Protein 4V24 (pdb70)

Secondary structure (DSSP, 8-state):
--EE--SSEEEEEEE-SS-TTTTHHHHIIIIIHHHHHHTTEEEEEEE--STTHHHHHHHH---TT-SEEEEEESHHHHHHHHHHHHTSTTHHHHTTS-EEEEE-SS--HHHHHHHHHTT-----HHHHHHHHHHHHHH-EEEEEEEEEEEETT--EEEESSEEEEEHHHHHHHHHGGGGGGGGGHHHHHHHHHHHT---EEEEEEEEEHHHH-SSPPP-----TT---TTSPPPTTSEEP--SEEEEEEEESSS-SBTTB---TT-SPPTT-EEEEEEETT--HHHHHHHHHHGGGT-GGGG--TTEEEEEEEEEEEEE-SSS-EEEETTEEEE---EEEEEEEEEEEEE-/--EE--SSEEEEEEE-SS-TTTTHHHHIIIIIHHHHHHTTEEEEEEE--STTHHHHHHHT---TT-SEEEEEESHHHHHHHHHHHHTSTTHHHHTTS-EEEEE---HHHHHHHHHTT-----HHHHHHHHHHHHHH-EEEEEEEEEEEETT--EEEESSEEEEEHHHHHHHHHGGGGGGGGGHHHHHHHHHHHT---EEEEEEEEEHHHH-SSPPP-----TT---TTSPPPTTSEEP--SEEEEEEEESSS-SBTTB---TT-SPPTT-EEEEEEETT--HHHHHHHHHHHTTT-GGGG--TTEEEEEEEEEEEEE-SSS-EEEETTEEEE---EEEEEEEEEEEEE-

Radius of gyration: 29.1 Å; Cα contacts (8 Å, |Δi|>4): 1602; chains: 2; bounding box: 84×39×80 Å

CATH classification: 3.40.50.10330 (+1 more: 2.60.200.40)

InterPro domains:
  IPR001206 Diacylglycerol kinase, catalytic domain [PF00781] (16-123)
  IPR001206 Diacylglycerol kinase, catalytic domain [PS50146] (12-159)
  IPR001206 Diacylglycerol kinase, catalytic domain [SM00046] (16-153)
  IPR016064 NAD kinase/diacylglycerol kinase-like domain superfamily [SSF111331] (13-362)
  IPR017438 Inorganic polyphosphate/ATP-NAD kinase, N-terminal [G3DSA:3.40.50.10330] (1-150)
  IPR050187 Lipid Phosphate Formation and Regulation [PTHR12358] (12-355)

Nearest PDB structures (foldseek):
  4v24-assembly2_B  TM=1.003E+00  e=7.565E-87  Homo sapiens
  4v24-assembly1_A  TM=1.002E+00  e=4.493E-85  Homo sapiens
  3vzb-assembly1_A  TM=9.789E-01  e=3.355E-78  Homo sapiens
  3vzc-assembly4_D  TM=9.723E-01  e=7.570E-75  Homo sapiens
  3vzc-assembly1_A  TM=9.732E-01  e=1.840E-73  Homo sapiens

Sequence (700 aa):
PRGVVLPRPCRVLVLLNPRGGKGKALQLFRSHVQPLLAEAEISSFTLMLTERRNHARELVRSEELGRWDALVVMSSGDGLMHEVVNGLMERPDWETAIQKPLCSLPAGSGNALAASLNHYAGYEQVTNEDLLTNCTLLLCRRLLSPMNLLSLHTASGLRLFSVLSLAWGFIADVDLESEKYRRLGEMRFTLGTFLRLAALRTYRGRLAYLPVGRVGSKTPASGPVDAHLVPLEEPVPSHWTVVPDEDDFVLVLALLHSHLGSEMFAAPMGRCAAGVMHLFYVRAGVSRAMLLRLFLAMEKGRHMEYECPYLVYVVPVVAFRLEPKDGKGVFAVDGELMVSEAVQGQVHPNYFWMVSPRGVLPRPCRVLVLLNPRGGKGKALQLFRSHVQPLLAEAEISSFTLMLTERRNNHARELVRSEELGRWDALVVMSSGDGLMHEVVNGLMERPDWETAIQKPLCSLPAGNALAASLNHYAGYEQVTTNEDLLTNCTLLLCRRLLSPMNLLSLHTASGLRLFSVLSLAWGFIADVDLESEKYRRLGEMRFTLGTFLRLAALRTYRGRLAYLPVGRVGSKTPASGPVDAHLVPLEEPVPSHWTVVPDEDDFVLVLALLHSHLGSEMFAAPMGRCAAGVMHLFYVRAGVSRAMLLRLFLAMEKGRHMEYECPYLVYVVPVVAFRLEPKDGKGVFAVDGELMVSEAVQGQVHPNYFWMVS

Solvent-accessible surface area: 28093 Å² total; per-residue (Å²): 128,89,22,100,8,70,139,90,2,159,0,2,0,0,0,47,36,92,19,6,113,42,54,0,44,102,28,0,123,68,60,0,57,72,48,0,72,141,9,81,5,65,55,66,41,51,69,5,126,164,97,60,33,0,49,85,42,1,120,93,18,109,14,64,134,25,42,0,0,1,1,0,6,31,26,14,16,2,16,10,0,0,3,0,0,11,61,27,136,64,43,116,93,4,5,101,36,18,0,2,4,0,5,4,20,21,13,3,2,1,0,4,0,5,3,70,48,36,66,80,145,70,38,40,89,70,90,3,2,44,19,4,0,70,6,0,21,120,10,78,10,25,20,4,12,1,0,0,3,52,8,67,90,63,80,75,15,12,0,2,7,8,1,3,2,1,16,41,0,21,9,22,84,46,1,87,126,30,132,121,34,1,39,59,21,46,8,11,0,10,6,25,63,14,51,59,39,96,57,5,34,1,73,1,7,22,0,30,41,75,138,60,27,40,184,75,42,104,111,76,15,79,18,40,24,25,42,64,29,152,77,119,28,29,123,66,16,52,81,3,112,24,72,52,0,2,18,2,5,1,0,3,8,3,1,44,3,3,71,28,33,5,1,42,78,41,109,19,65,42,1,12,0,6,0,11,16,4,95,38,60,11,58,116,57,43,18,21,97,13,38,25,20,22,34,141,10,138,12,60,114,99,151,10,102,79,29,41,59,21,48,0,3,0,1,7,0,55,24,129,26,59,115,21,27,0,1,1,1,36,59,53,38,114,16,44,23,2,8,0,2,6,5,36,63,48,5,64,0,4,12,121,109,22,98,8,72,139,90,2,160,0,2,0,0,0,40,33,118,20,20,136,41,54,0,44,104,38,0,123,68,60,0,58,72,53,1,73,100,8,82,4,65,56,66,41,51,69,5,125,163,95,60,33,0,50,86,43,1,120,94,17,109,13,63,134,24,42,0,0,1,2,0,12,19,26,13,14,2,15,9,0,0,2,0,0,11,61,26,136,64,46,118,92,4,5,101,37,18,0,2,5,0,12,8,61,17,2,1,0,4,0,5,3,70,48,36,67,82,145,70,37,38,108,65,90,4,2,45,20,4,0,69,6,0,22,118,10,77,10,23,20,3,12,0,0,0,2,52,8,67,89,62,80,74,16,12,0,1,6,8,1,2,1,1,18,38,0,20,9,22,84,40,1,87,135,30,143,82,26,14,55,25,32,49,15,2,0,10,21,50,46,11,75,60,38,99,56,6,69,0,75,1,7,21,0,31,41,76,141,59,28,39,183,73,41,104,110,74,16,79,18,40,24,25,41,66,28,154,79,118,28,28,121,67,17,50,81,4,112,23,63,49,0,2,17,1,5,1,0,3,6,5,1,43,2,6,52,27,33,5,1,44,79,41,112,18,65,42,1,11,0,6,0,11,16,4,96,41,61,11,57,119,58,44,19,39,100,14,36,62,19,22,36,112,10,139,12,59,115,96,149,11,105,80,28,42,59,22,47,0,3,0,1,7,0,54,24,116,27,58,117,20,24,0,1,2,0,37,59,53,38,115,16,45,23,2,8,0,3,7,6,34,64,48,5,63,0,4,11

B-factor: mean 23.44, std 9.83, range [10.12, 71.23]

Organism: Homo sapiens (NCBI:txid9606)

Foldseek 3Di:
DKDFFDPLFEEEEEEECVALVNCQVVLCVVQQVVLCVVLNHHYDYDYDDDQLSLLCCLLPDPLVRGQAYEYEHALRSVQSNLNSLCVHPVSQVSQARAYAYAYRNLWYFVLLQVCVVVPHDLDDGSVSNNSSSVLVSRGMKDFFKKKWKAFPVGDTGIFRWKKKDALQLQLLVQLVVPSVVRNCSSVVSNVVCLVVQDKFFWWKKFAFCVQPHQDQDDCVVDPRCDDDPVDDRDPRIGIDPAGIFNMKMKGQGQGPTSQFRPHPPDHDDFQKIKIKTFGPDDHSVLVVVLRVCRRVDCSVVVVDVRIDMGIGFKMKMATPGPWDWMQGSSRIDTDGIMMIGMHGRRYMYSD/DKDFFDPLFEEEEEEECVALVNCQVVLCVPQQVVLCVVLNHHYDYDYDDDQLSLLCCLLPDPLVRGQAYEYEHELRNVQSNLQSLCPHPVSQVSQARAYAYAYSHYFVLLQVCVVVPHDLDDDSVSNNSSSVLVSRGMKDFFKKKWKAFPVGDTGIFRWKKKDALQQQLLVQLVVPSVVRPCSSVVSNVVCLVVQDKFFWWKKFAFCVQPHQDQDDCVVDPRCDDDPVDDHDPNIGIDPAGIFNMKMKGQGQGPDSQFRPHPPDHDDFQKIKIKTFGPDDHSVLVVVLRVCRRVDCSVVVVDVRIDIGIGFKMKMATPGPWDWMQGSSRIDTDGIMMIGMHGRRYMYSD

Structure (mmCIF, N/CA/C/O backbone):
data_4V24
#
_entry.id   4V24
#
_cell.length_a   86.570
_cell.length_b   60.549
_cell.length_c   89.592
_cell.angle_alpha   90.00
_cell.angle_beta   107.17
_cell.angle_gamma   90.00
#
_symmetry.space_group_name_H-M   'P 1 21 1'
#
loop_
_entity.id
_entity.type
_entity.pdbx_description
1 polymer 'SPHINGOSINE KINASE 1'
2 non-polymer {(2R)-1-[4-({3-METHYL-5-[(PHENYLSULFONYL)METHYL]PHENOXY}METHYL)BENZYL]PYRROLIDIN-2-YL}METHANOL
3 non-polymer 'ACETATE ION'
4 water water
#
loop_
_atom_site.group_PDB
_atom_site.id
_atom_site.type_symbol
_atom_site.label_atom_id
_atom_site.label_alt_id
_atom_site.label_comp_id
_atom_site.label_asym_id
_atom_site.label_entity_id
_atom_site.label_seq_id
_atom_site.pdbx_PDB_ins_code
_atom_site.Cartn_x
_atom_site.Cartn_y
_atom_site.Cartn_z
_atom_site.occupancy
_atom_site.B_iso_or_equiv
_atom_site.auth_seq_id
_atom_site.auth_comp_id
_atom_site.auth_asym_id
_atom_site.auth_atom_id
_atom_site.pdbx_PDB_model_num
ATOM 1 N N . PRO A 1 15 ? -30.903 20.341 13.850 1.00 47.18 93 PRO A N 1
ATOM 2 C CA . PRO A 1 15 ? -30.430 19.467 14.917 1.00 45.31 93 PRO A CA 1
ATOM 3 C C . PRO A 1 15 ? -29.030 18.931 14.631 1.00 41.94 93 PRO A C 1
ATOM 4 O O . PRO A 1 15 ? -28.730 18.567 13.502 1.00 38.74 93 PRO A O 1
ATOM 8 N N . ARG A 1 16 ? -28.175 18.936 15.648 1.00 38.57 94 ARG A N 1
ATOM 9 C CA . ARG A 1 16 ? -26.830 18.396 15.535 1.00 35.82 94 ARG A CA 1
ATOM 10 C C . ARG A 1 16 ? -26.569 17.539 16.779 1.00 33.36 94 ARG A C 1
ATOM 11 O O . ARG A 1 16 ? -27.273 17.640 17.787 1.00 37.19 94 ARG A O 1
ATOM 13 N N . GLY A 1 17 ? -25.605 16.638 16.674 1.00 28.13 95 GLY A N 1
ATOM 14 C CA . GLY A 1 17 ? -25.271 15.745 17.789 1.00 25.56 95 GLY A CA 1
ATOM 15 C C . GLY A 1 17 ? -23.793 15.510 17.743 1.00 22.20 95 GLY A C 1
ATOM 16 O O . GLY A 1 17 ? -23.140 15.936 16.799 1.00 21.73 95 GLY A O 1
ATOM 17 N N . VAL A 1 18 ? -23.251 14.849 18.765 1.00 21.76 96 VAL A N 1
ATOM 18 C CA A VAL A 1 18 ? -21.823 14.579 18.807 0.50 21.79 96 VAL A CA 1
ATOM 19 C CA B VAL A 1 18 ? -21.815 14.573 18.807 0.50 21.56 96 VAL A CA 1
ATOM 20 C C . VAL A 1 18 ? -21.561 13.207 19.429 1.00 20.89 96 VAL A C 1
ATOM 21 O O . VAL A 1 18 ? -22.226 12.822 20.387 1.00 24.88 96 VAL A O 1
ATOM 28 N N . LEU A 1 19 ? -20.613 12.473 18.879 1.00 17.82 97 LEU A N 1
ATOM 29 C CA . LEU A 1 19 ? -20.189 11.200 19.462 1.00 16.57 97 LEU A CA 1
ATOM 30 C C . LEU A 1 19 ? -19.385 11.462 20.739 1.00 16.90 97 LEU A C 1
ATOM 31 O O . LEU A 1 19 ? -18.728 12.503 20.853 1.00 15.13 97 LEU A O 1
ATOM 36 N N . PRO A 1 20 ? -19.477 10.555 21.734 1.00 17.94 98 PRO A N 1
ATOM 37 C CA . PRO A 1 20 ? -18.579 10.735 22.886 1.00 17.73 98 PRO A CA 1
ATOM 38 C C . PRO A 1 20 ? -17.123 10.526 22.540 1.00 16.54 98 PRO A C 1
ATOM 39 O O . PRO A 1 20 ? -16.780 10.049 21.438 1.00 14.77 98 PRO A O 1
ATOM 43 N N . ARG A 1 21 ? -16.273 10.901 23.489 1.00 17.77 99 ARG A N 1
ATOM 44 C CA . ARG A 1 21 ? -14.790 10.711 23.391 1.00 18.51 99 ARG A CA 1
ATOM 45 C C . ARG A 1 21 ? -14.191 10.120 24.716 1.00 16.96 99 ARG A C 1
ATOM 46 O O . ARG A 1 21 ? -14.444 10.657 25.786 1.00 17.70 99 ARG A O 1
ATOM 54 N N . PRO A 1 22 ? -13.449 9.030 24.670 1.00 18.31 100 PRO A N 1
ATOM 55 C CA . PRO A 1 22 ? -13.315 8.113 23.504 1.00 18.40 100 PRO A CA 1
ATOM 56 C C . PRO A 1 22 ? -14.640 7.552 23.065 1.00 18.82 100 PRO A C 1
ATOM 57 O O . PRO A 1 22 ? -15.671 7.679 23.776 1.00 16.13 100 PRO A O 1
ATOM 61 N N . CYS A 1 23 ? -14.637 6.931 21.898 1.00 18.60 101 CYS A N 1
ATOM 62 C CA . CYS A 1 23 ? -15.793 6.141 21.518 1.00 18.94 101 CYS A CA 1
ATOM 63 C C . CYS A 1 23 ? -15.394 4.831 20.890 1.00 18.10 101 CYS A C 1
ATOM 64 O O . CYS A 1 23 ? -14.191 4.590 20.653 1.00 17.49 101 CYS A O 1
ATOM 67 N N . ARG A 1 24 ? -16.404 3.974 20.689 1.00 16.83 102 ARG A N 1
ATOM 68 C CA . ARG A 1 24 ? -16.254 2.617 20.199 1.00 16.86 102 ARG A CA 1
ATOM 69 C C . ARG A 1 24 ? -17.139 2.423 18.979 1.00 15.21 102 ARG A C 1
ATOM 70 O O . ARG A 1 24 ? -18.342 2.718 19.015 1.00 14.08 102 ARG A O 1
ATOM 78 N N . VAL A 1 25 ? -16.521 2.029 17.865 1.00 14.42 103 VAL A N 1
ATOM 79 C CA . VAL A 1 25 ? -17.283 1.861 16.640 1.00 14.05 103 VAL A CA 1
ATOM 80 C C . VAL A 1 25 ? -17.051 0.478 16.036 1.00 13.53 103 VAL A C 1
ATOM 81 O O . VAL A 1 25 ? -15.971 -0.147 16.200 1.00 13.10 103 VAL A O 1
ATOM 85 N N . LEU A 1 26 ? -18.083 0.008 15.345 1.00 13.18 104 LEU A N 1
ATOM 86 C CA . LEU A 1 26 ? -18.000 -1.178 14.500 1.00 13.73 104 LEU A CA 1
ATOM 87 C C . LEU A 1 26 ? -17.685 -0.759 13.063 1.00 14.24 104 LEU A C 1
ATOM 88 O O . LEU A 1 26 ? -18.427 0.069 12.482 1.00 15.09 104 LEU A O 1
ATOM 93 N N . VAL A 1 27 ? -16.637 -1.361 12.483 1.00 12.58 105 VAL A N 1
ATOM 94 C CA . VAL A 1 27 ? -16.254 -1.081 11.093 1.00 14.02 105 VAL A CA 1
ATOM 95 C C . VAL A 1 27 ? -16.608 -2.294 10.265 1.00 14.65 105 VAL A C 1
ATOM 96 O O . VAL A 1 27 ? -16.055 -3.402 10.459 1.00 14.88 105 VAL A O 1
ATOM 100 N N . LEU A 1 28 ? -17.567 -2.091 9.375 1.00 14.63 106 LEU A N 1
ATOM 101 C CA . LEU A 1 28 ? -17.974 -3.125 8.453 1.00 16.83 106 LEU A CA 1
ATOM 102 C C . LEU A 1 28 ? -17.237 -2.827 7.170 1.00 17.09 106 LEU A C 1
ATOM 103 O O . LEU A 1 28 ? -17.398 -1.747 6.567 1.00 16.32 106 LEU A O 1
ATOM 108 N N . LEU A 1 29 ? -16.453 -3.789 6.739 1.00 19.85 107 LEU A N 1
ATOM 109 C CA . LEU A 1 29 ? -15.561 -3.571 5.622 1.00 22.85 107 LEU A CA 1
ATOM 110 C C . LEU A 1 29 ? -15.650 -4.756 4.684 1.00 24.42 107 LEU A C 1
ATOM 111 O O . LEU A 1 29 ? -15.629 -5.896 5.100 1.00 22.73 107 LEU A O 1
ATOM 116 N N . ASN A 1 30 ? -15.732 -4.448 3.401 1.00 28.36 108 ASN A N 1
ATOM 117 C CA . ASN A 1 30 ? -15.701 -5.413 2.347 1.00 33.49 108 ASN A CA 1
ATOM 118 C C . ASN A 1 30 ? -14.297 -5.452 1.761 1.00 35.25 108 ASN A C 1
ATOM 119 O O . ASN A 1 30 ? -13.886 -4.496 1.098 1.00 31.29 108 ASN A O 1
ATOM 124 N N . PRO A 1 31 ? -13.552 -6.540 2.016 1.00 34.12 109 PRO A N 1
ATOM 125 C CA . PRO A 1 31 ? -12.152 -6.598 1.594 1.00 36.09 109 PRO A CA 1
ATOM 126 C C . PRO A 1 31 ? -11.953 -6.875 0.100 1.00 39.66 109 PRO A C 1
ATOM 127 O O . PRO A 1 31 ? -10.937 -6.440 -0.463 1.00 38.89 109 PRO A O 1
ATOM 131 N N . ARG A 1 32 ? -12.886 -7.619 -0.501 1.00 42.92 110 ARG A N 1
ATOM 132 C CA . ARG A 1 32 ? -12.928 -7.863 -1.944 1.00 50.09 110 ARG A CA 1
ATOM 133 C C . ARG A 1 32 ? -13.694 -6.706 -2.541 1.00 52.59 110 ARG A C 1
ATOM 134 O O . ARG A 1 32 ? -14.791 -6.866 -3.045 1.00 57.73 110 ARG A O 1
ATOM 136 N N . GLY A 1 33 ? -13.089 -5.528 -2.465 1.00 58.51 111 GLY A N 1
ATOM 137 C CA . GLY A 1 33 ? -13.765 -4.267 -2.738 1.00 58.87 111 GLY A CA 1
ATOM 138 C C . GLY A 1 33 ? -12.806 -3.121 -2.444 1.00 58.96 111 GLY A C 1
ATOM 139 O O . GLY A 1 33 ? -12.031 -3.173 -1.475 1.00 54.40 111 GLY A O 1
ATOM 140 N N . GLY A 1 34 ? -12.865 -2.093 -3.287 1.00 55.46 112 GLY A N 1
ATOM 141 C CA . GLY A 1 34 ? -11.801 -1.103 -3.399 1.00 57.45 112 GLY A CA 1
ATOM 142 C C . GLY A 1 34 ? -10.723 -1.665 -4.302 1.00 60.15 112 GLY A C 1
ATOM 143 O O . GLY A 1 34 ? -9.524 -1.531 -4.010 1.00 64.65 112 GLY A O 1
ATOM 144 N N . LYS A 1 35 ? -11.162 -2.294 -5.402 1.00 58.89 113 LYS A N 1
ATOM 145 C CA . LYS A 1 35 ? -10.316 -3.173 -6.211 1.00 54.63 113 LYS A CA 1
ATOM 146 C C . LYS A 1 35 ? -9.492 -4.101 -5.315 1.00 48.41 113 LYS A C 1
ATOM 147 O O . LYS A 1 35 ? -8.307 -4.324 -5.550 1.00 47.10 113 LYS A O 1
ATOM 153 N N . GLY A 1 36 ? -10.129 -4.627 -4.268 1.00 42.49 114 GLY A N 1
ATOM 154 C CA . GLY A 1 36 ? -9.454 -5.511 -3.304 1.00 37.68 114 GLY A CA 1
ATOM 155 C C . GLY A 1 36 ? -8.506 -4.857 -2.322 1.00 34.47 114 GLY A C 1
ATOM 156 O O . GLY A 1 36 ? -7.708 -5.544 -1.695 1.00 35.09 114 GLY A O 1
ATOM 157 N N . LYS A 1 37 ? -8.602 -3.543 -2.136 1.00 34.77 115 LYS A N 1
ATOM 158 C CA . LYS A 1 37 ? -7.616 -2.841 -1.314 1.00 34.10 115 LYS A CA 1
ATOM 159 C C . LYS A 1 37 ? -8.201 -2.209 -0.053 1.00 30.19 115 LYS A C 1
ATOM 160 O O . LYS A 1 37 ? -7.499 -1.492 0.674 1.00 29.44 115 LYS A O 1
ATOM 163 N N . ALA A 1 38 ? -9.458 -2.504 0.249 1.00 27.10 116 ALA A N 1
ATOM 164 C CA . ALA A 1 38 ? -10.114 -1.793 1.337 1.00 27.50 116 ALA A CA 1
ATOM 165 C C . ALA A 1 38 ? -9.435 -1.995 2.682 1.00 25.90 116 ALA A C 1
ATOM 166 O O . ALA A 1 38 ? -9.238 -1.029 3.441 1.00 24.46 116 ALA A O 1
ATOM 168 N N . LEU A 1 39 ? -9.069 -3.238 2.993 1.00 26.03 117 LEU A N 1
ATOM 169 C CA . LEU A 1 39 ? -8.412 -3.508 4.281 1.00 25.58 117 LEU A CA 1
ATOM 170 C C . LEU A 1 39 ? -7.056 -2.820 4.420 1.00 25.66 117 LEU A C 1
ATOM 171 O O . LEU A 1 39 ? -6.711 -2.283 5.463 1.00 23.58 117 LEU A O 1
ATOM 176 N N . GLN A 1 40 ? -6.308 -2.807 3.332 1.00 29.03 118 GLN A N 1
ATOM 177 C CA . GLN A 1 40 ? -5.010 -2.166 3.295 1.00 28.53 118 GLN A CA 1
ATOM 178 C C . GLN A 1 40 ? -5.169 -0.666 3.520 1.00 24.72 118 GLN A C 1
ATOM 179 O O . GLN A 1 40 ? -4.431 -0.073 4.291 1.00 24.20 118 GLN A O 1
ATOM 185 N N . LEU A 1 41 ? -6.162 -0.073 2.863 1.00 23.59 119 LEU A N 1
ATOM 186 C CA . LEU A 1 41 ? -6.422 1.354 2.962 1.00 23.30 119 LEU A CA 1
ATOM 187 C C . LEU A 1 41 ? -6.869 1.676 4.367 1.00 21.19 119 LEU A C 1
ATOM 188 O O . LEU A 1 41 ? -6.546 2.721 4.912 1.00 20.17 119 LEU A O 1
ATOM 193 N N . PHE A 1 42 ? -7.659 0.784 4.969 1.00 20.68 120 PHE A N 1
ATOM 194 C CA . PHE A 1 42 ? -8.084 1.036 6.365 1.00 18.17 120 PHE A CA 1
ATOM 195 C C . PHE A 1 42 ? -6.855 1.158 7.267 1.00 20.22 120 PHE A C 1
ATOM 196 O O . PHE A 1 42 ? -6.760 2.083 8.100 1.00 19.40 120 PHE A O 1
ATOM 204 N N . ARG A 1 43 ? -5.942 0.188 7.147 1.00 20.60 121 ARG A N 1
ATOM 205 C CA . ARG A 1 43 ? -4.748 0.130 8.013 1.00 23.04 121 ARG A CA 1
ATOM 206 C C . ARG A 1 43 ? -3.865 1.343 7.777 1.00 20.79 121 ARG A C 1
ATOM 207 O O . ARG A 1 43 ? -3.376 1.949 8.711 1.00 19.88 121 ARG A O 1
ATOM 215 N N . SER A 1 44 ? -3.734 1.768 6.529 1.00 22.06 122 SER A N 1
ATOM 216 C CA . SER A 1 44 ? -2.761 2.855 6.205 1.00 23.69 122 SER A CA 1
ATOM 217 C C . SER A 1 44 ? -3.296 4.268 6.377 1.00 23.15 122 SER A C 1
ATOM 218 O O . SER A 1 44 ? -2.576 5.183 6.802 1.00 23.04 122 SER A O 1
ATOM 221 N N . HIS A 1 45 ? -4.574 4.453 6.079 1.00 21.22 123 HIS A N 1
ATOM 222 C CA . HIS A 1 45 ? -5.157 5.771 6.048 1.00 21.37 123 HIS A CA 1
ATOM 223 C C . HIS A 1 45 ? -6.177 6.057 7.123 1.00 19.53 123 HIS A C 1
ATOM 224 O O . HIS A 1 45 ? -6.432 7.206 7.391 1.00 19.56 123 HIS A O 1
ATOM 231 N N . VAL A 1 46 ? -6.853 5.043 7.628 1.00 16.98 124 VAL A N 1
ATOM 232 C CA . VAL A 1 46 ? -7.949 5.264 8.596 1.00 16.60 124 VAL A CA 1
ATOM 233 C C . VAL A 1 46 ? -7.469 5.048 10.030 1.00 17.21 124 VAL A C 1
ATOM 234 O O . VAL A 1 46 ? -7.549 5.935 10.881 1.00 17.73 124 VAL A O 1
ATOM 238 N N . GLN A 1 47 ? -6.911 3.890 10.281 1.00 17.83 125 GLN A N 1
ATOM 239 C CA . GLN A 1 47 ? -6.467 3.497 11.616 1.00 19.80 125 GLN A CA 1
ATOM 240 C C . GLN A 1 47 ? -5.596 4.483 12.376 1.00 19.70 125 GLN A C 1
ATOM 241 O O . GLN A 1 47 ? -5.868 4.737 13.539 1.00 20.83 125 GLN A O 1
ATOM 247 N N . PRO A 1 48 ? -4.537 5.037 11.747 1.00 19.66 126 PRO A N 1
ATOM 248 C CA . PRO A 1 48 ? -3.730 6.007 12.485 1.00 21.38 126 PRO A CA 1
ATOM 249 C C . PRO A 1 48 ? -4.523 7.225 12.953 1.00 22.04 126 PRO A C 1
ATOM 250 O O . PRO A 1 48 ? -4.280 7.744 14.034 1.00 21.33 126 PRO A O 1
ATOM 254 N N . LEU A 1 49 ? -5.488 7.678 12.152 1.00 21.16 127 LEU A N 1
ATOM 255 C CA . LEU A 1 49 ? -6.308 8.829 12.538 1.00 21.45 127 LEU A CA 1
ATOM 256 C C . LEU A 1 49 ? -7.298 8.476 13.654 1.00 19.34 127 LEU A C 1
ATOM 257 O O . LEU A 1 49 ? -7.447 9.246 14.587 1.00 18.87 127 LEU A O 1
ATOM 262 N N . LEU A 1 50 ? -7.885 7.281 13.597 1.00 18.83 128 LEU A N 1
ATOM 263 C CA . LEU A 1 50 ? -8.746 6.820 14.675 1.00 19.09 128 LEU A CA 1
ATOM 264 C C . LEU A 1 50 ? -7.998 6.692 16.024 1.00 19.91 128 LEU A C 1
ATOM 265 O O . LEU A 1 50 ? -8.522 7.073 17.063 1.00 18.17 128 LEU A O 1
ATOM 270 N N . ALA A 1 51 ? -6.768 6.200 15.982 1.00 21.51 129 ALA A N 1
ATOM 271 C CA . ALA A 1 51 ? -5.953 6.043 17.209 1.00 23.45 129 ALA A CA 1
ATOM 272 C C . ALA A 1 51 ? -5.695 7.386 17.845 1.00 22.30 129 ALA A C 1
ATOM 273 O O . ALA A 1 51 ? -5.913 7.579 19.040 1.00 21.28 129 ALA A O 1
ATOM 275 N N . GLU A 1 52 ? -5.316 8.350 17.030 1.00 23.63 130 GLU A N 1
ATOM 276 C CA . GLU A 1 52 ? -5.098 9.698 17.501 1.00 25.21 130 GLU A CA 1
ATOM 277 C C . GLU A 1 52 ? -6.370 10.391 18.053 1.00 22.84 130 GLU A C 1
ATOM 278 O O . GLU A 1 52 ? -6.285 11.183 19.006 1.00 22.16 130 GLU A O 1
ATOM 284 N N . ALA A 1 53 ? -7.527 10.136 17.441 1.00 18.38 131 ALA A N 1
ATOM 285 C CA . ALA A 1 53 ? -8.802 10.688 17.894 1.00 18.91 131 ALA A CA 1
ATOM 286 C C . ALA A 1 53 ? -9.486 9.899 19.033 1.00 18.02 131 ALA A C 1
ATOM 287 O O . ALA A 1 53 ? -10.613 10.219 19.434 1.00 16.87 131 ALA A O 1
ATOM 289 N N . GLU A 1 54 ? -8.817 8.882 19.541 1.00 19.14 132 GLU A N 1
ATOM 290 C CA . GLU A 1 54 ? -9.367 8.013 20.586 1.00 20.70 132 GLU A CA 1
ATOM 291 C C . GLU A 1 54 ? -10.666 7.336 20.156 1.00 19.31 132 GLU A C 1
ATOM 292 O O . GLU A 1 54 ? -11.645 7.275 20.907 1.00 18.04 132 GLU A O 1
ATOM 298 N N . ILE A 1 55 ? -10.635 6.804 18.947 1.00 16.57 133 ILE A N 1
ATOM 299 C CA . ILE A 1 55 ? -11.751 6.006 18.423 1.00 17.64 133 ILE A CA 1
ATOM 300 C C . ILE A 1 55 ? -11.293 4.563 18.380 1.00 16.93 133 ILE A C 1
ATOM 301 O O . ILE A 1 55 ? -10.449 4.211 17.549 1.00 18.88 133 ILE A O 1
ATOM 306 N N A SER A 1 56 ? -11.792 3.727 19.294 0.70 16.55 134 SER A N 1
ATOM 307 N N B SER A 1 56 ? -11.807 3.736 19.290 0.30 16.06 134 SER A N 1
ATOM 308 C CA A SER A 1 56 ? -11.480 2.316 19.237 0.70 17.48 134 SER A CA 1
ATOM 309 C CA B SER A 1 56 ? -11.531 2.319 19.272 0.30 15.75 134 SER A CA 1
ATOM 310 C C A SER A 1 56 ? -12.480 1.654 18.300 0.70 17.21 134 SER A C 1
ATOM 311 C C B SER A 1 56 ? -12.489 1.660 18.304 0.30 16.15 134 SER A C 1
ATOM 312 O O A SER A 1 56 ? -13.596 2.154 18.096 0.70 17.92 134 SER A O 1
ATOM 313 O O B SER A 1 56 ? -13.598 2.155 18.098 0.30 16.48 134 SER A O 1
ATOM 318 N N . PHE A 1 57 ? -12.075 0.546 17.714 1.00 16.16 135 PHE A N 1
ATOM 319 C CA . PHE A 1 57 ? -12.908 -0.076 16.703 1.00 16.86 135 PHE A CA 1
ATOM 320 C C . PHE A 1 57 ? -12.802 -1.564 16.749 1.00 15.71 135 PHE A C 1
ATOM 321 O O . PHE A 1 57 ? -11.836 -2.134 17.279 1.00 16.97 135 PHE A O 1
ATOM 329 N N . THR A 1 58 ? -13.788 -2.198 16.158 1.00 14.79 136 THR A N 1
ATOM 330 C CA . THR A 1 58 ? -13.693 -3.608 15.815 1.00 15.79 136 THR A CA 1
ATOM 331 C C . THR A 1 58 ? -13.997 -3.744 14.346 1.00 15.22 136 THR A C 1
ATOM 332 O O . THR A 1 58 ? -14.986 -3.171 13.870 1.00 15.76 136 THR A O 1
ATOM 336 N N . LEU A 1 59 ? -13.131 -4.441 13.612 1.00 15.96 137 LEU A N 1
ATOM 337 C CA . LEU A 1 59 ? -13.375 -4.768 12.186 1.00 18.10 137 LEU A CA 1
ATOM 338 C C . LEU A 1 59 ? -14.161 -6.062 12.015 1.00 17.51 137 LEU A C 1
ATOM 339 O O . LEU A 1 59 ? -13.790 -7.121 12.563 1.00 15.01 137 LEU A O 1
ATOM 344 N N . MET A 1 60 ? -15.261 -5.959 11.283 1.00 16.20 138 MET A N 1
ATOM 345 C CA . MET A 1 60 ? -16.026 -7.094 10.846 1.00 18.42 138 MET A CA 1
ATOM 346 C C . MET A 1 60 ? -16.038 -7.154 9.311 1.00 18.28 138 MET A C 1
ATOM 347 O O . MET A 1 60 ? -16.441 -6.208 8.645 1.00 16.83 138 MET A O 1
ATOM 352 N N . LEU A 1 61 ? -15.591 -8.272 8.769 1.00 18.35 139 LEU A N 1
ATOM 353 C CA . LEU A 1 61 ? -15.444 -8.376 7.334 1.00 19.73 139 LEU A CA 1
ATOM 354 C C . LEU A 1 61 ? -16.681 -8.977 6.626 1.00 21.39 139 LEU A C 1
ATOM 355 O O . LEU A 1 61 ? -17.155 -10.029 6.997 1.00 21.11 139 LEU A O 1
ATOM 360 N N . THR A 1 62 ? -17.169 -8.302 5.584 1.00 25.28 140 THR A N 1
ATOM 361 C CA . THR A 1 62 ? -18.304 -8.798 4.769 1.00 30.17 140 THR A CA 1
ATOM 362 C C . THR A 1 62 ? -17.811 -9.634 3.579 1.00 37.08 140 THR A C 1
ATOM 363 O O . THR A 1 62 ? -16.814 -9.301 2.946 1.00 38.59 140 THR A O 1
ATOM 367 N N . GLU A 1 63 ? -18.551 -10.688 3.258 1.00 41.22 141 GLU A N 1
ATOM 368 C CA . GLU A 1 63 ? -18.090 -11.764 2.371 1.00 41.71 141 GLU A CA 1
ATOM 369 C C . GLU A 1 63 ? -18.900 -11.837 1.067 1.00 40.16 141 GLU A C 1
ATOM 370 O O . GLU A 1 63 ? -18.441 -12.431 0.084 1.00 37.56 141 GLU A O 1
ATOM 376 N N . ARG A 1 64 ? -20.088 -11.220 1.056 1.00 33.05 142 ARG A N 1
ATOM 377 C CA . ARG A 1 64 ? -21.032 -11.359 -0.027 1.00 34.95 142 ARG A CA 1
ATOM 378 C C . ARG A 1 64 ? -22.201 -10.390 0.128 1.00 33.86 142 ARG A C 1
ATOM 379 O O . ARG A 1 64 ? -22.345 -9.736 1.182 1.00 32.14 142 ARG A O 1
ATOM 387 N N . ARG A 1 65 ? -23.056 -10.363 -0.902 1.00 30.53 143 ARG A N 1
ATOM 388 C CA . ARG A 1 65 ? -24.236 -9.526 -0.923 1.00 31.00 143 ARG A CA 1
ATOM 389 C C . ARG A 1 65 ? -25.190 -9.866 0.251 1.00 28.39 143 ARG A C 1
ATOM 390 O O . ARG A 1 65 ? -25.421 -11.036 0.555 1.00 26.83 143 ARG A O 1
ATOM 393 N N . ASN A 1 66 ? -25.695 -8.820 0.911 1.00 26.10 144 ASN A N 1
ATOM 394 C CA . ASN A 1 66 ? -26.624 -8.881 2.063 1.00 26.19 144 ASN A CA 1
ATOM 395 C C . ASN A 1 66 ? -26.005 -9.383 3.351 1.00 25.13 144 ASN A C 1
ATOM 396 O O . ASN A 1 66 ? -26.668 -9.430 4.382 1.00 25.72 144 ASN A O 1
ATOM 401 N N . HIS A 1 67 ? -24.726 -9.755 3.328 1.00 23.24 145 HIS A N 1
ATOM 402 C CA . HIS A 1 67 ? -24.088 -10.194 4.544 1.00 23.98 145 HIS A CA 1
ATOM 403 C C . HIS A 1 67 ? -24.209 -9.091 5.584 1.00 21.27 145 HIS A C 1
ATOM 404 O O . HIS A 1 67 ? -24.670 -9.337 6.696 1.00 22.22 145 HIS A O 1
ATOM 411 N N . ALA A 1 68 ? -23.827 -7.870 5.225 1.00 19.46 146 ALA A N 1
ATOM 412 C CA . ALA A 1 68 ? -23.965 -6.745 6.139 1.00 18.40 146 ALA A CA 1
ATOM 413 C C . ALA A 1 68 ? -25.407 -6.534 6.607 1.00 16.42 146 ALA A C 1
ATOM 414 O O . ALA A 1 68 ? -25.636 -6.180 7.766 1.00 16.55 146 ALA A O 1
ATOM 416 N N . ARG A 1 69 ? -26.363 -6.715 5.698 1.00 15.49 147 ARG A N 1
ATOM 417 C CA . ARG A 1 69 ? -27.780 -6.478 6.033 1.00 14.83 147 ARG A CA 1
ATOM 418 C C . ARG A 1 69 ? -28.193 -7.415 7.172 1.00 13.84 147 ARG A C 1
ATOM 419 O O . ARG A 1 69 ? -28.749 -7.006 8.169 1.00 12.87 147 ARG A O 1
ATOM 427 N N . GLU A 1 70 ? -27.849 -8.691 7.017 1.00 14.98 148 GLU A N 1
ATOM 428 C CA . GLU A 1 70 ? -28.218 -9.687 8.026 1.00 17.03 148 GLU A CA 1
ATOM 429 C C . GLU A 1 70 ? -27.407 -9.530 9.340 1.00 14.77 148 GLU A C 1
ATOM 430 O O . GLU A 1 70 ? -27.948 -9.721 10.414 1.00 13.90 148 GLU A O 1
ATOM 436 N N . LEU A 1 71 ? -26.136 -9.156 9.245 1.00 14.48 149 LEU A N 1
ATOM 437 C CA . LEU A 1 71 ? -25.324 -8.825 10.448 1.00 15.21 149 LEU A CA 1
ATOM 438 C C . LEU A 1 71 ? -25.898 -7.670 11.257 1.00 14.32 149 LEU A C 1
ATOM 439 O O . LEU A 1 71 ? -26.069 -7.753 12.478 1.00 14.35 149 LEU A O 1
ATOM 444 N N . VAL A 1 72 ? -26.255 -6.595 10.583 1.00 14.71 150 VAL A N 1
ATOM 445 C CA . VAL A 1 72 ? -26.796 -5.421 11.294 1.00 13.93 150 VAL A CA 1
ATOM 446 C C . VAL A 1 72 ? -28.188 -5.687 11.841 1.00 13.56 150 VAL A C 1
ATOM 447 O O . VAL A 1 72 ? -28.503 -5.286 12.943 1.00 15.54 150 VAL A O 1
ATOM 451 N N . ARG A 1 73 ? -28.991 -6.439 11.121 1.00 12.80 151 ARG A N 1
ATOM 452 C CA . ARG A 1 73 ? -30.305 -6.835 11.601 1.00 13.79 151 ARG A CA 1
ATOM 453 C C . ARG A 1 73 ? -30.266 -7.559 12.954 1.00 15.30 151 ARG A C 1
ATOM 454 O O . ARG A 1 73 ? -31.144 -7.357 13.791 1.00 14.85 151 ARG A O 1
ATOM 462 N N . SER A 1 74 ? -29.241 -8.378 13.157 1.00 15.65 152 SER A N 1
ATOM 463 C CA . SER A 1 74 ? -29.134 -9.214 14.341 1.00 17.44 152 SER A CA 1
ATOM 464 C C . SER A 1 74 ? -28.079 -8.711 15.354 1.00 18.24 152 SER A C 1
ATOM 465 O O . SER A 1 74 ? -27.817 -9.368 16.366 1.00 19.33 152 SER A O 1
ATOM 468 N N . GLU A 1 75 ? -27.539 -7.523 15.121 1.00 17.14 153 GLU A N 1
ATOM 469 C CA . GLU A 1 75 ? -26.433 -7.003 15.921 1.00 18.51 153 GLU A CA 1
ATOM 470 C C . GLU A 1 75 ? -26.901 -6.467 17.276 1.00 20.31 153 GLU A C 1
ATOM 471 O O . GLU A 1 75 ? -27.985 -5.885 17.371 1.00 17.61 153 GLU A O 1
ATOM 477 N N . GLU A 1 76 ? -26.071 -6.642 18.321 1.00 19.25 154 GLU A N 1
ATOM 478 C CA . GLU A 1 76 ? -26.269 -5.900 19.577 1.00 20.88 154 GLU A CA 1
ATOM 479 C C . GLU A 1 76 ? -25.757 -4.502 19.377 1.00 18.21 154 GLU A C 1
ATOM 480 O O . GLU A 1 76 ? -24.562 -4.302 19.306 1.00 20.06 154 GLU A O 1
ATOM 486 N N . LEU A 1 77 ? -26.647 -3.539 19.235 1.00 17.09 155 LEU A N 1
ATOM 487 C CA . LEU A 1 77 ? -26.266 -2.174 18.833 1.00 17.45 155 LEU A CA 1
ATOM 488 C C . LEU A 1 77 ? -25.820 -1.366 20.030 1.00 17.91 155 LEU A C 1
ATOM 489 O O . LEU A 1 77 ? -25.166 -0.341 19.882 1.00 18.33 155 LEU A O 1
ATOM 494 N N . GLY A 1 78 ? -26.247 -1.798 21.209 1.00 19.43 156 GLY A N 1
ATOM 495 C CA . GLY A 1 78 ? -26.055 -1.050 22.460 1.00 20.80 156 GLY A CA 1
ATOM 496 C C . GLY A 1 78 ? -24.590 -0.805 22.798 1.00 20.75 156 GLY A C 1
ATOM 497 O O . GLY A 1 78 ? -24.252 0.210 23.410 1.00 24.99 156 GLY A O 1
ATOM 498 N N . ARG A 1 79 ? -23.729 -1.715 22.376 1.00 18.54 157 ARG A N 1
ATOM 499 C CA . ARG A 1 79 ? -22.299 -1.629 22.623 1.00 19.56 157 ARG A CA 1
ATOM 500 C C . ARG A 1 79 ? -21.508 -0.659 21.711 1.00 19.26 157 ARG A C 1
ATOM 501 O O . ARG A 1 79 ? -20.339 -0.375 21.998 1.00 19.12 157 ARG A O 1
ATOM 509 N N . TRP A 1 80 ? -22.119 -0.172 20.628 1.00 16.31 158 TRP A N 1
ATOM 510 C CA . TRP A 1 80 ? -21.417 0.741 19.700 1.00 15.83 158 TRP A CA 1
ATOM 511 C C . TRP A 1 80 ? -21.928 2.162 19.765 1.00 16.81 158 TRP A C 1
ATOM 512 O O . TRP A 1 80 ? -23.136 2.390 19.916 1.00 16.68 158 TRP A O 1
ATOM 523 N N . ASP A 1 81 ? -21.008 3.120 19.657 1.00 15.61 159 ASP A N 1
ATOM 524 C CA . ASP A 1 81 ? -21.383 4.512 19.543 1.00 15.58 159 ASP A CA 1
ATOM 525 C C . ASP A 1 81 ? -21.736 4.889 18.101 1.00 13.93 159 ASP A C 1
ATOM 526 O O . ASP A 1 81 ? -22.514 5.826 17.877 1.00 17.22 159 ASP A O 1
ATOM 531 N N . ALA A 1 82 ? -21.207 4.154 17.158 1.00 13.18 160 ALA A N 1
ATOM 532 C CA . ALA A 1 82 ? -21.534 4.330 15.737 1.00 13.16 160 ALA A CA 1
ATOM 533 C C . ALA A 1 82 ? -21.198 3.085 14.941 1.00 12.18 160 ALA A C 1
ATOM 534 O O . ALA A 1 82 ? -20.404 2.245 15.358 1.00 11.57 160 ALA A O 1
ATOM 536 N N . LEU A 1 83 ? -21.808 2.993 13.767 1.00 12.58 161 LEU A N 1
ATOM 537 C CA . LEU A 1 83 ? -21.455 2.009 12.773 1.00 13.17 161 LEU A CA 1
ATOM 538 C C . LEU A 1 83 ? -20.775 2.711 11.601 1.00 13.66 161 LEU A C 1
ATOM 539 O O . LEU A 1 83 ? -21.374 3.619 10.939 1.00 14.03 161 LEU A O 1
ATOM 544 N N . VAL A 1 84 ? -19.559 2.259 11.308 1.00 13.41 162 VAL A N 1
ATOM 545 C CA . VAL A 1 84 ? -18.736 2.786 10.229 1.00 14.54 162 VAL A CA 1
ATOM 546 C C . VAL A 1 84 ? -18.718 1.775 9.074 1.00 15.60 162 VAL A C 1
ATOM 547 O O . VAL A 1 84 ? -18.396 0.600 9.257 1.00 15.77 162 VAL A O 1
ATOM 551 N N . VAL A 1 85 ? -19.104 2.220 7.883 1.00 15.20 163 VAL A N 1
ATOM 552 C CA . VAL A 1 85 ? -19.186 1.359 6.756 1.00 17.09 163 VAL A CA 1
ATOM 553 C C . VAL A 1 85 ? -18.085 1.790 5.762 1.00 18.13 163 VAL A C 1
ATOM 554 O O . VAL A 1 85 ? -18.104 2.923 5.272 1.00 18.99 163 VAL A O 1
ATOM 558 N N . MET A 1 86 ? -17.138 0.903 5.474 1.00 17.22 164 MET A N 1
ATOM 559 C CA . MET A 1 86 ? -16.045 1.239 4.540 1.00 18.92 164 MET A CA 1
ATOM 560 C C . MET A 1 86 ? -16.173 0.414 3.279 1.00 18.93 164 MET A C 1
ATOM 561 O O . MET A 1 86 ? -15.833 -0.760 3.262 1.00 19.85 164 MET A O 1
ATOM 566 N N A SER A 1 87 ? -16.683 1.065 2.242 0.70 20.94 165 SER A N 1
ATOM 567 N N B SER A 1 87 ? -16.682 1.031 2.224 0.30 19.80 165 SER A N 1
ATOM 568 C CA A SER A 1 87 ? -17.185 0.414 1.085 0.70 22.28 165 SER A CA 1
ATOM 569 C CA B SER A 1 87 ? -17.028 0.323 0.995 0.30 20.38 165 SER A CA 1
ATOM 570 C C A SER A 1 87 ? -17.601 1.386 0.020 0.70 23.55 165 SER A C 1
ATOM 571 C C B SER A 1 87 ? -17.574 1.352 0.006 0.30 21.84 165 SER A C 1
ATOM 572 O O A SER A 1 87 ? -17.225 2.569 0.058 0.70 23.98 165 SER A O 1
ATOM 573 O O B SER A 1 87 ? -17.238 2.547 0.084 0.30 22.28 165 SER A O 1
ATOM 578 N N . GLY A 1 88 ? -18.385 0.884 -0.941 1.00 23.12 166 GLY A N 1
ATOM 579 C CA . GLY A 1 88 ? -19.126 1.735 -1.860 1.00 22.82 166 GLY A CA 1
ATOM 580 C C . GLY A 1 88 ? -20.479 2.063 -1.263 1.00 23.82 166 GLY A C 1
ATOM 581 O O . GLY A 1 88 ? -20.765 1.744 -0.102 1.00 24.86 166 GLY A O 1
ATOM 582 N N . ASP A 1 89 ? -21.349 2.672 -2.073 1.00 23.64 167 ASP A N 1
ATOM 583 C CA . ASP A 1 89 ? -22.707 3.023 -1.611 1.00 22.26 167 ASP A CA 1
ATOM 584 C C . ASP A 1 89 ? -23.577 1.817 -1.245 1.00 21.69 167 ASP A C 1
ATOM 585 O O . ASP A 1 89 ? -24.496 1.953 -0.430 1.00 17.85 167 ASP A O 1
ATOM 590 N N . GLY A 1 90 ? -23.280 0.657 -1.824 1.00 18.36 168 GLY A N 1
ATOM 591 C CA . GLY A 1 90 ? -24.115 -0.552 -1.624 1.00 18.39 168 GLY A CA 1
ATOM 592 C C . GLY A 1 90 ? -24.113 -1.061 -0.177 1.00 17.72 168 GLY A C 1
ATOM 593 O O . GLY A 1 90 ? -25.111 -1.541 0.344 1.00 16.67 168 GLY A O 1
ATOM 594 N N . LEU A 1 91 ? -22.982 -0.971 0.487 1.00 18.33 169 LEU A N 1
ATOM 595 C CA . LEU A 1 91 ? -22.898 -1.485 1.833 1.00 19.04 169 LEU A CA 1
ATOM 596 C C . LEU A 1 91 ? -23.728 -0.641 2.796 1.00 18.10 169 LEU A C 1
ATOM 597 O O . LEU A 1 91 ? -24.390 -1.189 3.667 1.00 17.06 169 LEU A O 1
ATOM 602 N N . MET A 1 92 ? -23.759 0.679 2.616 1.00 16.68 170 MET A N 1
ATOM 603 C CA . MET A 1 92 ? -24.561 1.516 3.435 1.00 16.39 170 MET A CA 1
ATOM 604 C C . MET A 1 92 ? -26.050 1.219 3.212 1.00 15.57 170 MET A C 1
ATOM 605 O O . MET A 1 92 ? -26.855 1.223 4.164 1.00 15.96 170 MET A O 1
ATOM 610 N N . HIS A 1 93 ? -26.419 0.995 1.958 1.00 13.30 171 HIS A N 1
ATOM 611 C CA . HIS A 1 93 ? -27.779 0.557 1.648 1.00 13.15 171 HIS A CA 1
ATOM 612 C C . HIS A 1 93 ? -28.161 -0.678 2.487 1.00 12.81 171 HIS A C 1
ATOM 613 O O . HIS A 1 93 ? -29.228 -0.743 3.049 1.00 11.31 171 HIS A O 1
ATOM 620 N N . GLU A 1 94 ? -27.284 -1.661 2.542 1.00 12.81 172 GLU A N 1
ATOM 621 C CA . GLU A 1 94 ? -27.561 -2.895 3.286 1.00 14.77 172 GLU A CA 1
ATOM 622 C C . GLU A 1 94 ? -27.710 -2.664 4.773 1.00 13.72 172 GLU A C 1
ATOM 623 O O . GLU A 1 94 ? -28.613 -3.207 5.388 1.00 13.15 172 GLU A O 1
ATOM 629 N N . VAL A 1 95 ? -26.845 -1.836 5.334 1.00 13.18 173 VAL A N 1
ATOM 630 C CA . VAL A 1 95 ? -26.879 -1.499 6.734 1.00 13.77 173 VAL A CA 1
ATOM 631 C C . VAL A 1 95 ? -28.222 -0.874 7.140 1.00 14.03 173 VAL A C 1
ATOM 632 O O . VAL A 1 95 ? -28.879 -1.333 8.084 1.00 13.96 173 VAL A O 1
ATOM 636 N N . VAL A 1 96 ? -28.649 0.122 6.376 1.00 14.04 174 VAL A N 1
ATOM 637 C CA . VAL A 1 96 ? -29.814 0.862 6.751 1.00 14.67 174 VAL A CA 1
ATOM 638 C C . VAL A 1 96 ? -31.036 -0.049 6.588 1.00 13.82 174 VAL A C 1
ATOM 639 O O . VAL A 1 96 ? -31.966 -0.029 7.404 1.00 12.93 174 VAL A O 1
ATOM 643 N N . ASN A 1 97 ? -31.037 -0.837 5.525 1.00 13.23 175 ASN A N 1
ATOM 644 C CA . ASN A 1 97 ? -32.113 -1.798 5.373 1.00 13.17 175 ASN A CA 1
ATOM 645 C C . ASN A 1 97 ? -32.136 -2.847 6.488 1.00 13.57 175 ASN A C 1
ATOM 646 O O . ASN A 1 97 ? -33.213 -3.263 6.897 1.00 14.00 175 ASN A O 1
ATOM 651 N N . GLY A 1 98 ? -30.972 -3.237 6.996 1.00 12.27 176 GLY A N 1
ATOM 652 C CA . GLY A 1 98 ? -30.929 -4.135 8.154 1.00 12.87 176 GLY A CA 1
ATOM 653 C C . GLY A 1 98 ? -31.495 -3.524 9.425 1.00 13.88 176 GLY A C 1
ATOM 654 O O . GLY A 1 98 ? -32.222 -4.191 10.181 1.00 14.70 176 GLY A O 1
ATOM 655 N N . LEU A 1 99 ? -31.168 -2.259 9.684 1.00 12.90 177 LEU A N 1
ATOM 656 C CA . LEU A 1 99 ? -31.718 -1.556 10.846 1.00 13.47 177 LEU A CA 1
ATOM 657 C C . LEU A 1 99 ? -33.227 -1.437 10.755 1.00 13.66 177 LEU A C 1
ATOM 658 O O . LEU A 1 99 ? -33.911 -1.618 11.739 1.00 14.40 177 LEU A O 1
ATOM 663 N N . MET A 1 100 ? -33.726 -1.094 9.565 1.00 14.35 178 MET A N 1
ATOM 664 C CA . MET A 1 100 ? -35.128 -0.780 9.382 1.00 14.53 178 MET A CA 1
ATOM 665 C C . MET A 1 100 ? -36.012 -2.031 9.464 1.00 16.39 178 MET A C 1
ATOM 666 O O . MET A 1 100 ? -37.209 -1.908 9.708 1.00 17.16 178 MET A O 1
ATOM 671 N N . GLU A 1 101 ? -35.449 -3.228 9.287 1.00 16.66 179 GLU A N 1
ATOM 672 C CA . GLU A 1 101 ? -36.295 -4.404 9.322 1.00 18.08 179 GLU A CA 1
ATOM 673 C C . GLU A 1 101 ? -36.336 -5.038 10.706 1.00 18.84 179 GLU A C 1
ATOM 674 O O . GLU A 1 101 ? -37.032 -6.038 10.895 1.00 19.10 179 GLU A O 1
ATOM 680 N N . ARG A 1 102 ? -35.652 -4.435 11.682 1.00 16.94 180 ARG A N 1
ATOM 681 C CA . ARG A 1 102 ? -35.692 -4.950 13.064 1.00 16.46 180 ARG A CA 1
ATOM 682 C C . ARG A 1 102 ? -36.995 -4.574 13.768 1.00 17.99 180 ARG A C 1
ATOM 683 O O . ARG A 1 102 ? -37.578 -3.552 13.458 1.00 16.87 180 ARG A O 1
ATOM 691 N N . PRO A 1 103 ? -37.401 -5.375 14.776 1.00 20.71 181 PRO A N 1
ATOM 692 C CA . PRO A 1 103 ? -38.535 -5.025 15.646 1.00 21.59 181 PRO A CA 1
ATOM 693 C C . PRO A 1 103 ? -38.324 -3.716 16.375 1.00 19.73 181 PRO A C 1
ATOM 694 O O . PRO A 1 103 ? -39.257 -2.949 16.520 1.00 20.27 181 PRO A O 1
ATOM 698 N N . ASP A 1 104 ? -37.086 -3.444 16.794 1.00 18.22 182 ASP A N 1
ATOM 699 C CA . ASP A 1 104 ? -36.741 -2.171 17.474 1.00 18.00 182 ASP A CA 1
ATOM 700 C C . ASP A 1 104 ? -36.223 -1.096 16.473 1.00 17.64 182 ASP A C 1
ATOM 701 O O . ASP A 1 104 ? -35.409 -0.234 16.833 1.00 16.80 182 ASP A O 1
ATOM 706 N N . TRP A 1 105 ? -36.691 -1.168 15.224 1.00 16.70 183 TRP A N 1
ATOM 707 C CA . TRP A 1 105 ? -36.273 -0.228 14.168 1.00 17.18 183 TRP A CA 1
ATOM 708 C C . TRP A 1 105 ? -36.332 1.255 14.579 1.00 18.82 183 TRP A C 1
ATOM 709 O O . TRP A 1 105 ? -35.473 2.039 14.172 1.00 17.80 183 TRP A O 1
ATOM 720 N N . GLU A 1 106 ? -37.340 1.630 15.369 1.00 17.95 184 GLU A N 1
ATOM 721 C CA . GLU A 1 106 ? -37.480 3.024 15.745 1.00 20.81 184 GLU A CA 1
ATOM 722 C C . GLU A 1 106 ? -36.288 3.537 16.519 1.00 19.69 184 GLU A C 1
ATOM 723 O O . GLU A 1 106 ? -35.947 4.709 16.402 1.00 21.86 184 GLU A O 1
ATOM 729 N N . THR A 1 107 ? -35.652 2.687 17.305 1.00 18.67 185 THR A N 1
ATOM 730 C CA . THR A 1 107 ? -34.475 3.112 18.056 1.00 19.93 185 THR A CA 1
ATOM 731 C C . THR A 1 107 ? -33.208 2.694 17.291 1.00 16.98 185 THR A C 1
ATOM 732 O O . THR A 1 107 ? -32.199 3.399 17.322 1.00 16.86 185 THR A O 1
ATOM 736 N N . ALA A 1 108 ? -33.272 1.599 16.539 1.00 16.56 186 ALA A N 1
ATOM 737 C CA . ALA A 1 108 ? -32.079 1.129 15.807 1.00 15.15 186 ALA A CA 1
ATOM 738 C C . ALA A 1 108 ? -31.640 2.113 14.724 1.00 15.36 186 ALA A C 1
ATOM 739 O O . ALA A 1 108 ? -30.429 2.305 14.515 1.00 14.81 186 ALA A O 1
ATOM 741 N N . ILE A 1 109 ? -32.603 2.741 14.049 1.00 13.18 187 ILE A N 1
ATOM 742 C CA . ILE A 1 109 ? -32.310 3.721 13.016 1.00 15.31 187 ILE A CA 1
ATOM 743 C C . ILE A 1 109 ? -31.650 5.007 13.548 1.00 15.64 187 ILE A C 1
ATOM 744 O O . ILE A 1 109 ? -31.137 5.783 12.759 1.00 16.65 187 ILE A O 1
ATOM 749 N N . GLN A 1 110 ? -31.653 5.212 14.865 1.00 16.11 188 GLN A N 1
ATOM 750 C CA . GLN A 1 110 ? -31.002 6.340 15.501 1.00 17.21 188 GLN A CA 1
ATOM 751 C C . GLN A 1 110 ? -29.511 6.062 15.872 1.00 17.26 188 GLN A C 1
ATOM 752 O O . GLN A 1 110 ? -28.860 6.903 16.475 1.00 16.52 188 GLN A O 1
ATOM 758 N N . LYS A 1 111 ? -28.998 4.888 15.555 1.00 15.68 189 LYS A N 1
ATOM 759 C CA . LYS A 1 111 ? -27.564 4.617 15.754 1.00 15.62 189 LYS A CA 1
ATOM 760 C C . LYS A 1 111 ? -26.738 5.393 14.722 1.00 14.87 189 LYS A C 1
ATOM 761 O O . LYS A 1 111 ? -26.948 5.228 13.535 1.00 14.70 189 LYS A O 1
ATOM 767 N N . PRO A 1 112 ? -25.821 6.270 15.175 1.00 13.76 190 PRO A N 1
ATOM 768 C CA . PRO A 1 112 ? -25.056 7.047 14.182 1.00 13.81 190 PRO A CA 1
ATOM 769 C C . PRO A 1 112 ? -24.266 6.160 13.198 1.00 13.18 190 PRO A C 1
ATOM 770 O O . PRO A 1 112 ? -23.768 5.096 13.564 1.00 11.84 190 PRO A O 1
ATOM 774 N N . LEU A 1 113 ? -24.265 6.598 11.934 1.00 12.85 191 LEU A N 1
ATOM 775 C CA . LEU A 1 113 ? -23.647 5.903 10.821 1.00 13.35 191 LEU A CA 1
ATOM 776 C C . LEU A 1 113 ? -22.572 6.813 10.213 1.00 13.92 191 LEU A C 1
ATOM 777 O O . LEU A 1 113 ? -22.678 8.042 10.232 1.00 14.65 191 LEU A O 1
ATOM 782 N N . CYS A 1 114 ? -21.592 6.196 9.601 1.00 14.77 192 CYS A N 1
ATOM 783 C CA . CYS A 1 114 ? -20.476 6.901 8.945 1.00 14.99 192 CYS A CA 1
ATOM 784 C C . CYS A 1 114 ? -20.088 6.111 7.723 1.00 14.83 192 CYS A C 1
ATOM 785 O O . CYS A 1 114 ? -20.025 4.862 7.751 1.00 14.07 192 CYS A O 1
ATOM 788 N N . SER A 1 115 ? -19.908 6.840 6.629 1.00 16.31 193 SER A N 1
ATOM 789 C CA . SER A 1 115 ? -19.537 6.283 5.338 1.00 18.65 193 SER A CA 1
ATOM 790 C C . SER A 1 115 ? -18.088 6.649 4.990 1.00 19.10 193 SER A C 1
ATOM 791 O O . SER A 1 115 ? -17.757 7.834 4.898 1.00 21.48 193 SER A O 1
ATOM 794 N N . LEU A 1 116 ? -17.241 5.636 4.843 1.00 18.62 194 LEU A N 1
ATOM 795 C CA . LEU A 1 116 ? -15.868 5.828 4.381 1.00 18.16 194 LEU A CA 1
ATOM 796 C C . LEU A 1 116 ? -15.733 5.199 3.026 1.00 19.03 194 LEU A C 1
ATOM 797 O O . LEU A 1 116 ? -16.121 4.044 2.829 1.00 21.21 194 LEU A O 1
ATOM 802 N N . PRO A 1 117 ? -15.163 5.939 2.068 1.00 17.75 195 PRO A N 1
ATOM 803 C CA . PRO A 1 117 ? -15.097 5.368 0.735 1.00 20.04 195 PRO A CA 1
ATOM 804 C C . PRO A 1 117 ? -13.954 4.369 0.639 1.00 23.18 195 PRO A C 1
ATOM 805 O O . PRO A 1 117 ? -12.896 4.612 1.217 1.00 28.21 195 PRO A O 1
ATOM 809 N N . ALA A 1 118 ? -14.145 3.265 -0.056 1.00 26.39 196 ALA A N 1
ATOM 810 C CA . ALA A 1 118 ? -13.045 2.304 -0.170 1.00 31.93 196 ALA A CA 1
ATOM 811 C C . ALA A 1 118 ? -12.172 2.226 -1.443 1.00 40.06 196 ALA A C 1
ATOM 812 O O . ALA A 1 118 ? -11.362 1.304 -1.561 1.00 45.57 196 ALA A O 1
ATOM 814 N N . GLY A 1 119 ? -12.289 3.174 -2.366 1.00 42.88 197 GLY A N 1
ATOM 815 C CA . GLY A 1 119 ? -11.413 3.190 -3.553 1.00 45.80 197 GLY A CA 1
ATOM 816 C C . GLY A 1 119 ? -12.104 2.964 -4.891 1.00 49.43 197 GLY A C 1
ATOM 817 O O . GLY A 1 119 ? -11.519 3.262 -5.953 1.00 47.43 197 GLY A O 1
ATOM 818 N N . SER A 1 120 ? -13.340 2.451 -4.856 1.00 44.64 198 SER A N 1
ATOM 819 C CA . SER A 1 120 ? -14.123 2.250 -6.080 1.00 46.79 198 SER A CA 1
ATOM 820 C C . SER A 1 120 ? -15.224 3.293 -6.173 1.00 44.05 198 SER A C 1
ATOM 821 O O . SER A 1 120 ? -16.174 3.146 -6.946 1.00 39.64 198 SER A O 1
ATOM 824 N N . GLY A 1 121 ? -15.083 4.346 -5.371 1.00 41.25 199 GLY A N 1
ATOM 825 C CA . GLY A 1 121 ? -16.065 5.416 -5.326 1.00 39.25 199 GLY A CA 1
ATOM 826 C C . GLY A 1 121 ? -17.041 5.235 -4.172 1.00 35.95 199 GLY A C 1
ATOM 827 O O . GLY A 1 121 ? -17.005 4.210 -3.462 1.00 34.87 199 GLY A O 1
ATOM 828 N N . ASN A 1 122 ? -17.901 6.247 -4.019 1.00 27.83 200 ASN A N 1
ATOM 829 C CA . ASN A 1 122 ? -18.878 6.379 -2.949 1.00 22.61 200 ASN A CA 1
ATOM 830 C C . ASN A 1 122 ? -19.541 7.784 -3.073 1.00 19.09 200 ASN A C 1
ATOM 831 O O . ASN A 1 122 ? -18.993 8.809 -2.665 1.00 16.95 200 ASN A O 1
ATOM 836 N N . ALA A 1 123 ? -20.721 7.805 -3.666 1.00 16.55 201 ALA A N 1
ATOM 837 C CA . ALA A 1 123 ? -21.483 9.025 -3.850 1.00 17.13 201 ALA A CA 1
ATOM 838 C C . ALA A 1 123 ? -21.907 9.665 -2.554 1.00 15.92 201 ALA A C 1
ATOM 839 O O . ALA A 1 123 ? -21.917 10.873 -2.429 1.00 15.27 201 ALA A O 1
ATOM 841 N N . LEU A 1 124 ? -22.261 8.861 -1.557 1.00 15.38 202 LEU A N 1
ATOM 842 C CA . LEU A 1 124 ? -22.691 9.438 -0.302 1.00 15.58 202 LEU A CA 1
ATOM 843 C C . LEU A 1 124 ? -21.506 10.117 0.405 1.00 14.63 202 LEU A C 1
ATOM 844 O O . LEU A 1 124 ? -21.634 11.230 0.893 1.00 14.81 202 LEU A O 1
ATOM 849 N N . ALA A 1 125 ? -20.356 9.446 0.446 1.00 14.58 203 ALA A N 1
ATOM 850 C CA . ALA A 1 125 ? -19.136 10.042 1.015 1.00 14.42 203 ALA A CA 1
ATOM 851 C C . ALA A 1 125 ? -18.726 11.338 0.274 1.00 14.38 203 ALA A C 1
ATOM 852 O O . ALA A 1 125 ? -18.361 12.341 0.922 1.00 13.50 203 ALA A O 1
ATOM 854 N N . ALA A 1 126 ? -18.752 11.302 -1.062 1.00 12.29 204 ALA A N 1
ATOM 855 C CA . ALA A 1 126 ? -18.514 12.555 -1.858 1.00 13.24 204 ALA A CA 1
ATOM 856 C C . ALA A 1 126 ? -19.432 13.705 -1.493 1.00 13.95 204 ALA A C 1
ATOM 857 O O . ALA A 1 126 ? -19.019 14.871 -1.353 1.00 13.28 204 ALA A O 1
ATOM 859 N N . SER A 1 127 ? -20.724 13.384 -1.310 1.00 13.13 205 SER A N 1
ATOM 860 C CA . SER A 1 127 ? -21.690 14.369 -0.898 1.00 13.21 205 SER A CA 1
ATOM 861 C C . SER A 1 127 ? -21.367 14.948 0.487 1.00 13.53 205 SER A C 1
ATOM 862 O O . SER A 1 127 ? -21.381 16.181 0.664 1.00 12.68 205 SER A O 1
ATOM 865 N N . LEU A 1 128 ? -21.140 14.070 1.474 1.00 14.17 206 LEU A N 1
ATOM 866 C CA . LEU A 1 128 ? -20.785 14.493 2.822 1.00 15.20 206 LEU A CA 1
ATOM 867 C C . LEU A 1 128 ? -19.486 15.384 2.865 1.00 14.88 206 LEU A C 1
ATOM 868 O O . LEU A 1 128 ? -19.451 16.417 3.533 1.00 16.06 206 LEU A O 1
ATOM 873 N N . ASN A 1 129 ? -18.496 15.003 2.086 1.00 15.17 207 ASN A N 1
ATOM 874 C CA . ASN A 1 129 ? -17.262 15.808 1.883 1.00 15.61 207 ASN A CA 1
ATOM 875 C C . ASN A 1 129 ? -17.583 17.209 1.353 1.00 15.86 207 ASN A C 1
ATOM 876 O O . ASN A 1 129 ? -17.078 18.237 1.865 1.00 17.02 207 ASN A O 1
ATOM 881 N N . HIS A 1 130 ? -18.459 17.243 0.350 1.00 16.70 208 HIS A N 1
ATOM 882 C CA . HIS A 1 130 ? -18.999 18.512 -0.201 1.00 17.81 208 HIS A CA 1
ATOM 883 C C . HIS A 1 130 ? -19.712 19.378 0.836 1.00 17.15 208 HIS A C 1
ATOM 884 O O . HIS A 1 130 ? -19.430 20.609 0.959 1.00 18.68 208 HIS A O 1
ATOM 891 N N . TYR A 1 131 ? -20.660 18.797 1.575 1.00 15.72 209 TYR A N 1
ATOM 892 C CA . TYR A 1 131 ? -21.396 19.573 2.576 1.00 17.90 209 TYR A CA 1
ATOM 893 C C . TYR A 1 131 ? -20.465 20.180 3.643 1.00 19.40 209 TYR A C 1
ATOM 894 O O . TYR A 1 131 ? -20.777 21.238 4.179 1.00 18.75 209 TYR A O 1
ATOM 903 N N . ALA A 1 132 ? -19.373 19.481 3.946 1.00 19.31 210 ALA A N 1
ATOM 904 C CA . ALA A 1 132 ? -18.442 19.892 5.005 1.00 21.07 210 ALA A CA 1
ATOM 905 C C . ALA A 1 132 ? -17.567 21.057 4.521 1.00 23.15 210 ALA A C 1
ATOM 906 O O . ALA A 1 132 ? -16.899 21.684 5.331 1.00 24.50 210 ALA A O 1
ATOM 908 N N . GLY A 1 133 ? -17.598 21.353 3.219 1.00 24.16 211 GLY A N 1
ATOM 909 C CA . GLY A 1 133 ? -16.898 22.499 2.643 1.00 24.92 211 GLY A CA 1
ATOM 910 C C . GLY A 1 133 ? -15.589 22.146 1.968 1.00 26.07 211 GLY A C 1
ATOM 911 O O . GLY A 1 133 ? -14.873 23.026 1.517 1.00 26.17 211 GLY A O 1
ATOM 912 N N . TYR A 1 134 ? -15.284 20.858 1.857 1.00 25.30 212 TYR A N 1
ATOM 913 C CA . TYR A 1 134 ? -14.067 20.426 1.181 1.00 24.93 212 TYR A CA 1
ATOM 914 C C . TYR A 1 134 ? -14.204 20.484 -0.323 1.00 26.09 212 TYR A C 1
ATOM 915 O O . TYR A 1 134 ? -15.296 20.359 -0.875 1.00 23.77 212 TYR A O 1
ATOM 924 N N . GLU A 1 135 ? -13.055 20.594 -0.974 1.00 26.11 213 GLU A N 1
ATOM 925 C CA . GLU A 1 135 ? -12.960 20.528 -2.408 1.00 29.06 213 GLU A CA 1
ATOM 926 C C . GLU A 1 135 ? -13.269 19.121 -2.906 1.00 26.67 213 GLU A C 1
ATOM 927 O O . GLU A 1 135 ? -13.175 18.124 -2.163 1.00 25.52 213 GLU A O 1
ATOM 933 N N . GLN A 1 136 ? -13.628 19.049 -4.175 1.00 24.04 214 GLN A N 1
ATOM 934 C CA . GLN A 1 136 ? -14.115 17.826 -4.786 1.00 24.10 214 GLN A CA 1
ATOM 935 C C . GLN A 1 136 ? -13.000 16.807 -5.124 1.00 25.56 214 GLN A C 1
ATOM 936 O O . GLN A 1 136 ? -12.645 16.620 -6.289 1.00 27.19 214 GLN A O 1
ATOM 942 N N . VAL A 1 137 ? -12.546 16.085 -4.096 1.00 23.60 215 VAL A N 1
ATOM 943 C CA . VAL A 1 137 ? -11.405 15.180 -4.162 1.00 22.78 215 VAL A CA 1
ATOM 944 C C . VAL A 1 137 ? -11.847 13.728 -4.345 1.00 24.39 215 VAL A C 1
ATOM 945 O O . VAL A 1 137 ? -13.041 13.398 -4.143 1.00 22.55 215 VAL A O 1
ATOM 949 N N . THR A 1 138 ? -10.892 12.878 -4.715 1.00 21.25 216 THR A N 1
ATOM 950 C CA . THR A 1 138 ? -11.145 11.493 -5.057 1.00 23.99 216 THR A CA 1
ATOM 951 C C . THR A 1 138 ? -10.193 10.574 -4.310 1.00 23.14 216 THR A C 1
ATOM 952 O O . THR A 1 138 ? -9.226 11.044 -3.701 1.00 26.44 216 THR A O 1
ATOM 956 N N . ASN A 1 139 ? -10.485 9.280 -4.355 1.00 22.40 217 ASN A N 1
ATOM 957 C CA . ASN A 1 139 ? -9.619 8.215 -3.878 1.00 25.08 217 ASN A CA 1
ATOM 958 C C . ASN A 1 139 ? -9.130 8.416 -2.432 1.00 24.99 217 ASN A C 1
ATOM 959 O O . ASN A 1 139 ? -9.948 8.646 -1.524 1.00 22.72 217 ASN A O 1
ATOM 964 N N . GLU A 1 140 ? -7.813 8.367 -2.201 1.00 24.38 218 GLU A N 1
ATOM 965 C CA . GLU A 1 140 ? -7.269 8.480 -0.844 1.00 24.95 218 GLU A CA 1
ATOM 966 C C . GLU A 1 140 ? -7.494 9.827 -0.204 1.00 22.99 218 GLU A C 1
ATOM 967 O O . GLU A 1 140 ? -7.656 9.886 1.003 1.00 24.71 218 GLU A O 1
ATOM 973 N N . ASP A 1 141 ? -7.504 10.916 -0.971 1.00 22.74 219 ASP A N 1
ATOM 974 C CA . ASP A 1 141 ? -7.792 12.234 -0.400 1.00 22.73 219 ASP A CA 1
ATOM 975 C C . ASP A 1 141 ? -9.240 12.271 0.148 1.00 20.18 219 ASP A C 1
ATOM 976 O O . ASP A 1 141 ? -9.515 12.888 1.174 1.00 16.56 219 ASP A O 1
ATOM 981 N N . LEU A 1 142 ? -10.145 11.624 -0.557 1.00 17.19 220 LEU A N 1
ATOM 982 C CA . LEU A 1 142 ? -11.554 11.609 -0.140 1.00 17.02 220 LEU A CA 1
ATOM 983 C C . LEU A 1 142 ? -11.645 10.773 1.126 1.00 15.45 220 LEU A C 1
ATOM 984 O O . LEU A 1 142 ? -12.334 11.153 2.059 1.00 15.10 220 LEU A O 1
ATOM 989 N N . LEU A 1 143 ? -10.940 9.649 1.138 1.00 15.44 221 LEU A N 1
ATOM 990 C CA . LEU A 1 143 ? -10.906 8.765 2.326 1.00 17.19 221 LEU A CA 1
ATOM 991 C C . LEU A 1 143 ? -10.393 9.500 3.558 1.00 16.42 221 LEU A C 1
ATOM 992 O O . LEU A 1 143 ? -11.012 9.441 4.645 1.00 14.36 221 LEU A O 1
ATOM 997 N N . THR A 1 144 ? -9.290 10.239 3.384 1.00 16.17 222 THR A N 1
ATOM 998 C CA . THR A 1 144 ? -8.756 11.065 4.448 1.00 16.47 222 THR A CA 1
ATOM 999 C C . THR A 1 144 ? -9.739 12.088 4.996 1.00 16.14 222 THR A C 1
ATOM 1000 O O . THR A 1 144 ? -9.950 12.152 6.190 1.00 16.67 222 THR A O 1
ATOM 1004 N N . ASN A 1 145 ? -10.366 12.878 4.126 1.00 16.59 223 ASN A N 1
ATOM 1005 C CA . ASN A 1 145 ? -11.355 13.882 4.553 1.00 16.20 223 ASN A CA 1
ATOM 1006 C C . ASN A 1 145 ? -12.567 13.276 5.293 1.00 16.15 223 ASN A C 1
ATOM 1007 O O . ASN A 1 145 ? -12.981 13.791 6.335 1.00 15.29 223 ASN A O 1
ATOM 1012 N N . CYS A 1 146 ? -13.107 12.182 4.766 1.00 15.99 224 CYS A N 1
ATOM 1013 C CA . CYS A 1 146 ? -14.243 11.506 5.399 1.00 16.30 224 CYS A CA 1
ATOM 1014 C C . CYS A 1 146 ? -13.814 10.921 6.753 1.00 16.22 224 CYS A C 1
ATOM 1015 O O . CYS A 1 146 ? -14.609 10.929 7.697 1.00 16.30 224 CYS A O 1
ATOM 1018 N N . THR A 1 147 ? -12.585 10.411 6.864 1.00 14.73 225 THR A N 1
ATOM 1019 C CA . THR A 1 147 ? -12.056 9.925 8.153 1.00 16.75 225 THR A CA 1
ATOM 1020 C C . THR A 1 147 ? -11.892 11.063 9.161 1.00 16.34 225 THR A C 1
ATOM 1021 O O . THR A 1 147 ? -12.220 10.924 10.346 1.00 17.20 225 THR A O 1
ATOM 1025 N N . LEU A 1 148 ? -11.404 12.213 8.700 1.00 16.57 226 LEU A N 1
ATOM 1026 C CA . LEU A 1 148 ? -11.321 13.399 9.569 1.00 17.00 226 LEU A CA 1
ATOM 1027 C C . LEU A 1 148 ? -12.716 13.864 10.055 1.00 16.81 226 LEU A C 1
ATOM 1028 O O . LEU A 1 148 ? -12.854 14.358 11.176 1.00 16.20 226 LEU A O 1
ATOM 1033 N N . LEU A 1 149 ? -13.734 13.716 9.227 1.00 16.46 227 LEU A N 1
ATOM 1034 C CA . LEU A 1 149 ? -15.096 14.036 9.681 1.00 17.44 227 LEU A CA 1
ATOM 1035 C C . LEU A 1 149 ? -15.498 13.082 10.796 1.00 15.46 227 LEU A C 1
ATOM 1036 O O . LEU A 1 149 ? -16.094 13.511 11.780 1.00 14.56 227 LEU A O 1
ATOM 1041 N N . LEU A 1 150 ? -15.189 11.804 10.650 1.00 15.28 228 LEU A N 1
ATOM 1042 C CA . LEU A 1 150 ? -15.470 10.849 11.757 1.00 16.04 228 LEU A CA 1
ATOM 1043 C C . LEU A 1 150 ? -14.757 11.274 13.069 1.00 16.13 228 LEU A C 1
ATOM 1044 O O . LEU A 1 150 ? -15.359 11.310 14.165 1.00 14.91 228 LEU A O 1
ATOM 1049 N N . CYS A 1 151 ? -13.470 11.617 12.931 1.00 15.07 229 CYS A N 1
ATOM 1050 C CA . CYS A 1 151 ? -12.653 12.052 14.054 1.00 16.63 229 CYS A CA 1
ATOM 1051 C C . CYS A 1 151 ? -13.196 13.320 14.702 1.00 16.78 229 CYS A C 1
ATOM 1052 O O . CYS A 1 151 ? -13.080 13.469 15.921 1.00 14.11 229 CYS A O 1
ATOM 1055 N N . ARG A 1 152 ? -13.807 14.225 13.916 1.00 16.40 230 ARG A N 1
ATOM 1056 C CA . ARG A 1 152 ? -14.393 15.433 14.478 1.00 16.83 230 ARG A CA 1
ATOM 1057 C C . ARG A 1 152 ? -15.683 15.142 15.255 1.00 16.51 230 ARG A C 1
ATOM 1058 O O . ARG A 1 152 ? -16.084 15.933 16.092 1.00 16.12 230 ARG A O 1
ATOM 1066 N N . ARG A 1 153 ? -16.337 14.014 14.970 1.00 15.61 231 ARG A N 1
ATOM 1067 C CA . ARG A 1 153 ? -17.470 13.518 15.803 1.00 16.63 231 ARG A CA 1
ATOM 1068 C C . ARG A 1 153 ? -18.823 14.182 15.696 1.00 17.40 231 ARG A C 1
ATOM 1069 O O . ARG A 1 153 ? -19.746 13.793 16.418 1.00 17.59 231 ARG A O 1
ATOM 1077 N N . LEU A 1 154 ? -18.985 15.166 14.814 1.00 17.46 232 LEU A N 1
ATOM 1078 C CA . LEU A 1 154 ? -20.245 15.865 14.684 1.00 16.96 232 LEU A CA 1
ATOM 1079 C C . LEU A 1 154 ? -21.205 15.082 13.802 1.00 16.21 232 LEU A C 1
ATOM 1080 O O . LEU A 1 154 ? -20.791 14.445 12.823 1.00 16.32 232 LEU A O 1
ATOM 1085 N N . LEU A 1 155 ? -22.471 15.127 14.199 1.00 16.98 233 LEU A N 1
ATOM 1086 C CA . LEU A 1 155 ? -23.534 14.378 13.519 1.00 16.74 233 LEU A CA 1
ATOM 1087 C C . LEU A 1 155 ? -24.567 15.314 12.919 1.00 17.35 233 LEU A C 1
ATOM 1088 O O . LEU A 1 155 ? -24.914 16.348 13.505 1.00 19.52 233 LEU A O 1
ATOM 1093 N N . SER A 1 156 ? -25.092 14.913 11.770 1.00 17.61 234 SER A N 1
ATOM 1094 C CA . SER A 1 156 ? -26.131 15.657 11.104 1.00 19.95 234 SER A CA 1
ATOM 1095 C C . SER A 1 156 ? -27.238 14.697 10.706 1.00 18.43 234 SER A C 1
ATOM 1096 O O . SER A 1 156 ? -26.955 13.591 10.353 1.00 15.13 234 SER A O 1
ATOM 1099 N N . PRO A 1 157 ? -28.482 15.142 10.778 1.00 17.72 235 PRO A N 1
ATOM 1100 C CA . PRO A 1 157 ? -29.559 14.243 10.361 1.00 18.99 235 PRO A CA 1
ATOM 1101 C C . PRO A 1 157 ? -29.682 14.119 8.843 1.00 17.21 235 PRO A C 1
ATOM 1102 O O . PRO A 1 157 ? -29.375 15.076 8.113 1.00 17.94 235 PRO A O 1
ATOM 1106 N N . MET A 1 158 ? -30.095 12.939 8.367 1.00 15.47 236 MET A N 1
ATOM 1107 C CA . MET A 1 158 ? -30.234 12.701 6.940 1.00 16.55 236 MET A CA 1
ATOM 1108 C C . MET A 1 158 ? -31.665 12.249 6.659 1.00 15.00 236 MET A C 1
ATOM 1109 O O . MET A 1 158 ? -32.306 11.596 7.510 1.00 15.11 236 MET A O 1
ATOM 1114 N N . ASN A 1 159 ? -32.130 12.566 5.454 1.00 12.62 237 ASN A N 1
ATOM 1115 C CA . ASN A 1 159 ? -33.369 12.021 4.956 1.00 12.62 237 ASN A CA 1
ATOM 1116 C C . ASN A 1 159 ? -33.309 10.513 4.562 1.00 12.06 237 ASN A C 1
ATOM 1117 O O . ASN A 1 159 ? -32.254 10.008 4.183 1.00 11.79 237 ASN A O 1
ATOM 1122 N N . LEU A 1 160 ? -34.461 9.842 4.605 1.00 11.05 238 LEU A N 1
ATOM 1123 C CA . LEU A 1 160 ? -34.538 8.453 4.206 1.00 12.72 238 LEU A CA 1
ATOM 1124 C C . LEU A 1 160 ? -35.766 8.281 3.305 1.00 12.01 238 LEU A C 1
ATOM 1125 O O . LEU A 1 160 ? -36.865 8.730 3.651 1.00 13.65 238 LEU A O 1
ATOM 1130 N N . LEU A 1 161 ? -35.579 7.632 2.178 1.00 10.57 239 LEU A N 1
ATOM 1131 C CA . LEU A 1 161 ? -36.652 7.354 1.244 1.00 10.77 239 LEU A CA 1
ATOM 1132 C C . LEU A 1 161 ? -37.207 5.923 1.473 1.00 11.45 239 LEU A C 1
ATOM 1133 O O . LEU A 1 161 ? -36.465 4.944 1.399 1.00 12.15 239 LEU A O 1
ATOM 1138 N N . SER A 1 162 ? -38.497 5.845 1.782 1.00 11.19 240 SER A N 1
ATOM 1139 C CA . SER A 1 162 ? -39.204 4.592 2.046 1.00 12.63 240 SER A CA 1
ATOM 1140 C C . SER A 1 162 ? -39.871 4.182 0.732 1.00 11.72 240 SER A C 1
ATOM 1141 O O . SER A 1 162 ? -40.624 4.986 0.142 1.00 13.76 240 SER A O 1
ATOM 1144 N N . LEU A 1 163 ? -39.624 2.968 0.258 1.00 11.02 241 LEU A N 1
ATOM 1145 C CA . LEU A 1 163 ? -40.048 2.506 -1.058 1.00 11.54 241 LEU A CA 1
ATOM 1146 C C . LEU A 1 163 ? -40.959 1.262 -0.900 1.00 12.03 241 LEU A C 1
ATOM 1147 O O . LEU A 1 163 ? -40.702 0.397 -0.034 1.00 10.70 241 LEU A O 1
ATOM 1152 N N . HIS A 1 164 ? -41.957 1.207 -1.779 1.00 12.78 242 HIS A N 1
ATOM 1153 C CA . HIS A 1 164 ? -42.930 0.101 -1.902 1.00 13.59 242 HIS A CA 1
ATOM 1154 C C . HIS A 1 164 ? -43.058 -0.278 -3.356 1.00 13.07 242 HIS A C 1
ATOM 1155 O O . HIS A 1 164 ? -43.247 0.589 -4.208 1.00 11.24 242 HIS A O 1
ATOM 1162 N N . THR A 1 165 ? -43.037 -1.571 -3.673 1.00 13.66 243 THR A N 1
ATOM 1163 C CA . THR A 1 165 ? -43.207 -2.009 -5.058 1.00 14.27 243 THR A CA 1
ATOM 1164 C C . THR A 1 165 ? -44.505 -2.768 -5.261 1.00 13.53 243 THR A C 1
ATOM 1165 O O . THR A 1 165 ? -45.150 -3.150 -4.285 1.00 13.61 243 THR A O 1
ATOM 1169 N N . ALA A 1 166 ? -44.906 -2.938 -6.507 1.00 14.27 244 ALA A N 1
ATOM 1170 C CA . ALA A 1 166 ? -46.151 -3.653 -6.826 1.00 15.01 244 ALA A CA 1
ATOM 1171 C C . ALA A 1 166 ? -46.184 -5.076 -6.252 1.00 15.10 244 ALA A C 1
ATOM 1172 O O . ALA A 1 166 ? -47.258 -5.549 -5.853 1.00 15.13 244 ALA A O 1
ATOM 1174 N N . SER A 1 167 ? -45.019 -5.697 -6.169 1.00 13.68 245 SER A N 1
ATOM 1175 C CA . SER A 1 167 ? -44.896 -7.054 -5.616 1.00 15.66 245 SER A CA 1
ATOM 1176 C C . SER A 1 167 ? -44.851 -7.129 -4.097 1.00 15.21 245 SER A C 1
ATOM 1177 O O . SER A 1 167 ? -44.806 -8.230 -3.530 1.00 14.06 245 SER A O 1
ATOM 1180 N N . GLY A 1 168 ? -44.928 -5.976 -3.432 1.00 13.00 246 GLY A N 1
ATOM 1181 C CA . GLY A 1 168 ? -44.963 -5.910 -1.985 1.00 12.95 246 GLY A CA 1
ATOM 1182 C C . GLY A 1 168 ? -43.638 -5.760 -1.303 1.00 12.66 246 GLY A C 1
ATOM 1183 O O . GLY A 1 168 ? -43.582 -5.766 -0.067 1.00 13.60 246 GLY A O 1
ATOM 1184 N N . LEU A 1 169 ? -42.564 -5.680 -2.080 1.00 11.78 247 LEU A N 1
ATOM 1185 C CA . LEU A 1 169 ? -41.268 -5.373 -1.552 1.00 14.30 247 LEU A CA 1
ATOM 1186 C C . LEU A 1 169 ? -41.278 -4.027 -0.804 1.00 15.10 247 LEU A C 1
ATOM 1187 O O . LEU A 1 169 ? -41.859 -3.026 -1.298 1.00 16.11 247 LEU A O 1
ATOM 1192 N N . ARG A 1 170 ? -40.664 -4.030 0.373 1.00 13.51 248 ARG A N 1
ATOM 1193 C CA . ARG A 1 170 ? -40.478 -2.861 1.197 1.00 15.77 248 ARG A CA 1
ATOM 1194 C C . ARG A 1 170 ? -38.961 -2.662 1.335 1.00 15.12 248 ARG A C 1
ATOM 1195 O O . ARG A 1 170 ? -38.267 -3.546 1.809 1.00 14.28 248 ARG A O 1
ATOM 1203 N N . LEU A 1 171 ? -38.491 -1.486 0.940 1.00 13.47 249 LEU A N 1
ATOM 1204 C CA . LEU A 1 171 ? -37.081 -1.186 0.844 1.00 14.60 249 LEU A CA 1
ATOM 1205 C C . LEU A 1 171 ? -36.832 0.284 1.201 1.00 13.24 249 LEU A C 1
ATOM 1206 O O . LEU A 1 171 ? -37.723 1.114 1.075 1.00 14.31 249 LEU A O 1
ATOM 1211 N N . PHE A 1 172 ? -35.618 0.601 1.655 1.00 11.89 250 PHE A N 1
ATOM 1212 C CA . PHE A 1 172 ? -35.226 1.980 2.005 1.00 11.73 250 PHE A CA 1
ATOM 1213 C C . PHE A 1 172 ? -34.018 2.410 1.216 1.00 11.77 250 PHE A C 1
ATOM 1214 O O . PHE A 1 172 ? -33.161 1.599 0.842 1.00 11.82 250 PHE A O 1
ATOM 1222 N N . SER A 1 173 ? -33.994 3.675 0.847 1.00 13.49 251 SER A N 1
ATOM 1223 C CA . SER A 1 173 ? -32.948 4.209 0.016 1.00 14.09 251 SER A CA 1
ATOM 1224 C C . SER A 1 173 ? -32.327 5.415 0.776 1.00 14.00 251 SER A C 1
ATOM 1225 O O . SER A 1 173 ? -33.042 6.296 1.267 1.00 13.23 251 SER A O 1
ATOM 1228 N N . VAL A 1 174 ? -31.010 5.423 0.873 1.00 14.05 2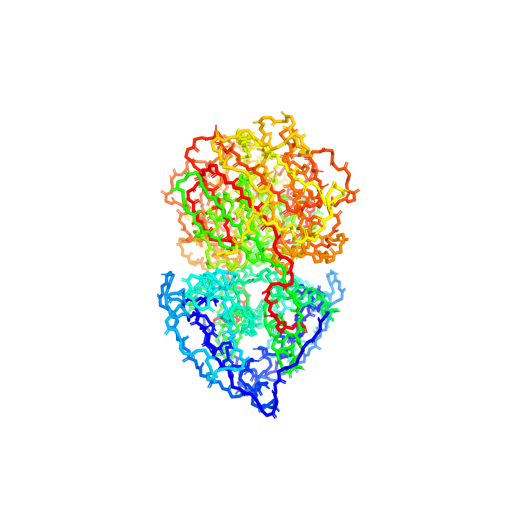52 VAL A N 1
ATOM 1229 C CA . VAL A 1 174 ? -30.283 6.533 1.478 1.00 15.49 252 VAL A CA 1
ATOM 1230 C C . VAL A 1 174 ? -29.774 7.542 0.457 1.00 14.82 252 VAL A C 1
ATOM 1231 O O . VAL A 1 174 ? -29.427 8.662 0.831 1.00 15.85 252 VAL A O 1
ATOM 1235 N N . LEU A 1 175 ? -29.721 7.158 -0.810 1.00 13.65 253 LEU A N 1
ATOM 1236 C CA . LEU A 1 175 ? -29.045 7.943 -1.813 1.00 14.79 253 LEU A CA 1
ATOM 1237 C C . LEU A 1 175 ? -29.879 8.169 -3.068 1.00 14.12 253 LEU A C 1
ATOM 1238 O O . LEU A 1 175 ? -30.121 9.330 -3.436 1.00 13.36 253 LEU A O 1
ATOM 1243 N N . SER A 1 176 ? -30.349 7.096 -3.717 1.00 13.45 254 SER A N 1
ATOM 1244 C CA . SER A 1 176 ? -30.977 7.248 -5.025 1.00 14.25 254 SER A CA 1
ATOM 1245 C C . SER A 1 176 ? -31.847 6.116 -5.451 1.00 15.07 254 SER A C 1
ATOM 1246 O O . SER A 1 176 ? -31.636 4.993 -5.059 1.00 15.22 254 SER A O 1
ATOM 1249 N N . LEU A 1 177 ? -32.804 6.406 -6.326 1.00 14.25 255 LEU A N 1
ATOM 1250 C CA . LEU A 1 177 ? -33.459 5.386 -7.107 1.00 14.13 255 LEU A CA 1
ATOM 1251 C C . LEU A 1 177 ? -33.377 5.854 -8.562 1.00 13.82 255 LEU A C 1
ATOM 1252 O O . LEU A 1 177 ? -33.832 6.955 -8.908 1.00 12.12 255 LEU A O 1
ATOM 1257 N N . ALA A 1 178 ? -32.851 4.993 -9.408 1.00 12.29 256 ALA A N 1
ATOM 1258 C CA . ALA A 1 178 ? -32.655 5.299 -10.829 1.00 12.89 256 ALA A CA 1
ATOM 1259 C C . ALA A 1 178 ? -33.376 4.299 -11.696 1.00 12.99 256 ALA A C 1
ATOM 1260 O O . ALA A 1 178 ? -33.450 3.082 -11.403 1.00 13.13 256 ALA A O 1
ATOM 1262 N N . TRP A 1 179 ? -33.875 4.807 -12.811 1.00 12.05 257 TRP A N 1
ATOM 1263 C CA . TRP A 1 179 ? -34.536 4.007 -13.829 1.00 12.95 257 TRP A CA 1
ATOM 1264 C C . TRP A 1 179 ? -34.183 4.540 -15.210 1.00 13.36 257 TRP A C 1
ATOM 1265 O O . TRP A 1 179 ? -34.016 5.724 -15.359 1.00 13.47 257 TRP A O 1
ATOM 1276 N N . GLY A 1 180 ? -34.085 3.656 -16.205 1.00 13.91 258 GLY A N 1
ATOM 1277 C CA . GLY A 1 180 ? -33.707 4.065 -17.532 1.00 16.32 258 GLY A CA 1
ATOM 1278 C C . GLY A 1 180 ? -32.199 4.087 -17.675 1.00 16.69 258 GLY A C 1
ATOM 1279 O O . GLY A 1 180 ? -31.501 3.240 -17.110 1.00 16.45 258 GLY A O 1
ATOM 1280 N N . PHE A 1 181 ? -31.710 5.113 -18.370 1.00 18.80 259 PHE A N 1
ATOM 1281 C CA . PHE A 1 181 ? -30.310 5.219 -18.777 1.00 19.17 259 PHE A CA 1
ATOM 1282 C C . PHE A 1 181 ? -29.354 4.982 -17.610 1.00 17.93 259 PHE A C 1
ATOM 1283 O O . PHE A 1 181 ? -28.401 4.179 -17.715 1.00 17.87 259 PHE A O 1
ATOM 1291 N N . ILE A 1 182 ? -29.587 5.679 -16.491 1.00 17.31 260 ILE A N 1
ATOM 1292 C CA . ILE A 1 182 ? -28.694 5.541 -15.344 1.00 17.03 260 ILE A CA 1
ATOM 1293 C C . ILE A 1 182 ? -28.662 4.143 -14.784 1.00 17.16 260 ILE A C 1
ATOM 1294 O O . ILE A 1 182 ? -27.605 3.618 -14.501 1.00 16.82 260 ILE A O 1
ATOM 1299 N N . ALA A 1 183 ? -29.811 3.501 -14.632 1.00 17.13 261 ALA A N 1
ATOM 1300 C CA . ALA A 1 183 ? -29.825 2.155 -14.103 1.00 16.87 261 ALA A CA 1
ATOM 1301 C C . ALA A 1 183 ? -29.113 1.174 -15.052 1.00 17.36 261 ALA A C 1
ATOM 1302 O O . ALA A 1 183 ? -28.453 0.232 -14.604 1.00 16.95 261 ALA A O 1
ATOM 1304 N N . ASP A 1 184 ? -29.261 1.396 -16.344 1.00 18.16 262 ASP A N 1
ATOM 1305 C CA . ASP A 1 184 ? -28.644 0.545 -17.357 1.00 19.29 262 ASP A CA 1
ATOM 1306 C C . ASP A 1 184 ? -27.132 0.667 -17.282 1.00 18.68 262 ASP A C 1
ATOM 1307 O O . ASP A 1 184 ? -26.427 -0.314 -17.500 1.00 19.73 262 ASP A O 1
ATOM 1312 N N . VAL A 1 185 ? -26.658 1.868 -16.968 1.00 17.85 263 VAL A N 1
ATOM 1313 C CA . VAL A 1 185 ? -25.233 2.124 -16.791 1.00 20.11 263 VAL A CA 1
ATOM 1314 C C . VAL A 1 185 ? -24.760 1.428 -15.536 1.00 20.54 263 VAL A C 1
ATOM 1315 O O . VAL A 1 185 ? -23.718 0.786 -15.573 1.00 19.80 263 VAL A O 1
ATOM 1319 N N . ASP A 1 186 ? -25.546 1.493 -14.449 1.00 20.10 264 ASP A N 1
ATOM 1320 C CA . ASP A 1 186 ? -25.192 0.755 -13.231 1.00 20.98 264 ASP A CA 1
ATOM 1321 C C . ASP A 1 186 ? -25.018 -0.734 -13.540 1.00 21.34 264 ASP A C 1
ATOM 1322 O O . ASP A 1 186 ? -24.031 -1.331 -13.120 1.00 20.48 264 ASP A O 1
ATOM 1327 N N . LEU A 1 187 ? -25.938 -1.310 -14.311 1.00 20.86 265 LEU A N 1
ATOM 1328 C CA . LEU A 1 187 ? -25.880 -2.737 -14.698 1.00 24.07 265 LEU A CA 1
ATOM 1329 C C . LEU A 1 187 ? -24.647 -3.063 -15.545 1.00 24.38 265 LEU A C 1
ATOM 1330 O O . LEU A 1 187 ? -23.869 -3.923 -15.184 1.00 23.77 265 LEU A O 1
ATOM 1335 N N . GLU A 1 188 ? -24.473 -2.345 -16.650 1.00 24.74 266 GLU A N 1
ATOM 1336 C CA . GLU A 1 188 ? -23.344 -2.515 -17.584 1.00 28.67 266 GLU A CA 1
ATOM 1337 C C . GLU A 1 188 ? -22.006 -2.362 -16.859 1.00 27.93 266 GLU A C 1
ATOM 1338 O O . GLU A 1 188 ? -21.046 -3.075 -17.153 1.00 28.57 266 GLU A O 1
ATOM 1344 N N . SER A 1 189 ? -21.942 -1.435 -15.904 1.00 25.38 267 SER A N 1
ATOM 1345 C CA . SER A 1 189 ? -20.681 -1.079 -15.260 1.00 25.85 267 SER A CA 1
ATOM 1346 C C . SER A 1 189 ? -20.168 -2.173 -14.294 1.00 27.73 267 SER A C 1
ATOM 1347 O O . SER A 1 189 ? -19.005 -2.153 -13.895 1.00 27.27 267 SER A O 1
ATOM 1350 N N . GLU A 1 190 ? -21.023 -3.126 -13.933 1.00 28.58 268 GLU A N 1
ATOM 1351 C CA . GLU A 1 190 ? -20.590 -4.262 -13.130 1.00 32.94 268 GLU A CA 1
ATOM 1352 C C . GLU A 1 190 ? -19.526 -5.116 -13.821 1.00 33.99 268 GLU A C 1
ATOM 1353 O O . GLU A 1 190 ? -18.727 -5.737 -13.154 1.00 33.31 268 GLU A O 1
ATOM 1359 N N . LYS A 1 191 ? -19.516 -5.122 -15.144 1.00 33.23 269 LYS A N 1
ATOM 1360 C CA . LYS A 1 191 ? -18.528 -5.852 -15.924 1.00 36.18 269 LYS A CA 1
ATOM 1361 C C . LYS A 1 191 ? -17.153 -5.188 -15.937 1.00 35.48 269 LYS A C 1
ATOM 1362 O O . LYS A 1 191 ? -16.193 -5.779 -16.451 1.00 35.87 269 LYS A O 1
ATOM 1368 N N . TYR A 1 192 ? -17.041 -3.978 -15.386 1.00 30.45 270 TYR A N 1
ATOM 1369 C CA . TYR A 1 192 ? -15.810 -3.192 -15.493 1.00 29.07 270 TYR A CA 1
ATOM 1370 C C . TYR A 1 192 ? -15.293 -2.701 -14.165 1.00 27.96 270 TYR A C 1
ATOM 1371 O O . TYR A 1 192 ? -14.672 -1.647 -14.106 1.00 27.11 270 TYR A O 1
ATOM 1380 N N . ARG A 1 193 ? -15.496 -3.480 -13.105 1.00 31.10 271 ARG A N 1
ATOM 1381 C CA . ARG A 1 193 ? -15.025 -3.086 -11.753 1.00 33.88 271 ARG A CA 1
ATOM 1382 C C . ARG A 1 193 ? -13.533 -2.795 -11.630 1.00 31.54 271 ARG A C 1
ATOM 1383 O O . ARG A 1 193 ? -13.099 -1.999 -10.787 1.00 31.10 271 ARG A O 1
ATOM 1391 N N . ARG A 1 194 ? -12.734 -3.425 -12.478 1.00 31.99 272 ARG A N 1
ATOM 1392 C CA . ARG A 1 194 ? -11.297 -3.124 -12.523 1.00 33.91 272 ARG A CA 1
ATOM 1393 C C . ARG A 1 194 ? -10.989 -1.663 -12.859 1.00 32.78 272 ARG A C 1
ATOM 1394 O O . ARG A 1 194 ? -9.889 -1.178 -12.577 1.00 30.87 272 ARG A O 1
ATOM 1402 N N . LEU A 1 195 ? -11.932 -0.952 -13.484 1.00 30.38 273 LEU A N 1
ATOM 1403 C CA . LEU A 1 195 ? -11.699 0.457 -13.834 1.00 31.03 273 LEU A CA 1
ATOM 1404 C C . LEU A 1 195 ? -11.961 1.411 -12.674 1.00 29.70 273 LEU A C 1
ATOM 1405 O O . LEU A 1 195 ? -11.719 2.611 -12.786 1.00 30.48 273 LEU A O 1
ATOM 1410 N N . GLY A 1 196 ? -12.459 0.895 -11.554 1.00 30.82 274 GLY A N 1
ATOM 1411 C CA . GLY A 1 196 ? -12.784 1.752 -10.416 1.00 30.47 274 GLY A CA 1
ATOM 1412 C C . GLY A 1 196 ? -14.011 2.581 -10.737 1.00 29.07 274 GLY A C 1
ATOM 1413 O O . GLY A 1 196 ? -14.919 2.103 -11.389 1.00 25.21 274 GLY A O 1
ATOM 1414 N N . GLU A 1 197 ? -14.039 3.829 -10.296 1.00 29.47 275 GLU A N 1
ATOM 1415 C CA . GLU A 1 197 ? -15.210 4.677 -10.528 1.00 32.39 275 GLU A CA 1
ATOM 1416 C C . GLU A 1 197 ? -15.425 5.058 -12.007 1.00 29.67 275 GLU A C 1
ATOM 1417 O O . GLU A 1 197 ? -16.542 5.404 -12.438 1.00 29.09 275 GLU A O 1
ATOM 1423 N N . MET A 1 198 ? -14.347 5.021 -12.788 1.00 28.02 276 MET A N 1
ATOM 1424 C CA . MET A 1 198 ? -14.430 5.276 -14.232 1.00 27.39 276 MET A CA 1
ATOM 1425 C C . MET A 1 198 ? -15.274 4.228 -14.964 1.00 23.40 276 MET A C 1
ATOM 1426 O O . MET A 1 198 ? -15.680 4.459 -16.077 1.00 21.99 276 MET A O 1
ATOM 1431 N N . ARG A 1 199 ? -15.567 3.099 -14.318 1.00 21.68 277 ARG A N 1
ATOM 1432 C CA . ARG A 1 199 ? -16.506 2.149 -14.866 1.00 21.73 277 ARG A CA 1
ATOM 1433 C C . ARG A 1 199 ? -17.826 2.800 -15.230 1.00 19.70 277 ARG A C 1
ATOM 1434 O O . ARG A 1 199 ? -18.431 2.418 -16.197 1.00 20.60 277 ARG A O 1
ATOM 1442 N N . PHE A 1 200 ? -18.235 3.835 -14.516 1.00 20.86 278 PHE A N 1
ATOM 1443 C CA . PHE A 1 200 ? -19.517 4.487 -14.800 1.00 21.76 278 PHE A CA 1
ATOM 1444 C C . PHE A 1 200 ? -19.419 5.404 -16.014 1.00 20.66 278 PHE A C 1
ATOM 1445 O O . PHE A 1 200 ? -20.371 5.639 -16.715 1.00 21.95 278 PHE A O 1
ATOM 1453 N N . THR A 1 201 ? -18.250 5.931 -16.264 1.00 21.75 279 THR A N 1
ATOM 1454 C CA . THR A 1 201 ? -18.042 6.763 -17.445 1.00 21.31 279 THR A CA 1
ATOM 1455 C C . THR A 1 201 ? -18.012 5.932 -18.709 1.00 20.96 279 THR A C 1
ATOM 1456 O O . THR A 1 201 ? -18.632 6.261 -19.724 1.00 20.97 279 THR A O 1
ATOM 1460 N N . LEU A 1 202 ? -17.327 4.800 -18.646 1.00 22.44 280 LEU A N 1
ATOM 1461 C CA . LEU A 1 202 ? -17.339 3.898 -19.760 1.00 23.32 280 LEU A CA 1
ATOM 1462 C C . LEU A 1 202 ? -18.747 3.412 -19.996 1.00 22.96 280 LEU A C 1
ATOM 1463 O O . LEU A 1 202 ? -19.206 3.377 -21.125 1.00 21.79 280 LEU A O 1
ATOM 1468 N N . GLY A 1 203 ? -19.447 2.979 -18.943 1.00 21.59 281 GLY A N 1
ATOM 1469 C CA . GLY A 1 203 ? -20.831 2.551 -19.130 1.00 18.93 281 GLY A CA 1
ATOM 1470 C C . GLY A 1 203 ? -21.720 3.585 -19.759 1.00 18.89 281 GLY A C 1
ATOM 1471 O O . GLY A 1 203 ? -22.647 3.261 -20.523 1.00 19.35 281 GLY A O 1
ATOM 1472 N N . THR A 1 204 ? -21.515 4.836 -19.381 1.00 18.73 282 THR A N 1
ATOM 1473 C CA . THR A 1 204 ? -22.259 5.925 -19.958 1.00 18.50 282 THR A CA 1
ATOM 1474 C C . THR A 1 204 ? -22.003 6.052 -21.433 1.00 19.20 282 THR A C 1
ATOM 1475 O O . THR A 1 204 ? -22.940 6.173 -22.224 1.00 19.82 282 THR A O 1
ATOM 1479 N N . PHE A 1 205 ? -20.745 6.008 -21.849 1.00 19.51 283 PHE A N 1
ATOM 1480 C CA . PHE A 1 205 ? -20.474 6.079 -23.286 1.00 20.88 283 PHE A CA 1
ATOM 1481 C C . PHE A 1 205 ? -21.074 4.951 -24.056 1.00 21.19 283 PHE A C 1
ATOM 1482 O O . PHE A 1 205 ? -21.656 5.148 -25.118 1.00 22.99 283 PHE A O 1
ATOM 1490 N N . LEU A 1 206 ? -20.983 3.749 -23.523 1.00 22.59 284 LEU A N 1
ATOM 1491 C CA . LEU A 1 206 ? -21.564 2.607 -24.186 1.00 24.43 284 LEU A CA 1
ATOM 1492 C C . LEU A 1 206 ? -23.057 2.730 -24.319 1.00 26.53 284 LEU A C 1
ATOM 1493 O O . LEU A 1 206 ? -23.617 2.426 -25.372 1.00 27.91 284 LEU A O 1
ATOM 1498 N N . ARG A 1 207 ? -23.729 3.122 -23.244 1.00 23.97 285 ARG A N 1
ATOM 1499 C CA . ARG A 1 207 ? -25.180 3.263 -23.297 1.00 26.20 285 ARG A CA 1
ATOM 1500 C C . ARG A 1 207 ? -25.565 4.413 -24.200 1.00 24.56 285 ARG A C 1
ATOM 1501 O O . ARG A 1 207 ? -26.577 4.347 -24.892 1.00 26.01 285 ARG A O 1
ATOM 1509 N N . LEU A 1 208 ? -24.790 5.485 -24.183 1.00 23.15 286 LEU A N 1
ATOM 1510 C CA . LEU A 1 208 ? -25.066 6.643 -25.029 1.00 27.34 286 LEU A CA 1
ATOM 1511 C C . LEU A 1 208 ? -24.957 6.253 -26.486 1.00 27.96 286 LEU A C 1
ATOM 1512 O O . LEU A 1 208 ? -25.816 6.601 -27.302 1.00 27.93 286 LEU A O 1
ATOM 1517 N N . ALA A 1 209 ? -23.893 5.539 -26.824 1.00 28.77 287 ALA A N 1
ATOM 1518 C CA . ALA A 1 209 ? -23.741 5.018 -28.184 1.00 30.83 287 ALA A CA 1
ATOM 1519 C C . ALA A 1 209 ? -24.954 4.216 -28.616 1.00 32.44 287 ALA A C 1
ATOM 1520 O O . ALA A 1 209 ? -25.310 4.255 -29.773 1.00 33.83 287 ALA A O 1
ATOM 1522 N N . ALA A 1 210 ? -25.614 3.507 -27.694 1.00 34.30 288 ALA A N 1
ATOM 1523 C CA . ALA A 1 210 ? -26.827 2.742 -28.001 1.00 30.44 288 ALA A CA 1
ATOM 1524 C C . ALA A 1 210 ? -28.101 3.344 -27.372 1.00 31.81 288 ALA A C 1
ATOM 1525 O O . ALA A 1 210 ? -28.974 2.615 -26.881 1.00 30.88 288 ALA A O 1
ATOM 1527 N N . LEU A 1 211 ? -28.217 4.668 -27.409 1.00 30.85 289 LEU A N 1
ATOM 1528 C CA . LEU A 1 211 ? -29.286 5.372 -26.683 1.00 32.01 289 LEU A CA 1
ATOM 1529 C C . LEU A 1 211 ? -30.663 4.827 -27.011 1.00 32.82 289 LEU A C 1
ATOM 1530 O O . LEU A 1 211 ? -30.993 4.656 -28.179 1.00 31.39 289 LEU A O 1
ATOM 1535 N N . ARG A 1 212 ? -31.465 4.596 -25.975 1.00 29.44 290 ARG A N 1
ATOM 1536 C CA . ARG A 1 212 ? -32.861 4.205 -26.128 1.00 28.26 290 ARG A CA 1
ATOM 1537 C C . ARG A 1 212 ? -33.735 4.970 -25.123 1.00 27.75 290 ARG A C 1
ATOM 1538 O O . ARG A 1 212 ? -33.233 5.543 -24.150 1.00 25.55 290 ARG A O 1
ATOM 1546 N N . THR A 1 213 ? -35.038 4.973 -25.362 1.00 25.37 291 THR A N 1
ATOM 1547 C CA . THR A 1 213 ? -35.977 5.502 -24.391 1.00 24.72 291 THR A CA 1
ATOM 1548 C C . THR A 1 213 ? -36.709 4.351 -23.738 1.00 22.45 291 THR A C 1
ATOM 1549 O O . THR A 1 213 ? -36.591 3.175 -24.166 1.00 22.58 291 THR A O 1
ATOM 1553 N N . TYR A 1 214 ? -37.407 4.687 -22.655 1.00 18.42 292 TYR A N 1
ATOM 1554 C CA . TYR A 1 214 ? -38.066 3.703 -21.829 1.00 19.02 292 TYR A CA 1
ATOM 1555 C C . TYR A 1 214 ? -39.485 4.211 -21.592 1.00 19.16 292 TYR A C 1
ATOM 1556 O O . TYR A 1 214 ? -39.679 5.354 -21.187 1.00 19.12 292 TYR A O 1
ATOM 1565 N N . ARG A 1 215 ? -40.457 3.356 -21.860 1.00 19.65 293 ARG A N 1
ATOM 1566 C CA . ARG A 1 215 ? -41.875 3.668 -21.715 1.00 19.51 293 ARG A CA 1
ATOM 1567 C C . ARG A 1 215 ? -42.247 3.582 -20.264 1.00 18.25 293 ARG A C 1
ATOM 1568 O O . ARG A 1 215 ? -41.956 2.597 -19.617 1.00 17.76 293 ARG A O 1
ATOM 1570 N N . GLY A 1 216 ? -42.939 4.587 -19.754 1.00 18.87 294 GLY A N 1
ATOM 1571 C CA . GLY A 1 216 ? -43.492 4.488 -18.407 1.00 18.98 294 GLY A CA 1
ATOM 1572 C C . GLY A 1 216 ? -44.196 5.725 -17.961 1.00 18.44 294 GLY A C 1
ATOM 1573 O O . GLY A 1 216 ? -44.250 6.706 -18.670 1.00 19.45 294 GLY A O 1
ATOM 1574 N N . ARG A 1 217 ? -44.765 5.675 -16.766 1.00 18.72 295 ARG A N 1
ATOM 1575 C CA . ARG A 1 217 ? -45.511 6.826 -16.251 1.00 18.28 295 ARG A CA 1
ATOM 1576 C C . ARG A 1 217 ? -44.982 7.292 -14.900 1.00 15.78 295 ARG A C 1
ATOM 1577 O O . ARG A 1 217 ? -44.772 6.480 -13.997 1.00 16.37 295 ARG A O 1
ATOM 1585 N N . LEU A 1 218 ? -44.771 8.596 -14.791 1.00 14.54 296 LEU A N 1
ATOM 1586 C CA . LEU A 1 218 ? -44.229 9.233 -13.584 1.00 13.78 296 LEU A CA 1
ATOM 1587 C C . LEU A 1 218 ? -45.195 10.237 -12.980 1.00 13.98 296 LEU A C 1
ATOM 1588 O O . LEU A 1 218 ? -45.797 11.061 -13.720 1.00 14.94 296 LEU A O 1
ATOM 1593 N N . ALA A 1 219 ? -45.330 10.206 -11.660 1.00 12.14 297 ALA A N 1
ATOM 1594 C CA . ALA A 1 219 ? -46.183 11.184 -10.936 1.00 11.48 297 ALA A CA 1
ATOM 1595 C C . ALA A 1 219 ? -45.444 11.520 -9.655 1.00 11.99 297 ALA A C 1
ATOM 1596 O O . ALA A 1 219 ? -44.623 10.689 -9.169 1.00 11.81 297 ALA A O 1
ATOM 1598 N N . TYR A 1 220 ? -45.676 12.708 -9.108 1.00 10.54 298 TYR A N 1
ATOM 1599 C CA . TYR A 1 220 ? -44.918 13.132 -7.946 1.00 11.97 298 TYR A CA 1
ATOM 1600 C C . TYR A 1 220 ? -45.688 14.169 -7.151 1.00 12.57 298 TYR A C 1
ATOM 1601 O O . TYR A 1 220 ? -46.646 14.796 -7.664 1.00 12.06 298 TYR A O 1
ATOM 1610 N N . LEU A 1 221 ? -45.301 14.332 -5.903 1.00 13.11 299 LEU A N 1
ATOM 1611 C CA . LEU A 1 221 ? -45.968 15.306 -4.990 1.00 13.17 299 LEU A CA 1
ATOM 1612 C C . LEU A 1 221 ? -44.913 16.354 -4.674 1.00 13.58 299 LEU A C 1
ATOM 1613 O O . LEU A 1 221 ? -43.977 16.063 -3.915 1.00 12.50 299 LEU A O 1
ATOM 1618 N N . PRO A 1 222 ? -44.979 17.536 -5.337 1.00 12.76 300 PRO A N 1
ATOM 1619 C CA . PRO A 1 222 ? -43.926 18.547 -5.103 1.00 13.18 300 PRO A CA 1
ATOM 1620 C C . PRO A 1 222 ? -44.006 19.115 -3.693 1.00 12.47 300 PRO A C 1
ATOM 1621 O O . PRO A 1 222 ? -45.110 19.181 -3.075 1.00 12.12 300 PRO A O 1
ATOM 1625 N N . VAL A 1 223 ? -42.858 19.482 -3.151 1.00 13.27 301 VAL A N 1
ATOM 1626 C CA . VAL A 1 223 ? -42.823 19.998 -1.780 1.00 14.28 301 VAL A CA 1
ATOM 1627 C C . VAL A 1 223 ? -43.734 21.223 -1.601 1.00 13.67 301 VAL A C 1
ATOM 1628 O O . VAL A 1 223 ? -44.322 21.432 -0.526 1.00 13.00 301 VAL A O 1
ATOM 1632 N N . GLY A 1 224 ? -43.848 22.028 -2.643 1.00 14.09 302 GLY A N 1
ATOM 1633 C CA . GLY A 1 224 ? -44.689 23.228 -2.595 1.00 14.42 302 GLY A CA 1
ATOM 1634 C C . GLY A 1 224 ? -46.152 22.954 -2.282 1.00 15.04 302 GLY A C 1
ATOM 1635 O O . GLY A 1 224 ? -46.831 23.817 -1.670 1.00 14.12 302 GLY A O 1
ATOM 1636 N N . ARG A 1 225 ? -46.642 21.747 -2.627 1.00 12.85 303 ARG A N 1
ATOM 1637 C CA . ARG A 1 225 ? -48.074 21.452 -2.471 1.00 13.29 303 ARG A CA 1
ATOM 1638 C C . ARG A 1 225 ? -48.509 21.199 -1.037 1.00 15.06 303 ARG A C 1
ATOM 1639 O O . ARG A 1 225 ? -49.593 21.654 -0.617 1.00 15.19 303 ARG A O 1
ATOM 1647 N N . VAL A 1 226 ? -47.693 20.464 -0.288 1.00 16.06 304 VAL A N 1
ATOM 1648 C CA . VAL A 1 226 ? -48.025 20.030 1.069 1.00 17.95 304 VAL A CA 1
ATOM 1649 C C . VAL A 1 226 ? -47.002 20.413 2.112 1.00 17.93 304 VAL A C 1
ATOM 1650 O O . VAL A 1 226 ? -47.300 20.369 3.315 1.00 17.18 304 VAL A O 1
ATOM 1654 N N . GLY A 1 227 ? -45.792 20.777 1.690 1.00 16.41 305 GLY A N 1
ATOM 1655 C CA . GLY A 1 227 ? -44.740 20.927 2.658 1.00 18.77 305 GLY A CA 1
ATOM 1656 C C . GLY A 1 227 ? -44.157 19.585 3.120 1.00 20.07 305 GLY A C 1
ATOM 1657 O O . GLY A 1 227 ? -44.632 18.529 2.726 1.00 19.73 305 GLY A O 1
ATOM 1658 N N . SER A 1 228 ? -43.086 19.646 3.884 1.00 19.38 306 SER A N 1
ATOM 1659 C CA . SER A 1 228 ? -42.312 18.459 4.254 1.00 22.73 306 SER A CA 1
ATOM 1660 C C . SER A 1 228 ? -42.659 17.847 5.605 1.00 23.87 306 SER A C 1
ATOM 1661 O O . SER A 1 228 ? -42.031 16.865 5.990 1.00 29.45 306 SER A O 1
ATOM 1664 N N . LYS A 1 229 ? -43.626 18.395 6.324 1.00 26.19 307 LYS A N 1
ATOM 1665 C CA . LYS A 1 229 ? -43.977 17.849 7.630 1.00 29.91 307 LYS A CA 1
ATOM 1666 C C . LYS A 1 229 ? -44.540 16.435 7.421 1.00 30.57 307 LYS A C 1
ATOM 1667 O O . LYS A 1 229 ? -45.282 16.199 6.468 1.00 30.11 307 LYS A O 1
ATOM 1673 N N . THR A 1 230 ? -44.197 15.497 8.300 1.00 31.77 308 THR A N 1
ATOM 1674 C CA . THR A 1 230 ? -44.757 14.146 8.182 1.00 32.93 308 THR A CA 1
ATOM 1675 C C . THR A 1 230 ? -46.258 14.210 8.473 1.00 31.69 308 THR A C 1
ATOM 1676 O O . THR A 1 230 ? -46.644 14.704 9.523 1.00 32.55 308 THR A O 1
ATOM 1680 N N . PRO A 1 231 ? -47.113 13.739 7.538 1.00 32.49 309 PRO A N 1
ATOM 1681 C CA . PRO A 1 231 ? -48.536 13.709 7.911 1.00 36.05 309 PRO A CA 1
ATOM 1682 C C . PRO A 1 231 ? -48.873 12.535 8.861 1.00 43.24 309 PRO A C 1
ATOM 1683 O O . PRO A 1 231 ? -48.324 11.426 8.708 1.00 45.74 309 PRO A O 1
ATOM 1687 N N . ALA A 1 232 ? -49.769 12.775 9.817 1.00 49.34 310 ALA A N 1
ATOM 1688 C CA . ALA A 1 232 ? -50.395 11.683 10.597 1.00 52.34 310 ALA A CA 1
ATOM 1689 C C . ALA A 1 232 ? -51.240 10.760 9.704 1.00 53.30 310 ALA A C 1
ATOM 1690 O O . ALA A 1 232 ? -51.895 11.230 8.776 1.00 59.39 310 ALA A O 1
ATOM 1692 N N . SER A 1 233 ? -51.219 9.456 9.983 1.00 58.19 311 SER A N 1
ATOM 1693 C CA . SER A 1 233 ? -51.988 8.467 9.213 1.00 62.27 311 SER A CA 1
ATOM 1694 C C . SER A 1 233 ? -53.478 8.519 9.560 1.00 67.63 311 SER A C 1
ATOM 1695 O O . SER A 1 233 ? -53.953 7.792 10.438 1.00 71.23 311 SER A O 1
ATOM 1697 N N . GLY A 1 240 ? -44.474 0.672 11.179 1.00 47.69 318 GLY A N 1
ATOM 1698 C CA . GLY A 1 240 ? -44.091 1.799 10.339 1.00 38.87 318 GLY A CA 1
ATOM 1699 C C . GLY A 1 240 ? -42.795 1.532 9.635 1.00 37.31 318 GLY A C 1
ATOM 1700 O O . GLY A 1 240 ? -42.319 0.382 9.621 1.00 42.91 318 GLY A O 1
ATOM 1701 N N . PRO A 1 241 ? -42.196 2.583 9.077 1.00 32.22 319 PRO A N 1
ATOM 1702 C CA . PRO A 1 241 ? -42.762 3.927 9.127 1.00 30.48 319 PRO A CA 1
ATOM 1703 C C . PRO A 1 241 ? -44.032 4.014 8.299 1.00 27.10 319 PRO A C 1
ATOM 1704 O O . PRO A 1 241 ? -44.191 3.275 7.328 1.00 24.29 319 PRO A O 1
ATOM 1708 N N . VAL A 1 242 ? -44.913 4.912 8.714 1.00 26.11 320 VAL A N 1
ATOM 1709 C CA . VAL A 1 242 ? -46.134 5.220 8.002 1.00 24.92 320 VAL A CA 1
ATOM 1710 C C . VAL A 1 242 ? -45.804 6.180 6.853 1.00 20.51 320 VAL A C 1
ATOM 1711 O O . VAL A 1 242 ? -45.144 7.192 7.057 1.00 17.68 320 VAL A O 1
ATOM 1715 N N . ASP A 1 243 ? -46.223 5.798 5.647 1.00 18.59 321 ASP A N 1
ATOM 1716 C CA . ASP A 1 243 ? -46.084 6.631 4.433 1.00 18.17 321 ASP A CA 1
ATOM 1717 C C . ASP A 1 243 ? -47.475 7.189 4.033 1.00 16.62 321 ASP A C 1
ATOM 1718 O O . ASP A 1 243 ? -48.054 6.787 3.022 1.00 12.98 321 ASP A O 1
ATOM 1723 N N . ALA A 1 244 ? -47.929 8.200 4.787 1.00 16.96 322 ALA A N 1
ATOM 1724 C CA . ALA A 1 244 ? -49.299 8.703 4.669 1.00 17.75 322 ALA A CA 1
ATOM 1725 C C . ALA A 1 244 ? -49.588 9.526 3.409 1.00 17.10 322 ALA A C 1
ATOM 1726 O O . ALA A 1 244 ? -50.756 9.767 3.109 1.00 17.68 322 ALA A O 1
ATOM 1728 N N . HIS A 1 245 ? -48.572 9.915 2.649 1.00 16.06 323 HIS A N 1
ATOM 1729 C CA . HIS A 1 245 ? -48.810 10.542 1.348 1.00 16.06 323 HIS A CA 1
ATOM 1730 C C . HIS A 1 245 ? -49.134 9.479 0.278 1.00 15.62 323 HIS A C 1
ATOM 1731 O O . HIS A 1 245 ? -49.584 9.836 -0.803 1.00 14.07 323 HIS A O 1
ATOM 1738 N N . LEU A 1 246 ? -48.844 8.193 0.545 1.00 14.14 324 LEU A N 1
ATOM 1739 C CA . LEU A 1 246 ? -49.015 7.169 -0.476 1.00 13.79 324 LEU A CA 1
ATOM 1740 C C . LEU A 1 246 ? -50.390 6.572 -0.379 1.00 13.76 324 LEU A C 1
ATOM 1741 O O . LEU A 1 246 ? -50.894 6.363 0.724 1.00 15.13 324 LEU A O 1
ATOM 1746 N N . VAL A 1 247 ? -50.951 6.266 -1.529 1.00 14.13 325 VAL A N 1
ATOM 1747 C CA . VAL A 1 247 ? -52.093 5.336 -1.633 1.00 14.56 325 VAL A CA 1
ATOM 1748 C C . VAL A 1 247 ? -51.619 4.070 -2.350 1.00 15.04 325 VAL A C 1
ATOM 1749 O O . VAL A 1 247 ? -50.566 4.074 -3.060 1.00 13.06 325 VAL A O 1
ATOM 1753 N N . PRO A 1 248 ? -52.376 2.977 -2.203 1.00 15.88 326 PRO A N 1
ATOM 1754 C CA . PRO A 1 248 ? -51.883 1.731 -2.815 1.00 15.90 326 PRO A CA 1
ATOM 1755 C C . PRO A 1 248 ? -51.634 1.814 -4.321 1.00 15.97 326 PRO A C 1
ATOM 1756 O O . PRO A 1 248 ? -52.332 2.560 -5.064 1.00 13.20 326 PRO A O 1
ATOM 1760 N N . LEU A 1 249 ? -50.609 1.088 -4.789 1.00 15.34 327 LEU A N 1
ATOM 1761 C CA . LEU A 1 249 ? -50.221 1.110 -6.196 1.00 16.29 327 LEU A CA 1
ATOM 1762 C C . LEU A 1 249 ? -51.336 0.709 -7.156 1.00 18.69 327 LEU A C 1
ATOM 1763 O O . LEU A 1 249 ? -51.336 1.149 -8.311 1.00 18.65 327 LEU A O 1
ATOM 1768 N N . GLU A 1 250 ? -52.256 -0.122 -6.682 1.00 19.43 328 GLU A N 1
ATOM 1769 C CA . GLU A 1 250 ? -53.444 -0.465 -7.471 1.00 24.05 328 GLU A CA 1
ATOM 1770 C C . GLU A 1 250 ? -54.521 0.636 -7.568 1.00 23.13 328 GLU A C 1
ATOM 1771 O O . GLU A 1 250 ? -55.491 0.446 -8.303 1.00 21.76 328 GLU A O 1
ATOM 1777 N N . GLU A 1 251 ? -54.370 1.736 -6.823 1.00 18.98 329 GLU A N 1
ATOM 1778 C CA . GLU A 1 251 ? -55.240 2.912 -6.944 1.00 17.85 329 GLU A CA 1
ATOM 1779 C C . GLU A 1 251 ? -54.548 4.047 -7.722 1.00 18.18 329 GLU A C 1
ATOM 1780 O O . GLU A 1 251 ? -53.311 4.165 -7.661 1.00 15.94 329 GLU A O 1
ATOM 1786 N N . PRO A 1 252 ? -55.328 4.880 -8.454 1.00 18.01 330 PRO A N 1
ATOM 1787 C CA . PRO A 1 252 ? -54.749 6.091 -9.078 1.00 17.59 330 PRO A CA 1
ATOM 1788 C C . PRO A 1 252 ? -54.043 6.979 -8.054 1.00 16.89 330 PRO A C 1
ATOM 1789 O O . PRO A 1 252 ? -54.431 7.027 -6.877 1.00 16.43 330 PRO A O 1
ATOM 1793 N N . VAL A 1 253 ? -52.985 7.676 -8.468 1.00 17.40 331 VAL A N 1
ATOM 1794 C CA . VAL A 1 253 ? -52.384 8.633 -7.528 1.00 18.97 331 VAL A CA 1
ATOM 1795 C C . VAL A 1 253 ? -53.394 9.733 -7.131 1.00 17.30 331 VAL A C 1
ATOM 1796 O O . VAL A 1 253 ? -54.331 10.068 -7.906 1.00 16.98 331 VAL A O 1
ATOM 1800 N N . PRO A 1 254 ? -53.194 10.302 -5.948 1.00 16.69 332 PRO A N 1
ATOM 1801 C CA . PRO A 1 254 ? -54.153 11.331 -5.477 1.00 17.01 332 PRO A CA 1
ATOM 1802 C C . PRO A 1 254 ? -54.245 12.535 -6.415 1.00 17.29 332 PRO A C 1
ATOM 1803 O O . PRO A 1 254 ? -53.271 12.834 -7.169 1.00 16.24 332 PRO A O 1
ATOM 1807 N N . SER A 1 255 ? -55.428 13.191 -6.430 1.00 17.01 333 SER A N 1
ATOM 1808 C CA . SER A 1 255 ? -55.711 14.314 -7.349 1.00 16.82 333 SER A CA 1
ATOM 1809 C C . SER A 1 255 ? -54.788 15.509 -7.194 1.00 16.79 333 SER A C 1
ATOM 1810 O O . SER A 1 255 ? -54.532 16.188 -8.168 1.00 17.67 333 SER A O 1
ATOM 1813 N N . HIS A 1 256 ? -54.224 15.690 -6.019 1.00 14.96 334 HIS A N 1
ATOM 1814 C CA . HIS A 1 256 ? -53.316 16.827 -5.768 1.00 15.78 334 HIS A CA 1
ATOM 1815 C C . HIS A 1 256 ? -51.857 16.590 -6.161 1.00 14.32 334 HIS A C 1
ATOM 1816 O O . HIS A 1 256 ? -51.053 17.485 -6.051 1.00 14.38 334 HIS A O 1
ATOM 1823 N N . TRP A 1 257 ? -51.517 15.388 -6.639 1.00 13.03 335 TRP A N 1
ATOM 1824 C CA . TRP A 1 257 ? -50.175 15.148 -7.162 1.00 13.05 335 TRP A CA 1
ATOM 1825 C C . TRP A 1 257 ? -50.058 15.734 -8.559 1.00 13.55 335 TRP A C 1
ATOM 1826 O O . TRP A 1 257 ? -51.046 16.169 -9.190 1.00 14.70 335 TRP A O 1
ATOM 1837 N N . THR A 1 258 ? -48.858 15.757 -9.064 1.00 12.80 336 THR A N 1
ATOM 1838 C CA . THR A 1 258 ? -48.609 16.137 -10.429 1.00 13.93 336 THR A CA 1
ATOM 1839 C C . THR A 1 258 ? -48.377 14.870 -11.232 1.00 14.56 336 THR A C 1
ATOM 1840 O O . THR A 1 258 ? -47.506 14.086 -10.887 1.00 14.80 336 THR A O 1
ATOM 1844 N N . VAL A 1 259 ? -49.114 14.679 -12.311 1.00 14.18 337 VAL A N 1
ATOM 1845 C CA . VAL A 1 259 ? -48.812 13.549 -13.231 1.00 15.92 337 VAL A CA 1
ATOM 1846 C C . VAL A 1 259 ? -48.050 14.077 -14.440 1.00 16.87 337 VAL A C 1
ATOM 1847 O O . VAL A 1 259 ? -48.505 15.020 -15.122 1.00 16.89 337 VAL A O 1
ATOM 1851 N N . VAL A 1 260 ? -46.889 13.499 -14.741 1.00 16.74 338 VAL A N 1
ATOM 1852 C CA . VAL A 1 260 ? -46.108 13.950 -15.895 1.00 17.78 338 VAL A CA 1
ATOM 1853 C C . VAL A 1 260 ? -46.778 13.430 -17.176 1.00 18.67 338 VAL A C 1
ATOM 1854 O O . VAL A 1 260 ? -47.159 12.267 -17.227 1.00 17.76 338 VAL A O 1
ATOM 1858 N N . PRO A 1 261 ? -46.977 14.289 -18.205 1.00 21.79 339 PRO A N 1
ATOM 1859 C CA . PRO A 1 261 ? -47.716 13.766 -19.384 1.00 24.80 339 PRO A CA 1
ATOM 1860 C C . PRO A 1 261 ? -46.922 12.843 -20.289 1.00 25.59 339 PRO A C 1
ATOM 1861 O O . PRO A 1 261 ? -47.507 11.950 -20.895 1.00 27.89 339 PRO A O 1
ATOM 1865 N N . ASP A 1 262 ? -45.600 12.994 -20.329 1.00 27.69 340 ASP A N 1
ATOM 1866 C CA . ASP A 1 262 ? -44.734 12.127 -21.143 1.00 30.10 340 ASP A CA 1
ATOM 1867 C C . ASP A 1 262 ? -44.951 10.652 -20.878 1.00 31.22 340 ASP A C 1
ATOM 1868 O O . ASP A 1 262 ? -45.144 10.228 -19.724 1.00 31.20 340 ASP A O 1
ATOM 1873 N N . GLU A 1 263 ? -44.951 9.873 -21.944 1.00 27.42 341 GLU A N 1
ATOM 1874 C CA . GLU A 1 263 ? -45.063 8.438 -21.828 1.00 30.35 341 GLU A CA 1
ATOM 1875 C C . GLU A 1 263 ? -43.711 7.729 -22.030 1.00 26.82 341 GLU A C 1
ATOM 1876 O O . GLU A 1 263 ? -43.651 6.512 -21.846 1.00 28.39 341 GLU A O 1
ATOM 1879 N N A ASP A 1 264 ? -42.664 8.467 -22.425 0.50 25.55 342 ASP A N 1
ATOM 1880 N N B ASP A 1 264 ? -42.659 8.452 -22.381 0.50 25.44 342 ASP A N 1
ATOM 1881 C CA A ASP A 1 264 ? -41.329 7.892 -22.690 0.50 26.66 342 ASP A CA 1
ATOM 1882 C CA B ASP A 1 264 ? -41.356 7.798 -22.429 0.50 26.67 342 ASP A CA 1
ATOM 1883 C C A ASP A 1 264 ? -40.231 8.758 -22.070 0.50 24.31 342 ASP A C 1
ATOM 1884 C C B ASP A 1 264 ? -40.243 8.738 -22.034 0.50 24.27 342 ASP A C 1
ATOM 1885 O O A ASP A 1 264 ? -40.298 9.977 -22.176 0.50 25.27 342 ASP A O 1
ATOM 1886 O O B ASP A 1 264 ? -40.320 9.951 -22.209 0.50 25.38 342 ASP A O 1
ATOM 1895 N N . PHE A 1 265 ? -39.226 8.133 -21.440 1.00 21.30 343 PHE A N 1
ATOM 1896 C CA . PHE A 1 265 ? -38.164 8.858 -20.740 1.00 17.57 343 PHE A CA 1
ATOM 1897 C C . PHE A 1 265 ? -36.823 8.320 -21.190 1.00 16.77 343 PHE A C 1
ATOM 1898 O O . PHE A 1 265 ? -36.706 7.153 -21.540 1.00 17.01 343 PHE A O 1
ATOM 1906 N N . VAL A 1 266 ? -35.796 9.139 -21.095 1.00 15.89 344 VAL A N 1
ATOM 1907 C CA . VAL A 1 266 ? -34.446 8.648 -21.200 1.00 16.47 344 VAL A CA 1
ATOM 1908 C C . VAL A 1 266 ? -34.019 8.129 -19.837 1.00 15.32 344 VAL A C 1
ATOM 1909 O O . VAL A 1 266 ? -33.412 7.049 -19.727 1.00 16.34 344 VAL A O 1
ATOM 1913 N N . LEU A 1 267 ? -34.377 8.875 -18.792 1.00 14.57 345 LEU A N 1
ATOM 1914 C CA . LEU A 1 267 ? -34.069 8.465 -17.410 1.00 14.10 345 LEU A CA 1
ATOM 1915 C C . LEU A 1 267 ? -35.009 9.135 -16.424 1.00 14.24 345 LEU A C 1
ATOM 1916 O O . LEU A 1 267 ? -35.560 10.224 -16.676 1.00 14.51 345 LEU A O 1
ATOM 1921 N N . VAL A 1 268 ? -35.123 8.500 -15.266 1.00 12.87 346 VAL A N 1
ATOM 1922 C CA . VAL A 1 268 ? -35.727 9.110 -14.107 1.00 13.71 346 VAL A CA 1
ATOM 1923 C C . VAL A 1 268 ? -34.826 8.817 -12.917 1.00 13.04 346 VAL A C 1
ATOM 1924 O O . VAL A 1 268 ? -34.329 7.670 -12.747 1.00 11.97 346 VAL A O 1
ATOM 1928 N N . LEU A 1 269 ? -34.610 9.836 -12.087 1.00 12.66 347 LEU A N 1
ATOM 1929 C CA . LEU A 1 269 ? -33.721 9.740 -10.932 1.00 13.25 347 LEU A CA 1
ATOM 1930 C C . LEU A 1 269 ? -34.243 10.466 -9.707 1.00 12.19 347 LEU A C 1
ATOM 1931 O O . LEU A 1 269 ? -34.420 11.665 -9.741 1.00 11.06 347 LEU A O 1
ATOM 1936 N N . ALA A 1 270 ? -34.515 9.713 -8.640 1.00 11.46 348 ALA A N 1
ATOM 1937 C CA . ALA A 1 270 ? -34.740 10.290 -7.350 1.00 12.44 348 ALA A CA 1
ATOM 1938 C C . ALA A 1 270 ? -33.393 10.294 -6.651 1.00 12.43 348 ALA A C 1
ATOM 1939 O O . ALA A 1 270 ? -32.726 9.247 -6.585 1.00 13.28 348 ALA A O 1
ATOM 1941 N N . LEU A 1 271 ? -32.994 11.459 -6.137 1.00 12.19 349 LEU A N 1
ATOM 1942 C CA . LEU A 1 271 ? -31.681 11.665 -5.539 1.00 11.43 349 LEU A CA 1
ATOM 1943 C C . LEU A 1 271 ? -31.792 12.477 -4.243 1.00 11.47 349 LEU A C 1
ATOM 1944 O O . LEU A 1 271 ? -32.412 13.596 -4.234 1.00 10.48 349 LEU A O 1
ATOM 1949 N N . LEU A 1 272 ? -31.220 11.915 -3.162 1.00 11.13 350 LEU A N 1
ATOM 1950 C CA . LEU A 1 272 ? -31.285 12.523 -1.833 1.00 11.31 350 LEU A CA 1
ATOM 1951 C C . LEU A 1 272 ? -30.105 13.404 -1.508 1.00 11.76 350 LEU A C 1
ATOM 1952 O O . LEU A 1 272 ? -30.144 14.103 -0.496 1.00 10.48 350 LEU A O 1
ATOM 1957 N N . HIS A 1 273 ? -29.084 13.367 -2.371 1.00 12.71 351 HIS A N 1
ATOM 1958 C CA . HIS A 1 273 ? -27.802 14.020 -2.079 1.00 14.16 351 HIS A CA 1
ATOM 1959 C C . HIS A 1 273 ? -27.261 14.768 -3.279 1.00 14.78 351 HIS A C 1
ATOM 1960 O O . HIS A 1 273 ? -27.865 14.750 -4.323 1.00 15.44 351 HIS A O 1
ATOM 1967 N N . SER A 1 274 ? -26.140 15.452 -3.094 1.00 14.29 352 SER A N 1
ATOM 1968 C CA . SER A 1 274 ? -25.617 16.358 -4.115 1.00 14.81 352 SER A CA 1
ATOM 1969 C C . SER A 1 274 ? -24.853 15.613 -5.214 1.00 14.93 352 SER A C 1
ATOM 1970 O O . SER A 1 274 ? -24.772 16.099 -6.366 1.00 15.74 352 SER A O 1
ATOM 1973 N N . HIS A 1 275 ? -24.278 14.463 -4.880 1.00 13.16 353 HIS A N 1
ATOM 1974 C CA . HIS A 1 275 ? -23.373 13.795 -5.782 1.00 14.36 353 HIS A CA 1
ATOM 1975 C C . HIS A 1 275 ? -23.774 12.401 -6.171 1.00 16.04 353 HIS A C 1
ATOM 1976 O O . HIS A 1 275 ? -24.305 11.643 -5.369 1.00 16.19 353 HIS A O 1
ATOM 1983 N N . LEU A 1 276 ? -23.469 12.054 -7.414 1.00 16.88 354 LEU A N 1
ATOM 1984 C CA . LEU A 1 276 ? -23.667 10.715 -7.948 1.00 19.42 354 LEU A CA 1
ATOM 1985 C C . LEU A 1 276 ? -22.367 9.893 -7.972 1.00 19.43 354 LEU A C 1
ATOM 1986 O O . LEU A 1 276 ? -22.382 8.681 -8.197 1.00 22.01 354 LEU A O 1
ATOM 1991 N N . GLY A 1 277 ? -21.269 10.553 -7.680 1.00 18.76 355 GLY A N 1
ATOM 1992 C CA . GLY A 1 277 ? -19.950 9.965 -7.652 1.00 19.48 355 GLY A CA 1
ATOM 1993 C C . GLY A 1 277 ? -18.990 11.044 -7.168 1.00 18.95 355 GLY A C 1
ATOM 1994 O O . GLY A 1 277 ? -19.346 12.224 -7.066 1.00 17.07 355 GLY A O 1
ATOM 1995 N N . SER A 1 278 ? -17.758 10.678 -6.867 1.00 18.95 356 SER A N 1
ATOM 1996 C CA . SER A 1 278 ? -16.849 11.661 -6.361 1.00 22.06 356 SER A CA 1
ATOM 1997 C C . SER A 1 278 ? -16.579 12.827 -7.331 1.00 22.50 356 SER A C 1
ATOM 1998 O O . SER A 1 278 ? -16.274 13.922 -6.876 1.00 22.96 356 SER A O 1
ATOM 2001 N N . GLU A 1 279 ? -16.705 12.605 -8.646 1.00 21.16 357 GLU A N 1
ATOM 2002 C CA . GLU A 1 279 ? -16.579 13.706 -9.607 1.00 23.90 357 GLU A CA 1
ATOM 2003 C C . GLU A 1 279 ? -17.858 13.959 -10.421 1.00 23.31 357 GLU A C 1
ATOM 2004 O O . GLU A 1 279 ? -17.801 14.338 -11.591 1.00 25.98 357 GLU A O 1
ATOM 2010 N N . MET A 1 280 ? -19.003 13.760 -9.792 1.00 21.92 358 MET A N 1
ATOM 2011 C CA . MET A 1 280 ? -20.278 13.975 -10.447 1.00 21.45 358 MET A CA 1
ATOM 2012 C C . MET A 1 280 ? -21.201 14.746 -9.509 1.00 19.44 358 MET A C 1
ATOM 2013 O O . MET A 1 280 ? -21.922 14.161 -8.728 1.00 16.56 358 MET A O 1
ATOM 2018 N N . PHE A 1 281 ? -21.175 16.073 -9.645 1.00 18.17 359 PHE A N 1
ATOM 2019 C CA . PHE A 1 281 ? -21.925 16.983 -8.806 1.00 18.50 359 PHE A CA 1
ATOM 2020 C C . PHE A 1 281 ? -23.294 17.162 -9.441 1.00 17.45 359 PHE A C 1
ATOM 2021 O O . PHE A 1 281 ? -23.555 18.180 -10.120 1.00 17.30 359 PHE A O 1
ATOM 2029 N N . ALA A 1 282 ? -24.202 16.222 -9.161 1.00 17.47 360 ALA A N 1
ATOM 2030 C CA . ALA A 1 282 ? -25.440 16.109 -9.935 1.00 18.41 360 ALA A CA 1
ATOM 2031 C C . ALA A 1 282 ? -26.489 17.128 -9.548 1.00 17.85 360 ALA A C 1
ATOM 2032 O O . ALA A 1 282 ? -27.345 17.470 -10.366 1.00 19.60 360 ALA A O 1
ATOM 2034 N N . ALA A 1 283 ? -26.468 17.587 -8.315 1.00 16.66 361 ALA A N 1
ATOM 2035 C CA . ALA A 1 283 ? -27.532 18.412 -7.791 1.00 18.51 361 ALA A CA 1
ATOM 2036 C C . ALA A 1 283 ? -26.900 19.633 -7.151 1.00 19.84 361 ALA A C 1
ATOM 2037 O O . ALA A 1 283 ? -26.744 19.683 -5.926 1.00 20.18 361 ALA A O 1
ATOM 2039 N N . PRO A 1 284 ? -26.522 20.621 -7.979 1.00 22.09 362 PRO A N 1
ATOM 2040 C CA . PRO A 1 284 ? -25.834 21.794 -7.442 1.00 24.41 362 PRO A CA 1
ATOM 2041 C C . PRO A 1 284 ? -26.731 22.861 -6.860 1.00 27.53 362 PRO A C 1
ATOM 2042 O O . PRO A 1 284 ? -26.214 23.888 -6.413 1.00 30.86 362 PRO A O 1
ATOM 2046 N N . MET A 1 285 ? -28.041 22.622 -6.802 1.00 28.70 363 MET A N 1
ATOM 2047 C CA . MET A 1 285 ? -28.997 23.630 -6.292 1.00 29.70 363 MET A CA 1
ATOM 2048 C C . MET A 1 285 ? -29.106 23.737 -4.765 1.00 31.96 363 MET A C 1
ATOM 2049 O O . MET A 1 285 ? -29.961 24.473 -4.267 1.00 39.49 363 MET A O 1
ATOM 2054 N N . GLY A 1 286 ? -28.269 23.029 -4.014 1.00 29.64 364 GLY A N 1
ATOM 2055 C CA . GLY A 1 286 ? -28.232 23.167 -2.571 1.00 30.95 364 GLY A CA 1
ATOM 2056 C C . GLY A 1 286 ? -28.658 21.873 -1.891 1.00 32.66 364 GLY A C 1
ATOM 2057 O O . GLY A 1 286 ? -29.438 21.104 -2.455 1.00 34.06 364 GLY A O 1
ATOM 2058 N N . ARG A 1 287 ? -28.116 21.626 -0.702 1.00 31.77 365 ARG A N 1
ATOM 2059 C CA . ARG A 1 287 ? -28.403 20.417 0.076 1.00 30.60 365 ARG A CA 1
ATOM 2060 C C . ARG A 1 287 ? -29.910 20.319 0.255 1.00 25.54 365 ARG A C 1
ATOM 2061 O O . ARG A 1 287 ? -30.584 21.337 0.404 1.00 23.86 365 ARG A O 1
ATOM 2069 N N . CYS A 1 288 ? -30.454 19.105 0.232 1.00 22.24 366 CYS A N 1
ATOM 2070 C CA . CYS A 1 288 ? -31.918 18.942 0.421 1.00 20.79 366 CYS A CA 1
ATOM 2071 C C . CYS A 1 288 ? -32.402 19.437 1.767 1.00 18.75 366 CYS A C 1
ATOM 2072 O O . CYS A 1 288 ? -31.824 19.121 2.796 1.00 18.36 366 CYS A O 1
ATOM 2075 N N . ALA A 1 289 ? -33.510 20.155 1.783 1.00 18.70 367 ALA A N 1
ATOM 2076 C CA . ALA A 1 289 ? -34.197 20.429 3.033 1.00 18.85 367 ALA A CA 1
ATOM 2077 C C . ALA A 1 289 ? -34.650 19.121 3.676 1.00 17.70 367 ALA A C 1
ATOM 2078 O O . ALA A 1 289 ? -34.746 18.096 3.000 1.00 16.18 367 ALA A O 1
ATOM 2080 N N . ALA A 1 290 ? -34.947 19.196 4.978 1.00 17.22 368 ALA A N 1
ATOM 2081 C CA . ALA A 1 290 ? -35.506 18.094 5.701 1.00 18.28 368 ALA A CA 1
ATOM 2082 C C . ALA A 1 290 ? -36.773 17.625 4.991 1.00 16.66 368 ALA A C 1
ATOM 2083 O O . ALA A 1 290 ? -37.645 18.429 4.658 1.00 17.25 368 ALA A O 1
ATOM 2085 N N . GLY A 1 291 ? -36.865 16.325 4.721 1.00 14.92 369 GLY A N 1
ATOM 2086 C CA . GLY A 1 291 ? -38.093 15.739 4.145 1.00 15.01 369 GLY A CA 1
ATOM 2087 C C . GLY A 1 291 ? -38.288 15.900 2.630 1.00 14.85 369 GLY A C 1
ATOM 2088 O O . GLY A 1 291 ? -39.346 15.580 2.127 1.00 14.04 369 GLY A O 1
ATOM 2089 N N . VAL A 1 292 ? -37.254 16.318 1.908 1.00 12.96 370 VAL A N 1
ATOM 2090 C CA . VAL A 1 292 ? -37.332 16.652 0.491 1.00 13.77 370 VAL A CA 1
ATOM 2091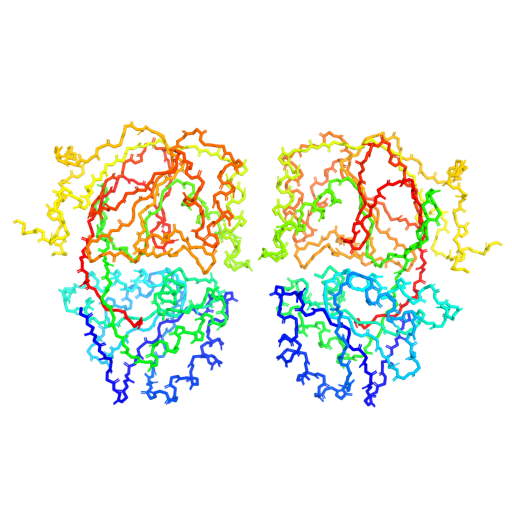 C C . VAL A 1 292 ? -36.205 15.946 -0.255 1.00 14.01 370 VAL A C 1
ATOM 2092 O O . VAL A 1 292 ? -35.089 15.802 0.260 1.00 15.60 370 VAL A O 1
ATOM 2096 N N . MET A 1 293 ? -36.513 15.443 -1.415 1.00 12.53 371 MET A N 1
ATOM 2097 C CA . MET A 1 293 ? -35.481 14.959 -2.323 1.00 13.69 371 MET A CA 1
ATOM 2098 C C . MET A 1 293 ? -35.581 15.575 -3.690 1.00 13.20 371 MET A C 1
ATOM 2099 O O . MET A 1 293 ? -36.598 16.164 -4.081 1.00 13.58 371 MET A O 1
ATOM 2104 N N . HIS A 1 294 ? -34.478 15.455 -4.410 1.00 13.28 372 HIS A N 1
ATOM 2105 C CA . HIS A 1 294 ? -34.409 15.907 -5.796 1.00 13.20 372 HIS A CA 1
ATOM 2106 C C . HIS A 1 294 ? -35.067 14.837 -6.685 1.00 12.88 372 HIS A C 1
ATOM 2107 O O . HIS A 1 294 ? -34.859 13.603 -6.497 1.00 14.02 372 HIS A O 1
ATOM 2114 N N . LEU A 1 295 ? -35.876 15.273 -7.629 1.00 11.53 373 LEU A N 1
ATOM 2115 C CA . LEU A 1 295 ? -36.311 14.400 -8.701 1.00 12.60 373 LEU A CA 1
ATOM 2116 C C . LEU A 1 295 ? -35.892 14.971 -10.047 1.00 13.00 373 LEU A C 1
ATOM 2117 O O . LEU A 1 295 ? -36.246 16.121 -10.369 1.00 13.94 373 LEU A O 1
ATOM 2122 N N . PHE A 1 296 ? -35.187 14.175 -10.830 1.00 12.52 374 PHE A N 1
ATOM 2123 C CA . PHE A 1 296 ? -34.804 14.566 -12.179 1.00 14.49 374 PHE A CA 1
ATOM 2124 C C . PHE A 1 296 ? -35.420 13.606 -13.119 1.00 14.20 374 PHE A C 1
ATOM 2125 O O . PHE A 1 296 ? -35.515 12.387 -12.844 1.00 14.04 374 PHE A O 1
ATOM 2133 N N . TYR A 1 297 ? -35.803 14.108 -14.277 1.00 14.70 375 TYR A N 1
ATOM 2134 C CA . TYR A 1 297 ? -36.074 13.225 -15.401 1.00 14.60 375 TYR A CA 1
ATOM 2135 C C . TYR A 1 297 ? -35.711 13.881 -16.715 1.00 15.26 375 TYR A C 1
ATOM 2136 O O . TYR A 1 297 ? -35.684 15.106 -16.823 1.00 13.90 375 TYR A O 1
ATOM 2145 N N . VAL A 1 298 ? -35.386 13.037 -17.670 1.00 15.57 376 VAL A N 1
ATOM 2146 C CA . VAL A 1 298 ? -35.025 13.447 -18.993 1.00 16.89 376 VAL A CA 1
ATOM 2147 C C . VAL A 1 298 ? -36.061 12.913 -19.949 1.00 17.94 376 VAL A C 1
ATOM 2148 O O . VAL A 1 298 ? -36.303 11.694 -20.034 1.00 17.91 376 VAL A O 1
ATOM 2152 N N . ARG A 1 299 ? -36.681 13.833 -20.674 1.00 19.03 377 ARG A N 1
ATOM 2153 C CA . ARG A 1 299 ? -37.721 13.511 -21.654 1.00 20.84 377 ARG A CA 1
ATOM 2154 C C . ARG A 1 299 ? -37.111 13.001 -22.959 1.00 22.02 377 ARG A C 1
ATOM 2155 O O . ARG A 1 299 ? -36.008 13.385 -23.320 1.00 19.78 377 ARG A O 1
ATOM 2163 N N . ALA A 1 300 ? -37.833 12.119 -23.646 1.00 24.06 378 ALA A N 1
ATOM 2164 C CA . ALA A 1 300 ? -37.419 11.600 -24.958 1.00 26.01 378 ALA A CA 1
ATOM 2165 C C . ALA A 1 300 ? -37.305 12.734 -25.971 1.00 25.86 378 ALA A C 1
ATOM 2166 O O . ALA A 1 300 ? -38.105 13.661 -25.954 1.00 27.01 378 ALA A O 1
ATOM 2168 N N . GLY A 1 301 ? -36.345 12.634 -26.874 1.00 27.17 379 GLY A N 1
ATOM 2169 C CA . GLY A 1 301 ? -36.160 13.639 -27.932 1.00 27.78 379 GLY A CA 1
ATOM 2170 C C . GLY A 1 301 ? -34.824 14.334 -27.854 1.00 28.03 379 GLY A C 1
ATOM 2171 O O . GLY A 1 301 ? -34.360 14.923 -28.832 1.00 26.73 379 GLY A O 1
ATOM 2172 N N . VAL A 1 302 ? -34.195 14.292 -26.676 1.00 25.83 380 VAL A N 1
ATOM 2173 C CA . VAL A 1 302 ? -32.869 14.858 -26.491 1.00 25.11 380 VAL A CA 1
ATOM 2174 C C . VAL A 1 302 ? -31.843 14.106 -27.348 1.00 23.27 380 VAL A C 1
ATOM 2175 O O . VAL A 1 302 ? -31.926 12.885 -27.538 1.00 22.88 380 VAL A O 1
ATOM 2179 N N . SER A 1 303 ? -30.841 14.828 -27.823 1.00 23.11 381 SER A N 1
ATOM 2180 C CA . SER A 1 303 ? -29.816 14.213 -28.652 1.00 23.50 381 SER A CA 1
ATOM 2181 C C . SER A 1 303 ? -28.703 13.591 -27.820 1.00 24.21 381 SER A C 1
ATOM 2182 O O . SER A 1 303 ? -28.444 14.009 -26.676 1.00 21.02 381 SER A O 1
ATOM 2185 N N . ARG A 1 304 ? -27.996 12.636 -28.428 1.00 24.14 382 ARG A N 1
ATOM 2186 C CA . ARG A 1 304 ? -26.811 12.073 -27.805 1.00 26.04 382 ARG A CA 1
ATOM 2187 C C . ARG A 1 304 ? -25.829 13.147 -27.486 1.00 25.04 382 ARG A C 1
ATOM 2188 O O . ARG A 1 304 ? -25.160 13.078 -26.469 1.00 24.85 382 ARG A O 1
ATOM 2196 N N . ALA A 1 305 ? -25.691 14.124 -28.369 1.00 24.97 383 ALA A N 1
ATOM 2197 C CA . ALA A 1 305 ? -24.668 15.142 -28.204 1.00 25.73 383 ALA A CA 1
ATOM 2198 C C . ALA A 1 305 ? -24.986 16.024 -27.018 1.00 24.29 383 ALA A C 1
ATOM 2199 O O . ALA A 1 305 ? -24.107 16.329 -26.228 1.00 24.97 383 ALA A O 1
ATOM 2201 N N . MET A 1 306 ? -26.237 16.438 -26.881 1.00 23.48 384 MET A N 1
ATOM 2202 C CA . MET A 1 306 ? -26.640 17.196 -25.682 1.00 24.50 384 MET A CA 1
ATOM 2203 C C . MET A 1 306 ? -26.482 16.375 -24.385 1.00 21.54 384 MET A C 1
ATOM 2204 O O . MET A 1 306 ? -26.012 16.880 -23.373 1.00 21.39 384 MET A O 1
ATOM 2209 N N . LEU A 1 307 ? -26.854 15.117 -24.423 1.00 20.86 385 LEU A N 1
ATOM 2210 C CA . LEU A 1 307 ? -26.689 14.270 -23.235 1.00 21.73 385 LEU A CA 1
ATOM 2211 C C . LEU A 1 307 ? -25.228 14.161 -22.824 1.00 21.11 385 LEU A C 1
ATOM 2212 O O . LEU A 1 307 ? -24.900 14.284 -21.661 1.00 19.11 385 LEU A O 1
ATOM 2217 N N . LEU A 1 308 ? -24.336 14.011 -23.805 1.00 21.57 386 LEU A N 1
ATOM 2218 C CA . LEU A 1 308 ? -22.918 14.075 -23.502 1.00 22.06 386 LEU A CA 1
ATOM 2219 C C . LEU A 1 308 ? -22.478 15.393 -22.898 1.00 21.29 386 LEU A C 1
ATOM 2220 O O . LEU A 1 308 ? -21.667 15.405 -21.965 1.00 22.71 386 LEU A O 1
ATOM 2225 N N . ARG A 1 309 ? -22.963 16.505 -23.435 1.00 21.53 387 ARG A N 1
ATOM 2226 C CA . ARG A 1 309 ? -22.594 17.797 -22.916 1.00 23.14 387 ARG A CA 1
ATOM 2227 C C . ARG A 1 309 ? -23.024 17.902 -21.477 1.00 21.87 387 ARG A C 1
ATOM 2228 O O . ARG A 1 309 ? -22.282 18.401 -20.645 1.00 21.59 387 ARG A O 1
ATOM 2236 N N . LEU A 1 310 ? -24.230 17.418 -21.186 1.00 19.76 388 LEU A N 1
ATOM 2237 C CA . LEU A 1 310 ? -24.760 17.505 -19.837 1.00 20.11 388 LEU A CA 1
ATOM 2238 C C . LEU A 1 310 ? -23.912 16.641 -18.886 1.00 20.52 388 LEU A C 1
ATOM 2239 O O . LEU A 1 310 ? -23.529 17.092 -17.799 1.00 20.23 388 LEU A O 1
ATOM 2244 N N . PHE A 1 311 ? -23.622 15.413 -19.317 1.00 21.32 389 PHE A N 1
ATOM 2245 C CA . PHE A 1 311 ? -22.791 14.508 -18.514 1.00 21.34 389 PHE A CA 1
ATOM 2246 C C . PHE A 1 311 ? -21.472 15.163 -18.137 1.00 22.27 389 PHE A C 1
ATOM 2247 O O . PHE A 1 311 ? -21.101 15.212 -16.956 1.00 20.56 389 PHE A O 1
ATOM 2255 N N . LEU A 1 312 ? -20.753 15.694 -19.141 1.00 21.82 390 LEU A N 1
ATOM 2256 C CA . LEU A 1 312 ? -19.442 16.296 -18.884 1.00 23.53 390 LEU A CA 1
ATOM 2257 C C . LEU A 1 312 ? -19.495 17.529 -17.978 1.00 22.99 390 LEU A C 1
ATOM 2258 O O . LEU A 1 312 ? -18.638 17.719 -17.110 1.00 24.05 390 LEU A O 1
ATOM 2263 N N . ALA A 1 313 ? -20.541 18.327 -18.139 1.00 22.58 391 ALA A N 1
ATOM 2264 C CA . ALA A 1 313 ? -20.757 19.512 -17.335 1.00 21.08 391 ALA A CA 1
ATOM 2265 C C . ALA A 1 313 ? -21.058 19.177 -15.872 1.00 21.12 391 ALA A C 1
ATOM 2266 O O . ALA A 1 313 ? -20.877 20.015 -15.003 1.00 20.02 391 ALA A O 1
ATOM 2268 N N . MET A 1 314 ? -21.541 17.957 -15.624 1.00 22.13 392 MET A N 1
ATOM 2269 C CA . MET A 1 314 ? -21.865 17.517 -14.261 1.00 25.02 392 MET A CA 1
ATOM 2270 C C . MET A 1 314 ? -20.659 17.447 -13.322 1.00 25.04 392 MET A C 1
ATOM 2271 O O . MET A 1 314 ? -20.789 17.632 -12.090 1.00 22.51 392 MET A O 1
ATOM 2276 N N . GLU A 1 315 ? -19.461 17.298 -13.871 1.00 26.90 393 GLU A N 1
ATOM 2277 C CA . GLU A 1 315 ? -18.267 17.332 -13.039 1.00 28.20 393 GLU A CA 1
ATOM 2278 C C . GLU A 1 315 ? -18.177 18.568 -12.128 1.00 29.59 393 GLU A C 1
ATOM 2279 O O . GLU A 1 315 ? -17.857 18.443 -10.943 1.00 29.30 393 GLU A O 1
ATOM 2285 N N . LYS A 1 316 ? -18.410 19.754 -12.683 1.00 28.47 394 LYS A N 1
ATOM 2286 C CA . LYS A 1 316 ? -18.407 20.986 -11.893 1.00 30.40 394 LYS A CA 1
ATOM 2287 C C . LYS A 1 316 ? -19.810 21.489 -11.555 1.00 26.19 394 LYS A C 1
ATOM 2288 O O . LYS A 1 316 ? -20.005 22.621 -11.091 1.00 24.95 394 LYS A O 1
ATOM 2294 N N . GLY A 1 317 ? -20.799 20.643 -11.771 1.00 22.28 395 GLY A N 1
ATOM 2295 C CA . GLY A 1 317 ? -22.158 20.982 -11.428 1.00 22.04 395 GLY A CA 1
ATOM 2296 C C . GLY A 1 317 ? -22.738 22.093 -12.281 1.00 22.85 395 GLY A C 1
ATOM 2297 O O . GLY A 1 317 ? -23.542 22.874 -11.793 1.00 22.24 395 GLY A O 1
ATOM 2298 N N . ARG A 1 318 ? -22.346 22.142 -13.556 1.00 23.66 396 ARG A N 1
ATOM 2299 C CA . ARG A 1 318 ? -22.749 23.222 -14.469 1.00 26.31 396 ARG A CA 1
ATOM 2300 C C . ARG A 1 318 ? -23.782 22.810 -15.495 1.00 24.29 396 ARG A C 1
ATOM 2301 O O . ARG A 1 318 ? -24.203 23.634 -16.315 1.00 24.81 396 ARG A O 1
ATOM 2309 N N . HIS A 1 319 ? -24.225 21.548 -15.435 1.00 21.69 397 HIS A N 1
ATOM 2310 C CA . HIS A 1 319 ? -25.196 21.041 -16.373 1.00 22.09 397 HIS A CA 1
ATOM 2311 C C . HIS A 1 319 ? -26.539 21.787 -16.415 1.00 22.50 397 HIS A C 1
ATOM 2312 O O . HIS A 1 319 ? -27.194 21.780 -17.459 1.00 23.90 397 HIS A O 1
ATOM 2319 N N . MET A 1 320 ? -26.990 22.370 -15.310 1.00 23.38 398 MET A N 1
ATOM 2320 C CA . MET A 1 320 ? -28.277 23.099 -15.334 1.00 26.70 398 MET A CA 1
ATOM 2321 C C . MET A 1 320 ? -28.188 24.431 -16.108 1.00 26.68 398 MET A C 1
ATOM 2322 O O . MET A 1 320 ? -29.218 24.979 -16.520 1.00 26.17 398 MET A O 1
ATOM 2327 N N . GLU A 1 321 ? -26.973 24.948 -16.290 1.00 28.61 399 GLU A N 1
ATOM 2328 C CA . GLU A 1 321 ? -26.771 26.209 -17.023 1.00 30.47 399 GLU A CA 1
ATOM 2329 C C . GLU A 1 321 ? -27.120 26.098 -18.510 1.00 29.11 399 GLU A C 1
ATOM 2330 O O . GLU A 1 321 ? -27.364 27.112 -19.170 1.00 29.39 399 GLU A O 1
ATOM 2336 N N . TYR A 1 322 ? -27.120 24.887 -19.054 1.00 27.47 400 TYR A N 1
ATOM 2337 C CA . TYR A 1 322 ? -27.497 24.689 -20.449 1.00 28.45 400 TYR A CA 1
ATOM 2338 C C . TYR A 1 322 ? -28.972 25.002 -20.698 1.00 29.41 400 TYR A C 1
ATOM 2339 O O . TYR A 1 322 ? -29.358 25.265 -21.834 1.00 30.84 400 TYR A O 1
ATOM 2348 N N . GLU A 1 323 ? -29.787 24.963 -19.647 1.00 28.73 401 GLU A N 1
ATOM 2349 C CA . GLU A 1 323 ? -31.236 25.133 -19.768 1.00 33.40 401 GLU A CA 1
ATOM 2350 C C . GLU A 1 323 ? -31.807 24.247 -20.865 1.00 29.81 401 GLU A C 1
ATOM 2351 O O . GLU A 1 323 ? -32.681 24.650 -21.621 1.00 29.13 401 GLU A O 1
ATOM 2357 N N . CYS A 1 324 ? -31.314 23.015 -20.932 1.00 26.45 402 CYS A N 1
ATOM 2358 C CA . CYS A 1 324 ? -31.847 22.023 -21.855 1.00 26.19 402 CYS A CA 1
ATOM 2359 C C . CYS A 1 324 ? -33.290 21.725 -21.473 1.00 26.23 402 CYS A C 1
ATOM 2360 O O . CYS A 1 324 ? -33.551 21.389 -20.310 1.00 24.13 402 CYS A O 1
ATOM 2363 N N . PRO A 1 325 ? -34.239 21.861 -22.429 1.00 25.61 403 PRO A N 1
ATOM 2364 C CA . PRO A 1 325 ? -35.646 21.675 -22.028 1.00 25.03 403 PRO A CA 1
ATOM 2365 C C . PRO A 1 325 ? -36.032 20.214 -21.801 1.00 23.80 403 PRO A C 1
ATOM 2366 O O . PRO A 1 325 ? -37.129 19.924 -21.306 1.00 21.71 403 PRO A O 1
ATOM 2370 N N . TYR A 1 326 ? -35.162 19.287 -22.184 1.00 22.76 404 TYR A N 1
ATOM 2371 C CA . TYR A 1 326 ? -35.438 17.883 -21.952 1.00 22.87 404 TYR A CA 1
ATOM 2372 C C . TYR A 1 326 ? -35.089 17.409 -20.525 1.00 21.92 404 TYR A C 1
ATOM 2373 O O . TYR A 1 326 ? -35.569 16.366 -20.103 1.00 20.70 404 TYR A O 1
ATOM 2382 N N . LEU A 1 327 ? -34.270 18.162 -19.810 1.00 21.60 405 LEU A N 1
ATOM 2383 C CA . LEU A 1 327 ? -33.908 17.849 -18.416 1.00 22.62 405 LEU A CA 1
ATOM 2384 C C . LEU A 1 327 ? -34.798 18.628 -17.458 1.00 21.75 405 LEU A C 1
ATOM 2385 O O . LEU A 1 327 ? -34.700 19.845 -17.389 1.00 22.21 405 LEU A O 1
ATOM 2390 N N . VAL A 1 328 ? -35.639 17.932 -16.689 1.00 18.47 406 VAL A N 1
ATOM 2391 C CA . VAL A 1 328 ? -36.574 18.593 -15.766 1.00 17.70 406 VAL A CA 1
ATOM 2392 C C . VAL A 1 328 ? -36.189 18.256 -14.322 1.00 17.13 406 VAL A C 1
ATOM 2393 O O . VAL A 1 328 ? -35.822 17.121 -14.029 1.00 16.32 406 VAL A O 1
ATOM 2397 N N . TYR A 1 329 ? -36.194 19.251 -13.455 1.00 15.87 407 TYR A N 1
ATOM 2398 C CA . TYR A 1 329 ? -35.864 19.083 -12.042 1.00 15.13 407 TYR A CA 1
ATOM 2399 C C . TYR A 1 329 ? -36.995 19.584 -11.203 1.00 15.24 407 TYR A C 1
ATOM 2400 O O . TYR A 1 329 ? -37.556 20.671 -11.463 1.00 14.72 407 TYR A O 1
ATOM 2409 N N . VAL A 1 330 ? -37.350 18.818 -10.179 1.00 14.25 408 VAL A N 1
ATOM 2410 C CA A VAL A 1 330 ? -38.363 19.225 -9.230 0.50 13.85 408 VAL A CA 1
ATOM 2411 C CA B VAL A 1 330 ? -38.386 19.221 -9.218 0.50 14.09 408 VAL A CA 1
ATOM 2412 C C . VAL A 1 330 ? -38.056 18.659 -7.827 1.00 14.16 408 VAL A C 1
ATOM 2413 O O . VAL A 1 330 ? -37.716 17.480 -7.687 1.00 13.74 408 VAL A O 1
ATOM 2420 N N . PRO A 1 331 ? -38.181 19.492 -6.768 1.00 13.88 409 PRO A N 1
ATOM 2421 C CA . PRO A 1 331 ? -38.049 18.982 -5.399 1.00 13.69 409 PRO A CA 1
ATOM 2422 C C . PRO A 1 331 ? -39.369 18.363 -4.894 1.00 13.25 409 PRO A C 1
ATOM 2423 O O . PRO A 1 331 ? -40.416 18.984 -5.034 1.00 12.59 409 PRO A O 1
ATOM 2427 N N . VAL A 1 332 ? -39.314 17.131 -4.349 1.00 12.23 410 VAL A N 1
ATOM 2428 C CA . VAL A 1 332 ? -40.537 16.385 -4.044 1.00 11.87 410 VAL A CA 1
ATOM 2429 C C . VAL A 1 332 ? -40.481 15.734 -2.672 1.00 11.40 410 VAL A C 1
ATOM 2430 O O . VAL A 1 332 ? -39.393 15.533 -2.092 1.00 12.42 410 VAL A O 1
ATOM 2434 N N . VAL A 1 333 ? -41.651 15.393 -2.160 1.00 11.23 411 VAL A N 1
ATOM 2435 C CA . VAL A 1 333 ? -41.740 14.598 -0.984 1.00 11.02 411 VAL A CA 1
ATOM 2436 C C . VAL A 1 333 ? -42.188 13.155 -1.232 1.00 11.17 411 VAL A C 1
ATOM 2437 O O . VAL A 1 333 ? -42.126 12.299 -0.310 1.00 11.36 411 VAL A O 1
ATOM 2441 N N . ALA A 1 334 ? -42.661 12.872 -2.429 1.00 10.66 412 ALA A N 1
ATOM 2442 C CA . ALA A 1 334 ? -43.122 11.536 -2.798 1.00 11.52 412 ALA A CA 1
ATOM 2443 C C . ALA A 1 334 ? -43.160 11.425 -4.300 1.00 12.36 412 ALA A C 1
ATOM 2444 O O . ALA A 1 334 ? -43.200 12.450 -5.049 1.00 11.20 412 ALA A O 1
ATOM 2446 N N . PHE A 1 335 ? -43.158 10.174 -4.752 1.00 11.92 413 PHE A N 1
ATOM 2447 C CA . PHE A 1 335 ? -43.310 9.888 -6.163 1.00 12.28 413 PHE A CA 1
ATOM 2448 C C . PHE A 1 335 ? -43.856 8.474 -6.409 1.00 11.48 413 PHE A C 1
ATOM 2449 O O . PHE A 1 335 ? -43.866 7.625 -5.481 1.00 10.88 413 PHE A O 1
ATOM 2457 N N . ARG A 1 336 ? -44.315 8.276 -7.651 1.00 11.30 414 ARG A N 1
ATOM 2458 C CA . ARG A 1 336 ? -44.712 6.970 -8.199 1.00 11.60 414 ARG A CA 1
ATOM 2459 C C . ARG A 1 336 ? -44.169 6.859 -9.602 1.00 11.91 414 ARG A C 1
ATOM 2460 O O . ARG A 1 336 ? -44.296 7.783 -10.400 1.00 11.73 414 ARG A O 1
ATOM 2468 N N . LEU A 1 337 ? -43.517 5.731 -9.877 1.00 12.23 415 LEU A N 1
ATOM 2469 C CA . LEU A 1 337 ? -43.031 5.408 -11.190 1.00 13.13 415 LEU A CA 1
ATOM 2470 C C . LEU A 1 337 ? -43.585 4.017 -11.595 1.00 13.86 415 LEU A C 1
ATOM 2471 O O . LEU A 1 337 ? -43.436 3.028 -10.825 1.00 13.18 415 LEU A O 1
ATOM 2476 N N . GLU A 1 338 ? -44.195 3.965 -12.793 1.00 14.47 416 GLU A N 1
ATOM 2477 C CA . GLU A 1 338 ? -44.775 2.747 -13.376 1.00 15.98 416 GLU A CA 1
ATOM 2478 C C . GLU A 1 338 ? -44.093 2.465 -14.705 1.00 16.94 416 GLU A C 1
ATOM 2479 O O . GLU A 1 338 ? -44.497 2.982 -15.734 1.00 16.81 416 GLU A O 1
ATOM 2485 N N . PRO A 1 339 ? -43.033 1.672 -14.680 1.00 17.44 417 PRO A N 1
ATOM 2486 C CA . PRO A 1 339 ? -42.368 1.270 -15.938 1.00 19.25 417 PRO A CA 1
ATOM 2487 C C . PRO A 1 339 ? -43.287 0.387 -16.772 1.00 21.56 417 PRO A C 1
ATOM 2488 O O . PRO A 1 339 ? -43.991 -0.452 -16.198 1.00 19.32 417 PRO A O 1
ATOM 2492 N N . LYS A 1 340 ? -43.296 0.621 -18.081 1.00 23.96 418 LYS A N 1
ATOM 2493 C CA . LYS A 1 340 ? -44.035 -0.207 -19.047 1.00 30.17 418 LYS A CA 1
ATOM 2494 C C . LYS A 1 340 ? -43.091 -0.571 -20.174 1.00 34.66 418 LYS A C 1
ATOM 2495 O O . LYS A 1 340 ? -43.492 -0.601 -21.338 1.00 37.47 418 LYS A O 1
ATOM 2501 N N . ASP A 1 341 ? -41.837 -0.836 -19.817 1.00 35.33 419 ASP A N 1
ATOM 2502 C CA . ASP A 1 341 ? -40.734 -0.964 -20.787 1.00 42.29 419 ASP A CA 1
ATOM 2503 C C . ASP A 1 341 ? -40.246 -2.409 -20.984 1.00 42.81 419 ASP A C 1
ATOM 2504 O O . ASP A 1 341 ? -39.205 -2.629 -21.588 1.00 47.34 419 ASP A O 1
ATOM 2509 N N . GLY A 1 342 ? -41.016 -3.388 -20.517 1.00 41.50 420 GLY A N 1
ATOM 2510 C CA . GLY A 1 342 ? -40.561 -4.778 -20.534 1.00 44.01 420 GLY A CA 1
ATOM 2511 C C . GLY A 1 342 ? -39.432 -4.976 -19.532 1.00 42.65 420 GLY A C 1
ATOM 2512 O O . GLY A 1 342 ? -39.077 -4.050 -18.808 1.00 42.45 420 GLY A O 1
ATOM 2513 N N . LYS A 1 343 ? -38.854 -6.172 -19.518 1.00 37.79 421 LYS A N 1
ATOM 2514 C CA . LYS A 1 343 ? -37.795 -6.534 -18.562 1.00 34.69 421 LYS A CA 1
ATOM 2515 C C . LYS A 1 343 ? -36.744 -5.426 -18.399 1.00 31.60 421 LYS A C 1
ATOM 2516 O O . LYS A 1 343 ? -36.104 -5.000 -19.361 1.00 30.10 421 LYS A O 1
ATOM 2518 N N . GLY A 1 344 ? -36.571 -4.935 -17.175 1.00 29.23 422 GLY A N 1
ATOM 2519 C CA . GLY A 1 344 ? -35.573 -3.876 -16.960 1.00 25.75 422 GLY A CA 1
ATOM 2520 C C . GLY A 1 344 ? -35.153 -3.857 -15.516 1.00 25.01 422 GLY A C 1
ATOM 2521 O O . GLY A 1 344 ? -35.535 -4.770 -14.727 1.00 23.35 422 GLY A O 1
ATOM 2522 N N . VAL A 1 345 ? -34.412 -2.797 -15.168 1.00 22.45 423 VAL A N 1
ATOM 2523 C CA . VAL A 1 345 ? -33.844 -2.674 -13.857 1.00 21.33 423 VAL A CA 1
ATOM 2524 C C . VAL A 1 345 ? -34.030 -1.284 -13.275 1.00 19.14 423 VAL A C 1
ATOM 2525 O O . VAL A 1 345 ? -34.226 -0.281 -13.985 1.00 20.24 423 VAL A O 1
ATOM 2529 N N . PHE A 1 346 ? -33.973 -1.274 -11.953 1.00 17.90 424 PHE A N 1
ATOM 2530 C CA . PHE A 1 346 ? -33.776 -0.100 -11.164 1.00 17.19 424 PHE A CA 1
ATOM 2531 C C . PHE A 1 346 ? -32.406 -0.289 -10.541 1.00 17.11 424 PHE A C 1
ATOM 2532 O O . PHE A 1 346 ? -31.910 -1.413 -10.390 1.00 17.85 424 PHE A O 1
ATOM 2540 N N . ALA A 1 347 ? -31.824 0.827 -10.134 1.00 15.73 425 ALA A N 1
ATOM 2541 C CA . ALA A 1 347 ? -30.684 0.842 -9.291 1.00 16.06 425 ALA A CA 1
ATOM 2542 C C . ALA A 1 347 ? -31.122 1.628 -8.073 1.00 16.48 425 ALA A C 1
ATOM 2543 O O . ALA A 1 347 ? -31.519 2.809 -8.188 1.00 14.84 425 ALA A O 1
ATOM 2545 N N . VAL A 1 348 ? -31.065 0.982 -6.910 1.00 15.00 426 VAL A N 1
ATOM 2546 C CA . VAL A 1 348 ? -31.368 1.638 -5.660 1.00 14.89 426 VAL A CA 1
ATOM 2547 C C . VAL A 1 348 ? -30.095 1.743 -4.858 1.00 15.19 426 VAL A C 1
ATOM 2548 O O . VAL A 1 348 ? -29.485 0.716 -4.521 1.00 15.44 426 VAL A O 1
ATOM 2552 N N . ASP A 1 349 ? -29.637 2.967 -4.617 1.00 14.40 427 ASP A N 1
ATOM 2553 C CA . ASP A 1 349 ? -28.347 3.199 -3.993 1.00 14.88 427 ASP A CA 1
ATOM 2554 C C . ASP A 1 349 ? -27.229 2.440 -4.730 1.00 16.74 427 ASP A C 1
ATOM 2555 O O . ASP A 1 349 ? -26.287 1.978 -4.126 1.00 16.19 427 ASP A O 1
ATOM 2560 N N . GLY A 1 350 ? -27.347 2.385 -6.055 1.00 18.17 428 GLY A N 1
ATOM 2561 C CA . GLY A 1 350 ? -26.456 1.641 -6.905 1.00 19.66 428 GLY A CA 1
ATOM 2562 C C . GLY A 1 350 ? -26.672 0.146 -6.995 1.00 21.52 428 GLY A C 1
ATOM 2563 O O . GLY A 1 350 ? -26.074 -0.496 -7.854 1.00 22.15 428 GLY A O 1
ATOM 2564 N N . GLU A 1 351 ? -27.531 -0.399 -6.134 1.00 19.79 429 GLU A N 1
ATOM 2565 C CA . GLU A 1 351 ? -27.837 -1.834 -6.118 1.00 20.59 429 GLU A CA 1
ATOM 2566 C C . GLU A 1 351 ? -28.959 -2.179 -7.099 1.00 20.11 429 GLU A C 1
ATOM 2567 O O . GLU A 1 351 ? -29.996 -1.509 -7.177 1.00 17.20 429 GLU A O 1
ATOM 2573 N N . LEU A 1 352 ? -28.738 -3.219 -7.892 1.00 19.40 430 LEU A N 1
ATOM 2574 C CA . LEU A 1 352 ? -29.682 -3.555 -8.947 1.00 21.47 430 LEU A CA 1
ATOM 2575 C C . LEU A 1 352 ? -30.837 -4.407 -8.441 1.00 21.40 430 LEU A C 1
ATOM 2576 O O . LEU A 1 352 ? -30.660 -5.252 -7.569 1.00 20.08 430 LEU A O 1
ATOM 2581 N N . MET A 1 353 ? -32.016 -4.148 -8.988 1.00 20.25 431 MET A N 1
ATOM 2582 C CA . MET A 1 353 ? -33.192 -4.982 -8.777 1.00 20.95 431 MET A CA 1
ATOM 2583 C C . MET A 1 353 ? -34.044 -4.911 -10.023 1.00 21.53 431 MET A C 1
ATOM 2584 O O . MET A 1 353 ? -33.885 -4.017 -10.846 1.00 20.13 431 MET A O 1
ATOM 2589 N N . VAL A 1 354 ? -34.967 -5.863 -10.152 1.00 22.12 432 VAL A N 1
ATOM 2590 C CA . VAL A 1 354 ? -35.845 -5.953 -11.303 1.00 20.50 432 VAL A CA 1
ATOM 2591 C C . VAL A 1 354 ? -36.830 -4.816 -11.176 1.00 20.21 432 VAL A C 1
ATOM 2592 O O . VAL A 1 354 ? -37.345 -4.543 -10.095 1.00 21.74 432 VAL A O 1
ATOM 2596 N N . SER A 1 355 ? -37.047 -4.121 -12.268 1.00 20.75 433 SER A N 1
ATOM 2597 C CA . SER A 1 355 ? -37.958 -2.994 -12.297 1.00 20.89 433 SER A CA 1
ATOM 2598 C C . SER A 1 355 ? -39.439 -3.439 -12.293 1.00 21.00 433 SER A C 1
ATOM 2599 O O . SER A 1 355 ? -39.799 -4.472 -12.858 1.00 22.27 433 SER A O 1
ATOM 2602 N N . GLU A 1 356 ? -40.273 -2.645 -11.644 1.00 18.60 434 GLU A N 1
ATOM 2603 C CA . GLU A 1 356 ? -41.720 -2.878 -11.513 1.00 19.95 434 GLU A CA 1
ATOM 2604 C C . GLU A 1 356 ? -42.306 -1.568 -10.944 1.00 17.65 434 GLU A C 1
ATOM 2605 O O . GLU A 1 356 ? -41.545 -0.672 -10.554 1.00 18.26 434 GLU A O 1
ATOM 2611 N N . ALA A 1 357 ? -43.618 -1.432 -10.883 1.00 15.12 435 ALA A N 1
ATOM 2612 C CA . ALA A 1 357 ? -44.175 -0.204 -10.326 1.00 14.19 435 ALA A CA 1
ATOM 2613 C C . ALA A 1 357 ? -43.623 0.021 -8.915 1.00 13.55 435 ALA A C 1
ATOM 2614 O O . ALA A 1 357 ? -43.547 -0.905 -8.092 1.00 12.51 435 ALA A O 1
ATOM 2616 N N . VAL A 1 358 ? -43.331 1.266 -8.605 1.00 13.19 436 VAL A N 1
ATOM 2617 C CA . VAL A 1 358 ? -42.756 1.603 -7.312 1.00 12.82 436 VAL A CA 1
ATOM 2618 C C . VAL A 1 358 ? -43.199 2.979 -6.902 1.00 11.93 436 VAL A C 1
ATOM 2619 O O . VAL A 1 358 ? -43.441 3.841 -7.750 1.00 12.06 436 VAL A O 1
ATOM 2623 N N . GLN A 1 359 ? -43.294 3.193 -5.601 1.00 11.77 437 GLN A N 1
ATOM 2624 C CA . GLN A 1 359 ? -43.557 4.520 -5.090 1.00 11.50 437 GLN A CA 1
ATOM 2625 C C . GLN A 1 359 ? -42.832 4.697 -3.797 1.00 11.70 437 GLN A C 1
ATOM 2626 O O . GLN A 1 359 ? -42.434 3.731 -3.146 1.00 11.38 437 GLN A O 1
ATOM 2632 N N . GLY A 1 360 ? -42.562 5.949 -3.466 1.00 11.92 438 GLY A N 1
ATOM 2633 C CA . GLY A 1 360 ? -41.816 6.230 -2.277 1.00 11.70 438 GLY A CA 1
ATOM 2634 C C . GLY A 1 360 ? -42.186 7.566 -1.625 1.00 12.04 438 GLY A C 1
ATOM 2635 O O . GLY A 1 360 ? -42.760 8.463 -2.259 1.00 10.90 438 GLY A O 1
ATOM 2636 N N . GLN A 1 361 ? -41.844 7.674 -0.360 1.00 12.56 439 GLN A N 1
ATOM 2637 C CA . GLN A 1 361 ? -42.021 8.898 0.418 1.00 12.19 439 GLN A CA 1
ATOM 2638 C C . GLN A 1 361 ? -40.725 9.191 1.170 1.00 12.43 439 GLN A C 1
ATOM 2639 O O . GLN A 1 361 ? -40.116 8.293 1.782 1.00 10.73 439 GLN A O 1
ATOM 2645 N N . VAL A 1 362 ? -40.371 10.474 1.227 1.00 13.11 440 VAL A N 1
ATOM 2646 C CA . VAL A 1 362 ? -39.202 10.906 1.948 1.00 13.19 440 VAL A CA 1
ATOM 2647 C C . VAL A 1 362 ? -39.547 11.118 3.416 1.00 14.51 440 VAL A C 1
ATOM 2648 O O . VAL A 1 362 ? -40.551 11.742 3.717 1.00 15.77 440 VAL A O 1
ATOM 2652 N N . HIS A 1 363 ? -38.745 10.569 4.321 1.00 14.43 441 HIS A N 1
ATOM 2653 C CA . HIS A 1 363 ? -38.871 10.899 5.748 1.00 16.15 441 HIS A CA 1
ATOM 2654 C C . HIS A 1 363 ? -37.754 11.802 6.207 1.00 15.54 441 HIS A C 1
ATOM 2655 O O . HIS A 1 363 ? -36.593 11.532 5.929 1.00 13.59 441 HIS A O 1
ATOM 2662 N N . PRO A 1 364 ? -38.120 12.871 6.904 1.00 15.52 442 PRO A N 1
ATOM 2663 C CA . PRO A 1 364 ? -37.147 13.879 7.280 1.00 15.95 442 PRO A CA 1
ATOM 2664 C C . PRO A 1 364 ? -36.314 13.480 8.471 1.00 16.28 442 PRO A C 1
ATOM 2665 O O . PRO A 1 364 ? -36.821 12.883 9.437 1.00 15.66 442 PRO A O 1
ATOM 2669 N N . ASN A 1 365 ? -35.027 13.812 8.401 1.00 17.03 443 ASN A N 1
ATOM 2670 C CA . ASN A 1 365 ? -34.159 13.795 9.573 1.00 18.63 443 ASN A CA 1
ATOM 2671 C C . ASN A 1 365 ? -34.340 12.512 10.345 1.00 18.00 443 ASN A C 1
ATOM 2672 O O . ASN A 1 365 ? -34.620 12.481 11.527 1.00 18.38 443 ASN A O 1
ATOM 2677 N N . TYR A 1 366 ? -34.131 11.428 9.624 1.00 16.78 444 TYR A N 1
ATOM 2678 C CA . TYR A 1 366 ? -34.524 10.134 10.082 1.00 16.39 444 TYR A CA 1
ATOM 2679 C C . TYR A 1 366 ? -33.422 9.331 10.712 1.00 16.72 444 TYR A C 1
ATOM 2680 O O . TYR A 1 366 ? -33.697 8.412 11.507 1.00 16.96 444 TYR A O 1
ATOM 2689 N N . PHE A 1 367 ? -32.184 9.587 10.298 1.00 15.05 445 PHE A N 1
ATOM 2690 C CA . PHE A 1 367 ? -31.020 8.953 10.902 1.00 14.81 445 PHE A CA 1
ATOM 2691 C C . PHE A 1 367 ? -29.863 9.972 10.982 1.00 16.19 445 PHE A C 1
ATOM 2692 O O . PHE A 1 367 ? -29.915 11.041 10.333 1.00 16.56 445 PHE A O 1
ATOM 2700 N N . TRP A 1 368 ? -28.828 9.615 11.745 1.00 16.35 446 TRP A N 1
ATOM 2701 C CA . TRP A 1 368 ? -27.681 10.491 11.960 1.00 16.87 446 TRP A CA 1
ATOM 2702 C C . TRP A 1 368 ? -26.494 9.984 11.177 1.00 16.54 446 TRP A C 1
ATOM 2703 O O . TRP A 1 368 ? -26.253 8.743 11.135 1.00 15.47 446 TRP A O 1
ATOM 2714 N N . MET A 1 369 ? -25.777 10.908 10.531 1.00 16.39 447 MET A N 1
ATOM 2715 C CA . MET A 1 369 ? -24.480 10.584 9.987 1.00 18.27 447 MET A CA 1
ATOM 2716 C C . MET A 1 369 ? -23.395 11.507 10.512 1.00 19.33 447 MET A C 1
ATOM 2717 O O . MET A 1 369 ? -23.625 12.693 10.735 1.00 17.10 447 MET A O 1
ATOM 2722 N N . VAL A 1 370 ? -22.217 10.931 10.679 1.00 18.82 448 VAL A N 1
ATOM 2723 C CA . VAL A 1 370 ? -21.025 11.683 10.893 1.00 22.20 448 VAL A CA 1
ATOM 2724 C C . VAL A 1 370 ? -20.876 12.570 9.660 1.00 26.01 448 VAL A C 1
ATOM 2725 O O . VAL A 1 370 ? -21.045 12.112 8.510 1.00 27.78 448 VAL A O 1
ATOM 2729 N N . SER A 1 371 ? -20.633 13.841 9.863 1.00 25.25 449 SER A N 1
ATOM 2730 C CA . SER A 1 371 ? -20.687 14.746 8.725 1.00 29.66 449 SER A CA 1
ATOM 2731 C C . SER A 1 371 ? -20.128 16.096 9.067 1.00 30.69 449 SER A C 1
ATOM 2732 O O . SER A 1 371 ? -19.900 16.422 10.242 1.00 33.92 449 SER A O 1
ATOM 2736 N N . PRO B 1 15 ? 21.934 -7.536 -26.430 1.00 49.28 93 PRO B N 1
ATOM 2737 C CA . PRO B 1 15 ? 22.794 -6.672 -25.631 1.00 46.98 93 PRO B CA 1
ATOM 2738 C C . PRO B 1 15 ? 22.065 -6.130 -24.408 1.00 44.62 93 PRO B C 1
ATOM 2739 O O . PRO B 1 15 ? 20.902 -5.755 -24.501 1.00 41.75 93 PRO B O 1
ATOM 2743 N N . ARG B 1 16 ? 22.744 -6.129 -23.267 1.00 40.26 94 ARG B N 1
ATOM 2744 C CA . ARG B 1 16 ? 22.202 -5.566 -22.036 1.00 36.09 94 ARG B CA 1
ATOM 2745 C C . ARG B 1 16 ? 23.288 -4.695 -21.403 1.00 33.25 94 ARG B C 1
ATOM 2746 O O . ARG B 1 16 ? 24.472 -4.799 -21.738 1.00 32.91 94 ARG B O 1
ATOM 2749 N N . GLY B 1 17 ? 22.866 -3.805 -20.514 1.00 28.26 95 GLY B N 1
ATOM 2750 C CA . GLY B 1 17 ? 23.792 -2.930 -19.814 1.00 24.88 95 GLY B CA 1
ATOM 2751 C C . GLY B 1 17 ? 23.244 -2.690 -18.437 1.00 22.33 95 GLY B C 1
ATOM 2752 O O . GLY B 1 17 ? 22.137 -3.114 -18.134 1.00 20.58 95 GLY B O 1
ATOM 2753 N N . VAL B 1 18 ? 24.027 -2.028 -17.589 1.00 21.90 96 VAL B N 1
ATOM 2754 C CA . VAL B 1 18 ? 23.601 -1.755 -16.233 1.00 21.55 96 VAL B CA 1
ATOM 2755 C C . VAL B 1 18 ? 24.101 -0.398 -15.779 1.00 21.11 96 VAL B C 1
ATOM 2756 O O . VAL B 1 18 ? 25.232 -0.011 -16.081 1.00 22.72 96 VAL B O 1
ATOM 2760 N N . LEU B 1 19 ? 23.269 0.335 -15.062 1.00 17.43 97 LEU B N 1
ATOM 2761 C CA . LEU B 1 19 ? 23.690 1.614 -14.475 1.00 17.19 97 LEU B CA 1
ATOM 2762 C C . LEU B 1 19 ? 24.613 1.349 -13.294 1.00 18.11 97 LEU B C 1
ATOM 2763 O O . LEU B 1 19 ? 24.494 0.309 -12.629 1.00 15.55 97 LEU B O 1
ATOM 2768 N N . PRO B 1 20 ? 25.585 2.251 -13.050 1.00 17.90 98 PRO B N 1
ATOM 2769 C CA . PRO B 1 20 ? 26.368 2.047 -11.817 1.00 17.98 98 PRO B CA 1
ATOM 2770 C C . PRO B 1 20 ? 25.555 2.266 -10.549 1.00 16.47 98 PRO B C 1
ATOM 2771 O O . PRO B 1 20 ? 24.416 2.763 -10.608 1.00 14.70 98 PRO B O 1
ATOM 2775 N N . ARG B 1 21 ? 26.169 1.910 -9.421 1.00 17.10 99 ARG B N 1
ATOM 2776 C CA . ARG B 1 21 ? 25.575 2.119 -8.057 1.00 18.09 99 ARG B CA 1
ATOM 2777 C C . ARG B 1 21 ? 26.629 2.692 -7.048 1.00 16.11 99 ARG B C 1
ATOM 2778 O O . ARG B 1 21 ? 27.717 2.138 -6.928 1.00 16.16 99 ARG B O 1
ATOM 2786 N N . PRO B 1 22 ? 26.350 3.795 -6.371 1.00 16.82 100 PRO B N 1
ATOM 2787 C CA . PRO B 1 22 ? 25.209 4.713 -6.632 1.00 16.54 100 PRO B CA 1
ATOM 2788 C C . PRO B 1 22 ? 25.242 5.283 -8.028 1.00 16.75 100 PRO B C 1
ATOM 2789 O O . PRO B 1 22 ? 26.244 5.121 -8.759 1.00 15.74 100 PRO B O 1
ATOM 2793 N N . CYS B 1 23 ? 24.140 5.883 -8.428 1.00 15.89 101 CYS B N 1
ATOM 2794 C CA . CYS B 1 23 ? 24.160 6.664 -9.642 1.00 17.57 101 CYS B CA 1
ATOM 2795 C C . CYS B 1 23 ? 23.439 7.975 -9.469 1.00 17.54 101 CYS B C 1
ATOM 2796 O O . CYS B 1 23 ? 22.834 8.231 -8.411 1.00 17.12 101 CYS B O 1
ATOM 2799 N N . ARG B 1 24 ? 23.589 8.830 -10.486 1.00 16.44 102 ARG B N 1
ATOM 2800 C CA . ARG B 1 24 ? 23.100 10.201 -10.497 1.00 16.52 102 ARG B CA 1
ATOM 2801 C C . ARG B 1 24 ? 22.246 10.394 -11.745 1.00 14.53 102 ARG B C 1
ATOM 2802 O O . ARG B 1 24 ? 22.687 10.110 -12.872 1.00 13.88 102 ARG B O 1
ATOM 2810 N N . VAL B 1 25 ? 20.982 10.785 -11.531 1.00 14.04 103 VAL B N 1
ATOM 2811 C CA . VAL B 1 25 ? 20.068 10.966 -12.656 1.00 14.08 103 VAL B CA 1
ATOM 2812 C C . VAL B 1 25 ? 19.418 12.346 -12.647 1.00 12.69 103 VAL B C 1
ATOM 2813 O O . VAL B 1 25 ? 19.225 12.983 -11.576 1.00 11.99 103 VAL B O 1
ATOM 2817 N N . LEU B 1 26 ? 19.134 12.812 -13.856 1.00 12.04 104 LEU B N 1
ATOM 2818 C CA . LEU B 1 26 ? 18.332 14.010 -14.073 1.00 13.13 104 LEU B CA 1
ATOM 2819 C C . LEU B 1 26 ? 16.866 13.616 -14.273 1.00 13.60 104 LEU B C 1
ATOM 2820 O O . LEU B 1 26 ? 16.562 12.772 -15.159 1.00 13.75 104 LEU B O 1
ATOM 2825 N N . VAL B 1 27 ? 15.976 14.208 -13.467 1.00 12.68 105 VAL B N 1
ATOM 2826 C CA . VAL B 1 27 ? 14.538 13.926 -13.571 1.00 13.95 105 VAL B CA 1
ATOM 2827 C C . VAL B 1 27 ? 13.879 15.144 -14.185 1.00 15.09 105 VAL B C 1
ATOM 2828 O O . VAL B 1 27 ? 13.860 16.247 -13.593 1.00 16.15 105 VAL B O 1
ATOM 2832 N N . LEU B 1 28 ? 13.377 14.949 -15.398 1.00 14.89 106 LEU B N 1
ATOM 2833 C CA . LEU B 1 28 ? 12.642 15.977 -16.105 1.00 16.89 106 LEU B CA 1
ATOM 2834 C C . LEU B 1 28 ? 11.175 15.687 -15.844 1.00 17.22 106 LEU B C 1
ATOM 2835 O O . LEU B 1 28 ? 10.668 14.610 -16.174 1.00 16.77 106 LEU B O 1
ATOM 2840 N N . LEU B 1 29 ? 10.507 16.640 -15.220 1.00 18.68 107 LEU B N 1
ATOM 2841 C CA . LEU B 1 29 ? 9.160 16.416 -14.719 1.00 21.14 107 LEU B CA 1
ATOM 2842 C C . LEU B 1 29 ? 8.280 17.575 -15.113 1.00 23.44 107 LEU B C 1
ATOM 2843 O O . LEU B 1 29 ? 8.666 18.734 -15.002 1.00 21.48 107 LEU B O 1
ATOM 2848 N N . ASN B 1 30 ? 7.115 17.242 -15.636 1.00 24.94 108 ASN B N 1
ATOM 2849 C CA . ASN B 1 30 ? 6.102 18.203 -15.985 1.00 29.03 108 ASN B CA 1
ATOM 2850 C C . ASN B 1 30 ? 5.061 18.246 -14.869 1.00 30.94 108 ASN B C 1
ATOM 2851 O O . ASN B 1 30 ? 4.310 17.279 -14.697 1.00 27.91 108 ASN B O 1
ATOM 2856 N N . PRO B 1 31 ? 5.033 19.338 -14.092 1.00 33.06 109 PRO B N 1
ATOM 2857 C CA . PRO B 1 31 ? 4.181 19.395 -12.900 1.00 34.97 109 PRO B CA 1
ATOM 2858 C C . PRO B 1 31 ? 2.708 19.656 -13.218 1.00 41.80 109 PRO B C 1
ATOM 2859 O O . PRO B 1 31 ? 1.849 19.241 -12.439 1.00 40.32 109 PRO B O 1
ATOM 2863 N N . ARG B 1 32 ? 2.443 20.383 -14.310 1.00 45.86 110 ARG B N 1
ATOM 2864 C CA . ARG B 1 32 ? 1.084 20.616 -14.818 1.00 53.92 110 ARG B CA 1
ATOM 2865 C C . ARG B 1 32 ? 0.784 19.449 -15.715 1.00 56.95 110 ARG B C 1
ATOM 2866 O O . ARG B 1 32 ? 0.682 19.592 -16.924 1.00 62.94 110 ARG B O 1
ATOM 2869 N N . GLY B 1 33 ? 0.662 18.282 -15.099 1.00 63.35 111 GLY B N 1
ATOM 2870 C CA . GLY B 1 33 ? 0.620 17.015 -15.818 1.00 63.62 111 GLY B CA 1
ATOM 2871 C C . GLY B 1 33 ? 0.566 15.892 -14.801 1.00 62.07 111 GLY B C 1
ATOM 2872 O O . GLY B 1 33 ? 1.238 15.952 -13.758 1.00 57.47 111 GLY B O 1
ATOM 2873 N N . GLY B 1 34 ? -0.238 14.877 -15.111 1.00 60.12 112 GLY B N 1
ATOM 2874 C CA . GLY B 1 34 ? -0.690 13.898 -14.117 1.00 61.18 112 GLY B CA 1
ATOM 2875 C C . GLY B 1 34 ? -1.884 14.464 -13.374 1.00 61.26 112 GLY B C 1
ATOM 2876 O O . GLY B 1 34 ? -1.971 14.352 -12.153 1.00 65.78 112 GLY B O 1
ATOM 2877 N N . LYS B 1 35 ? -2.803 15.074 -14.129 1.00 57.80 113 LYS B N 1
ATOM 2878 C CA . LYS B 1 35 ? -3.825 15.972 -13.583 1.00 53.71 113 LYS B CA 1
ATOM 2879 C C . LYS B 1 35 ? -3.216 16.929 -12.555 1.00 46.94 113 LYS B C 1
ATOM 2880 O O . LYS B 1 35 ? -3.813 17.190 -11.518 1.00 44.13 113 LYS B O 1
ATOM 2886 N N . GLY B 1 36 ? -2.020 17.443 -12.849 1.00 42.40 114 GLY B N 1
ATOM 2887 C CA . GLY B 1 36 ? -1.309 18.327 -11.927 1.00 37.97 114 GLY B CA 1
ATOM 2888 C C . GLY B 1 36 ? -0.682 17.674 -10.711 1.00 35.03 114 GLY B C 1
ATOM 2889 O O . GLY B 1 36 ? -0.336 18.366 -9.761 1.00 39.58 114 GLY B O 1
ATOM 2890 N N . LYS B 1 37 ? -0.493 16.360 -10.726 1.00 33.42 115 LYS B N 1
ATOM 2891 C CA . LYS B 1 37 ? -0.049 15.675 -9.521 1.00 32.40 115 LYS B CA 1
ATOM 2892 C C . LYS B 1 37 ? 1.333 15.032 -9.665 1.00 29.23 115 LYS B C 1
ATOM 2893 O O . LYS B 1 37 ? 1.787 14.342 -8.744 1.00 25.56 115 LYS B O 1
ATOM 2896 N N . ALA B 1 38 ? 2.041 15.319 -10.763 1.00 27.41 116 ALA B N 1
ATOM 2897 C CA . ALA B 1 38 ? 3.279 14.628 -11.011 1.00 26.15 116 ALA B CA 1
ATOM 2898 C C . ALA B 1 38 ? 4.315 14.845 -9.912 1.00 25.27 116 ALA B C 1
ATOM 2899 O O . ALA B 1 38 ? 4.961 13.885 -9.466 1.00 23.58 116 ALA B O 1
ATOM 2901 N N . LEU B 1 39 ? 4.486 16.085 -9.471 1.00 24.97 117 LEU B N 1
ATOM 2902 C CA . LEU B 1 39 ? 5.481 16.361 -8.432 1.00 25.16 117 LEU B CA 1
ATOM 2903 C C . LEU B 1 39 ? 5.174 15.673 -7.103 1.00 24.62 117 LEU B C 1
ATOM 2904 O O . LEU B 1 39 ? 6.043 15.144 -6.437 1.00 23.10 117 LEU B O 1
ATOM 2909 N N . GLN B 1 40 ? 3.906 15.668 -6.737 1.00 27.65 118 GLN B N 1
ATOM 2910 C CA . GLN B 1 40 ? 3.453 15.020 -5.522 1.00 27.81 118 GLN B CA 1
ATOM 2911 C C . GLN B 1 40 ? 3.711 13.511 -5.596 1.00 24.40 118 GLN B C 1
ATOM 2912 O O . GLN B 1 40 ? 4.166 12.915 -4.648 1.00 24.65 118 GLN B O 1
ATOM 2918 N N . LEU B 1 41 ? 3.407 12.913 -6.746 1.00 21.80 119 LEU B N 1
ATOM 2919 C CA . LEU B 1 41 ? 3.580 11.498 -6.969 1.00 21.08 119 LEU B CA 1
ATOM 2920 C C . LEU B 1 41 ? 5.065 11.167 -6.946 1.00 20.18 119 LEU B C 1
ATOM 2921 O O . LEU B 1 41 ? 5.458 10.122 -6.452 1.00 19.84 119 LEU B O 1
ATOM 2926 N N . PHE B 1 42 ? 5.891 12.055 -7.487 1.00 18.84 120 PHE B N 1
ATOM 2927 C CA . PHE B 1 42 ? 7.334 11.816 -7.416 1.00 18.91 120 PHE B CA 1
ATOM 2928 C C . PHE B 1 42 ? 7.765 11.700 -5.956 1.00 19.30 120 PHE B C 1
ATOM 2929 O O . PHE B 1 42 ? 8.513 10.781 -5.581 1.00 19.00 120 PHE B O 1
ATOM 2937 N N . ARG B 1 43 ? 7.336 12.667 -5.139 1.00 20.12 121 ARG B N 1
ATOM 2938 C CA . ARG B 1 43 ? 7.752 12.706 -3.718 1.00 22.37 121 ARG B CA 1
ATOM 2939 C C . ARG B 1 43 ? 7.236 11.491 -2.962 1.00 20.72 121 ARG B C 1
ATOM 2940 O O . ARG B 1 43 ? 7.952 10.888 -2.179 1.00 21.35 121 ARG B O 1
ATOM 2948 N N . SER B 1 44 ? 6.010 11.068 -3.254 1.00 21.67 122 SER B N 1
ATOM 2949 C CA . SER B 1 44 ? 5.402 9.975 -2.456 1.00 22.35 122 SER B CA 1
ATOM 2950 C C . SER B 1 44 ? 5.749 8.551 -2.915 1.00 22.04 122 SER B C 1
ATOM 2951 O O . SER B 1 44 ? 5.912 7.634 -2.098 1.00 21.61 122 SER B O 1
ATOM 2954 N N . HIS B 1 45 ? 5.856 8.364 -4.226 1.00 21.20 123 HIS B N 1
ATOM 2955 C CA . HIS B 1 45 ? 6.006 7.046 -4.811 1.00 21.92 123 HIS B CA 1
ATOM 2956 C C . HIS B 1 45 ? 7.355 6.771 -5.429 1.00 19.78 123 HIS B C 1
ATOM 2957 O O . HIS B 1 45 ? 7.704 5.633 -5.570 1.00 18.32 123 HIS B O 1
ATOM 2964 N N . VAL B 1 46 ? 8.086 7.797 -5.847 1.00 18.74 124 VAL B N 1
ATOM 2965 C CA . VAL B 1 46 ? 9.354 7.584 -6.545 1.00 17.95 124 VAL B CA 1
ATOM 2966 C C . VAL B 1 46 ? 10.553 7.792 -5.601 1.00 16.88 124 VAL B C 1
ATOM 2967 O O . VAL B 1 46 ? 11.365 6.904 -5.396 1.00 16.01 124 VAL B O 1
ATOM 2971 N N . GLN B 1 47 ? 10.613 8.956 -5.001 1.00 17.90 125 GLN B N 1
ATOM 2972 C CA . GLN B 1 47 ? 11.719 9.336 -4.126 1.00 19.40 125 GLN B CA 1
ATOM 2973 C C . GLN B 1 47 ? 12.146 8.358 -3.066 1.00 19.13 125 GLN B C 1
ATOM 2974 O O . GLN B 1 47 ? 13.341 8.117 -2.929 1.00 20.01 125 GLN B O 1
ATOM 2980 N N . PRO B 1 48 ? 11.210 7.796 -2.277 1.00 19.37 126 PRO B N 1
ATOM 2981 C CA . PRO B 1 48 ? 11.629 6.826 -1.268 1.00 21.22 126 PRO B CA 1
ATOM 2982 C C . PRO B 1 48 ? 12.316 5.598 -1.857 1.00 21.73 126 PRO B C 1
ATOM 2983 O O . PRO B 1 48 ? 13.252 5.073 -1.267 1.00 21.86 126 PRO B O 1
ATOM 2987 N N . LEU B 1 49 ? 11.869 5.146 -3.024 1.00 20.43 127 LEU B N 1
ATOM 2988 C CA . LEU B 1 49 ? 12.507 3.991 -3.677 1.00 22.16 127 LEU B CA 1
ATOM 2989 C C . LEU B 1 49 ? 13.896 4.370 -4.220 1.00 18.24 127 LEU B C 1
ATOM 2990 O O . LEU B 1 49 ? 14.839 3.607 -4.055 1.00 18.12 127 LEU B O 1
ATOM 2995 N N . LEU B 1 50 ? 14.030 5.560 -4.789 1.00 18.22 128 LEU B N 1
ATOM 2996 C CA . LEU B 1 50 ? 15.355 6.011 -5.254 1.00 18.12 128 LEU B CA 1
A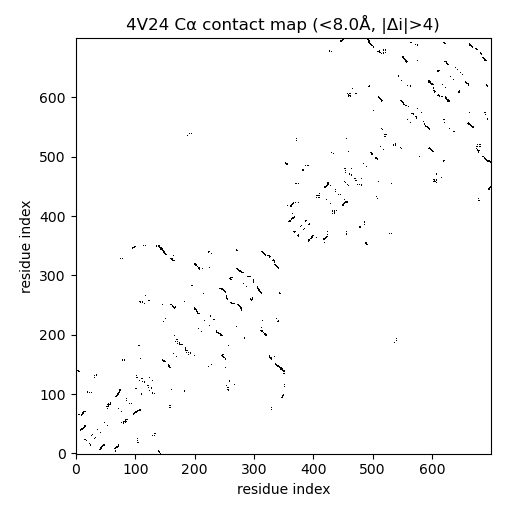TOM 2997 C C . LEU B 1 50 ? 16.385 6.120 -4.108 1.00 19.64 128 LEU B C 1
ATOM 2998 O O . LEU B 1 50 ? 17.544 5.758 -4.275 1.00 17.89 128 LEU B O 1
ATOM 3003 N N . ALA B 1 51 ? 15.941 6.612 -2.952 1.00 20.89 129 ALA B N 1
ATOM 3004 C CA . ALA B 1 51 ? 16.818 6.765 -1.797 1.00 22.59 129 ALA B CA 1
ATOM 3005 C C . ALA B 1 51 ? 17.333 5.423 -1.324 1.00 22.73 129 ALA B C 1
ATOM 3006 O O . ALA B 1 51 ? 18.532 5.244 -1.125 1.00 22.16 129 ALA B O 1
ATOM 3008 N N . GLU B 1 52 ? 16.442 4.452 -1.237 1.00 22.27 130 GLU B N 1
ATOM 3009 C CA . GLU B 1 52 ? 16.804 3.095 -0.888 1.00 23.52 130 GLU B CA 1
ATOM 3010 C C . GLU B 1 52 ? 17.723 2.391 -1.922 1.00 22.93 130 GLU B C 1
ATOM 3011 O O . GLU B 1 52 ? 18.611 1.624 -1.531 1.00 22.39 130 GLU B O 1
ATOM 3014 N N . ALA B 1 53 ? 17.535 2.662 -3.220 1.00 18.55 131 ALA B N 1
ATOM 3015 C CA . ALA B 1 53 ? 18.395 2.124 -4.261 1.00 19.19 131 ALA B CA 1
ATOM 3016 C C . ALA B 1 53 ? 19.708 2.932 -4.525 1.00 18.81 131 ALA B C 1
ATOM 3017 O O . ALA B 1 53 ? 20.457 2.620 -5.450 1.00 18.75 131 ALA B O 1
ATOM 3019 N N . GLU B 1 54 ? 19.957 3.963 -3.733 1.00 19.14 132 GLU B N 1
ATOM 3020 C CA . GLU B 1 54 ? 21.133 4.826 -3.907 1.00 19.76 132 GLU B CA 1
ATOM 3021 C C . GLU B 1 54 ? 21.164 5.503 -5.267 1.00 18.87 132 GLU B C 1
ATOM 3022 O O . GLU B 1 54 ? 22.196 5.558 -5.932 1.00 18.67 132 GLU B O 1
ATOM 3028 N N . ILE B 1 55 ? 20.010 6.039 -5.642 1.00 16.47 133 ILE B N 1
ATOM 3029 C CA . ILE B 1 55 ? 19.889 6.826 -6.848 1.00 18.13 133 ILE B CA 1
ATOM 3030 C C . ILE B 1 55 ? 19.713 8.280 -6.412 1.00 16.99 133 ILE B C 1
ATOM 3031 O O . ILE B 1 55 ? 18.654 8.627 -5.905 1.00 19.56 133 ILE B O 1
ATOM 3036 N N A SER B 1 56 ? 20.748 9.112 -6.586 0.70 16.31 134 SER B N 1
ATOM 3037 N N B SER B 1 56 ? 20.760 9.095 -6.592 0.30 16.32 134 SER B N 1
ATOM 3038 C CA A SER B 1 56 ? 20.598 10.527 -6.313 0.70 16.64 134 SER B CA 1
ATOM 3039 C CA B SER B 1 56 ? 20.693 10.533 -6.356 0.30 15.91 134 SER B CA 1
ATOM 3040 C C A SER B 1 56 ? 20.063 11.183 -7.579 0.70 16.37 134 SER B C 1
ATOM 3041 C C B SER B 1 56 ? 20.068 11.171 -7.584 0.30 16.05 134 SER B C 1
ATOM 3042 O O A SER B 1 56 ? 20.232 10.677 -8.698 0.70 16.98 134 SER B O 1
ATOM 3043 O O B SER B 1 56 ? 20.233 10.661 -8.695 0.30 16.31 134 SER B O 1
ATOM 3048 N N . PHE B 1 57 ? 19.357 12.279 -7.402 1.00 15.91 135 PHE B N 1
ATOM 3049 C CA . PHE B 1 57 ? 18.681 12.899 -8.527 1.00 16.97 135 PHE B CA 1
ATOM 3050 C C . PHE B 1 57 ? 18.670 14.398 -8.405 1.00 15.81 135 PHE B C 1
ATOM 3051 O O . PHE B 1 57 ? 18.847 14.968 -7.310 1.00 16.82 135 PHE B O 1
ATOM 3059 N N . THR B 1 58 ? 18.447 15.037 -9.535 1.00 13.90 136 THR B N 1
ATOM 3060 C CA . THR B 1 58 ? 18.104 16.444 -9.552 1.00 15.09 136 THR B CA 1
ATOM 3061 C C . THR B 1 58 ? 16.822 16.574 -10.342 1.00 15.67 136 THR B C 1
ATOM 3062 O O . THR B 1 58 ? 16.716 16.002 -11.442 1.00 15.24 136 THR B O 1
ATOM 3066 N N . LEU B 1 59 ? 15.850 17.288 -9.784 1.00 15.62 137 LEU B N 1
ATOM 3067 C CA . LEU B 1 59 ? 14.597 17.621 -10.494 1.00 17.99 137 LEU B CA 1
ATOM 3068 C C . LEU B 1 59 ? 14.715 18.913 -11.295 1.00 17.09 137 LEU B C 1
ATOM 3069 O O . LEU B 1 59 ? 15.109 19.952 -10.767 1.00 15.23 137 LEU B O 1
ATOM 3074 N N . MET B 1 60 ? 14.362 18.823 -12.577 1.00 16.88 138 MET B N 1
ATOM 3075 C CA . MET B 1 60 ? 14.212 19.955 -13.457 1.00 19.01 138 MET B CA 1
ATOM 3076 C C . MET B 1 60 ? 12.778 20.017 -14.013 1.00 18.94 138 MET B C 1
ATOM 3077 O O . MET B 1 60 ? 12.285 19.052 -14.582 1.00 17.44 138 MET B O 1
ATOM 3082 N N . LEU B 1 61 ? 12.109 21.132 -13.797 1.00 18.84 139 LEU B N 1
ATOM 3083 C CA . LEU B 1 61 ? 10.697 21.211 -14.124 1.00 20.44 139 LEU B CA 1
ATOM 3084 C C . LEU B 1 61 ? 10.442 21.804 -15.507 1.00 22.49 139 LEU B C 1
ATOM 3085 O O . LEU B 1 61 ? 10.968 22.856 -15.824 1.00 21.61 139 LEU B O 1
ATOM 3090 N N . THR B 1 62 ? 9.625 21.122 -16.321 1.00 24.56 140 THR B N 1
ATOM 3091 C CA . THR B 1 62 ? 9.243 21.620 -17.664 1.00 27.09 140 THR B CA 1
ATOM 3092 C C . THR B 1 62 ? 7.958 22.453 -17.603 1.00 34.39 140 THR B C 1
ATOM 3093 O O . THR B 1 62 ? 7.021 22.118 -16.881 1.00 38.73 140 THR B O 1
ATOM 3097 N N . GLU B 1 63 ? 7.914 23.508 -18.399 1.00 37.30 141 GLU B N 1
ATOM 3098 C CA . GLU B 1 63 ? 6.932 24.586 -18.264 1.00 41.97 141 GLU B CA 1
ATOM 3099 C C . GLU B 1 63 ? 5.982 24.661 -19.475 1.00 39.56 141 GLU B C 1
ATOM 3100 O O . GLU B 1 63 ? 4.910 25.274 -19.386 1.00 37.42 141 GLU B O 1
ATOM 3106 N N . ARG B 1 64 ? 6.375 24.036 -20.591 1.00 33.43 142 ARG B N 1
ATOM 3107 C CA . ARG B 1 64 ? 5.687 24.191 -21.853 1.00 34.93 142 ARG B CA 1
ATOM 3108 C C . ARG B 1 64 ? 6.244 23.235 -22.906 1.00 32.76 142 ARG B C 1
ATOM 3109 O O . ARG B 1 64 ? 7.277 22.579 -22.686 1.00 26.24 142 ARG B O 1
ATOM 3117 N N . ARG B 1 65 ? 5.567 23.218 -24.060 1.00 28.81 143 ARG B N 1
ATOM 3118 C CA . ARG B 1 65 ? 5.940 22.372 -25.172 1.00 29.35 143 ARG B CA 1
ATOM 3119 C C . ARG B 1 65 ? 7.368 22.710 -25.660 1.00 26.49 143 ARG B C 1
ATOM 3120 O O . ARG B 1 65 ? 7.738 23.889 -25.777 1.00 26.95 143 ARG B O 1
ATOM 3123 N N . ASN B 1 66 ? 8.155 21.665 -25.916 1.00 24.97 144 ASN B N 1
ATOM 3124 C CA A ASN B 1 66 ? 9.550 21.720 -26.416 0.70 25.22 144 ASN B CA 1
ATOM 3125 C CA B ASN B 1 66 ? 9.511 21.853 -26.457 0.30 25.48 144 ASN B CA 1
ATOM 3126 C C . ASN B 1 66 ? 10.545 22.236 -25.401 1.00 25.25 144 ASN B C 1
ATOM 3127 O O . ASN B 1 66 ? 11.733 22.280 -25.672 1.00 25.57 144 ASN B O 1
ATOM 3136 N N . HIS B 1 67 ? 10.090 22.568 -24.195 1.00 25.41 145 HIS B N 1
ATOM 3137 C CA . HIS B 1 67 ? 11.009 23.014 -23.175 1.00 24.75 145 HIS B CA 1
ATOM 3138 C C . HIS B 1 67 ? 12.026 21.912 -22.931 1.00 21.37 145 HIS B C 1
ATOM 3139 O O . HIS B 1 67 ? 13.230 22.159 -22.999 1.00 21.81 145 HIS B O 1
ATOM 3146 N N . ALA B 1 68 ? 11.557 20.694 -22.692 1.00 19.55 146 ALA B N 1
ATOM 3147 C CA . ALA B 1 68 ? 12.468 19.571 -22.531 1.00 18.15 146 ALA B CA 1
ATOM 3148 C C . ALA B 1 68 ? 13.405 19.366 -23.729 1.00 16.36 146 ALA B C 1
ATOM 3149 O O . ALA B 1 68 ? 14.577 19.018 -23.541 1.00 17.29 146 ALA B O 1
ATOM 3151 N N . ARG B 1 69 ? 12.880 19.545 -24.938 1.00 15.55 147 ARG B N 1
ATOM 3152 C CA . ARG B 1 69 ? 13.669 19.309 -26.157 1.00 14.93 147 ARG B CA 1
ATOM 3153 C C . ARG B 1 69 ? 14.872 20.239 -26.159 1.00 14.63 147 ARG B C 1
ATOM 3154 O O . ARG B 1 69 ? 16.002 19.824 -26.331 1.00 12.83 147 ARG B O 1
ATOM 3162 N N . GLU B 1 70 ? 14.608 21.516 -25.893 1.00 15.35 148 GLU B N 1
ATOM 3163 C CA . GLU B 1 70 ? 15.692 22.511 -25.901 1.00 18.42 148 GLU B CA 1
ATOM 3164 C C . GLU B 1 70 ? 16.654 22.357 -24.684 1.00 15.50 148 GLU B C 1
ATOM 3165 O O . GLU B 1 70 ? 17.842 22.533 -24.823 1.00 14.39 148 GLU B O 1
ATOM 3171 N N . LEU B 1 71 ? 16.135 21.975 -23.530 1.00 15.57 149 LEU B N 1
ATOM 3172 C CA . LEU B 1 71 ? 16.999 21.642 -22.348 1.00 15.91 149 LEU B CA 1
ATOM 3173 C C . LEU B 1 71 ? 17.961 20.487 -22.607 1.00 15.33 149 LEU B C 1
ATOM 3174 O O . LEU B 1 71 ? 19.148 20.573 -22.350 1.00 14.48 149 LEU B O 1
ATOM 3179 N N . VAL B 1 72 ? 17.451 19.413 -23.180 1.00 15.33 150 VAL B N 1
ATOM 3180 C CA . VAL B 1 72 ? 18.291 18.253 -23.458 1.00 14.64 150 VAL B CA 1
ATOM 3181 C C . VAL B 1 72 ? 19.268 18.521 -24.581 1.00 13.56 150 VAL B C 1
ATOM 3182 O O . VAL B 1 72 ? 20.399 18.114 -24.513 1.00 16.54 150 VAL B O 1
ATOM 3186 N N . ARG B 1 73 ? 18.858 19.272 -25.578 1.00 12.73 151 ARG B N 1
ATOM 3187 C CA . ARG B 1 73 ? 19.751 19.652 -26.646 1.00 13.44 151 ARG B CA 1
ATOM 3188 C C . ARG B 1 73 ? 21.018 20.355 -26.140 1.00 15.06 151 ARG B C 1
ATOM 3189 O O . ARG B 1 73 ? 22.112 20.153 -26.694 1.00 14.94 151 ARG B O 1
ATOM 3197 N N . SER B 1 74 ? 20.866 21.169 -25.103 1.00 15.29 152 SER B N 1
ATOM 3198 C CA . SER B 1 74 ? 21.942 22.004 -24.609 1.00 17.04 152 SER B CA 1
ATOM 3199 C C . SER B 1 74 ? 22.544 21.499 -23.285 1.00 18.34 152 SER B C 1
ATOM 3200 O O . SER B 1 74 ? 23.414 22.158 -22.689 1.00 18.35 152 SER B O 1
ATOM 3203 N N . GLU B 1 75 ? 22.139 20.306 -22.860 1.00 17.04 153 GLU B N 1
ATOM 3204 C CA . GLU B 1 75 ? 22.496 19.803 -21.544 1.00 17.90 153 GLU B CA 1
ATOM 3205 C C . GLU B 1 75 ? 23.928 19.267 -21.512 1.00 19.63 153 GLU B C 1
ATOM 3206 O O . GLU B 1 75 ? 24.394 18.691 -22.499 1.00 17.52 153 GLU B O 1
ATOM 3212 N N . GLU B 1 76 ? 24.624 19.451 -20.364 1.00 18.97 154 GLU B N 1
ATOM 3213 C CA . GLU B 1 76 ? 25.884 18.719 -20.133 1.00 19.97 154 GLU B CA 1
ATOM 3214 C C . GLU B 1 76 ? 25.518 17.322 -19.728 1.00 18.16 154 GLU B C 1
ATOM 3215 O O . GLU B 1 76 ? 25.045 17.110 -18.620 1.00 20.89 154 GLU B O 1
ATOM 3221 N N . LEU B 1 77 ? 25.687 16.364 -20.618 1.00 17.12 155 LEU B N 1
ATOM 3222 C CA . LEU B 1 77 ? 25.168 14.991 -20.392 1.00 17.19 155 LEU B CA 1
ATOM 3223 C C . LEU B 1 77 ? 26.139 14.183 -19.578 1.00 17.10 155 LEU B C 1
ATOM 3224 O O . LEU B 1 77 ? 25.775 13.167 -18.995 1.00 18.54 155 LEU B O 1
ATOM 3229 N N . GLY B 1 78 ? 27.391 14.615 -19.582 1.00 18.02 156 GLY B N 1
ATOM 3230 C CA . GLY B 1 78 ? 28.500 13.879 -18.952 1.00 19.72 156 GLY B CA 1
ATOM 3231 C C . GLY B 1 78 ? 28.314 13.611 -17.471 1.00 19.71 156 GLY B C 1
ATOM 3232 O O . GLY B 1 78 ? 28.796 12.584 -16.952 1.00 22.09 156 GLY B O 1
ATOM 3233 N N . ARG B 1 79 ? 27.619 14.519 -16.802 1.00 17.48 157 ARG B N 1
ATOM 3234 C CA . ARG B 1 79 ? 27.393 14.442 -15.359 1.00 19.33 157 ARG B CA 1
ATOM 3235 C C . ARG B 1 79 ? 26.251 13.494 -14.926 1.00 19.00 157 ARG B C 1
ATOM 3236 O O . ARG B 1 79 ? 26.147 13.187 -13.740 1.00 20.16 157 ARG B O 1
ATOM 3244 N N . TRP B 1 80 ? 25.443 13.001 -15.872 1.00 15.84 158 TRP B N 1
ATOM 3245 C CA . TRP B 1 80 ? 24.340 12.085 -15.550 1.00 15.59 158 TRP B CA 1
ATOM 3246 C C . TRP B 1 80 ? 24.584 10.657 -16.003 1.00 16.41 158 TRP B C 1
ATOM 3247 O O . TRP B 1 80 ? 25.124 10.424 -17.085 1.00 16.47 158 TRP B O 1
ATOM 3258 N N . ASP B 1 81 ? 24.189 9.693 -15.160 1.00 14.78 159 ASP B N 1
ATOM 3259 C CA . ASP B 1 81 ? 24.206 8.308 -15.544 1.00 14.75 159 ASP B CA 1
ATOM 3260 C C . ASP B 1 81 ? 22.955 7.921 -16.366 1.00 14.47 159 ASP B C 1
ATOM 3261 O O . ASP B 1 81 ? 23.012 6.977 -17.169 1.00 16.57 159 ASP B O 1
ATOM 3266 N N . ALA B 1 82 ? 21.881 8.660 -16.184 1.00 12.99 160 ALA B N 1
ATOM 3267 C CA . ALA B 1 82 ? 20.656 8.515 -16.960 1.00 13.89 160 ALA B CA 1
ATOM 3268 C C . ALA B 1 82 ? 19.799 9.757 -16.917 1.00 12.76 160 ALA B C 1
ATOM 3269 O O . ALA B 1 82 ? 19.937 10.592 -16.030 1.00 13.15 160 ALA B O 1
ATOM 3271 N N . LEU B 1 83 ? 18.900 9.859 -17.898 1.00 12.88 161 LEU B N 1
ATOM 3272 C CA . LEU B 1 83 ? 17.835 10.835 -17.909 1.00 13.09 161 LEU B CA 1
ATOM 3273 C C . LEU B 1 83 ? 16.487 10.150 -17.674 1.00 14.30 161 LEU B C 1
ATOM 3274 O O . LEU B 1 83 ? 16.063 9.258 -18.460 1.00 15.19 161 LEU B O 1
ATOM 3279 N N . VAL B 1 84 ? 15.821 10.578 -16.606 1.00 13.64 162 VAL B N 1
ATOM 3280 C CA . VAL B 1 84 ? 14.532 10.048 -16.182 1.00 14.58 162 VAL B CA 1
ATOM 3281 C C . VAL B 1 84 ? 13.445 11.066 -16.562 1.00 14.96 162 VAL B C 1
ATOM 3282 O O . VAL B 1 84 ? 13.524 12.243 -16.213 1.00 16.01 162 VAL B O 1
ATOM 3286 N N . VAL B 1 85 ? 12.445 10.626 -17.318 1.00 14.77 163 VAL B N 1
ATOM 3287 C CA . VAL B 1 85 ? 11.416 11.502 -17.784 1.00 16.43 163 VAL B CA 1
ATOM 3288 C C . VAL B 1 85 ? 10.111 11.090 -17.079 1.00 18.03 163 VAL B C 1
ATOM 3289 O O . VAL B 1 85 ? 9.653 9.958 -17.258 1.00 19.92 163 VAL B O 1
ATOM 3293 N N . MET B 1 86 ? 9.549 11.979 -16.254 1.00 16.79 164 MET B N 1
ATOM 3294 C CA . MET B 1 86 ? 8.307 11.634 -15.517 1.00 19.05 164 ME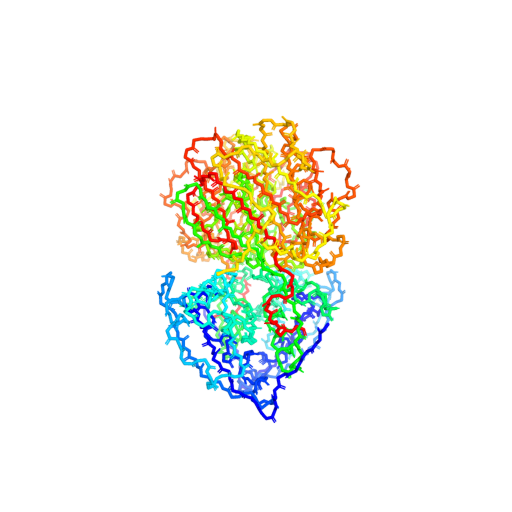T B CA 1
ATOM 3295 C C . MET B 1 86 ? 7.171 12.452 -16.067 1.00 19.57 164 MET B C 1
ATOM 3296 O O . MET B 1 86 ? 7.054 13.636 -15.778 1.00 19.09 164 MET B O 1
ATOM 3301 N N . SER B 1 87 ? 6.363 11.821 -16.904 1.00 21.37 165 SER B N 1
ATOM 3302 C CA A SER B 1 87 ? 5.329 12.527 -17.656 0.70 22.79 165 SER B CA 1
ATOM 3303 C CA B SER B 1 87 ? 5.461 12.517 -17.777 0.30 21.81 165 SER B CA 1
ATOM 3304 C C . SER B 1 87 ? 4.577 11.522 -18.518 1.00 23.45 165 SER B C 1
ATOM 3305 O O . SER B 1 87 ? 4.503 10.330 -18.166 1.00 23.58 165 SER B O 1
ATOM 3310 N N . GLY B 1 88 ? 3.937 12.009 -19.587 1.00 24.80 166 GLY B N 1
ATOM 3311 C CA . GLY B 1 88 ? 3.332 11.149 -20.614 1.00 23.38 166 GLY B CA 1
ATOM 3312 C C . GLY B 1 88 ? 4.355 10.800 -21.683 1.00 23.92 166 GLY B C 1
ATOM 3313 O O . GLY B 1 88 ? 5.541 11.105 -21.565 1.00 25.92 166 GLY B O 1
ATOM 3314 N N . ASP B 1 89 ? 3.885 10.188 -22.771 1.00 22.68 167 ASP B N 1
ATOM 3315 C CA . ASP B 1 89 ? 4.750 9.842 -23.901 1.00 22.28 167 ASP B CA 1
ATOM 3316 C C . ASP B 1 89 ? 5.406 11.034 -24.599 1.00 21.37 167 ASP B C 1
ATOM 3317 O O . ASP B 1 89 ? 6.460 10.881 -25.205 1.00 20.22 167 ASP B O 1
ATOM 3322 N N . GLY B 1 90 ? 4.766 12.202 -24.526 1.00 19.16 168 GLY B N 1
ATOM 3323 C CA . GLY B 1 90 ? 5.221 13.389 -25.282 1.00 18.86 168 GLY B CA 1
ATOM 3324 C C . GLY B 1 90 ? 6.566 13.912 -24.777 1.00 18.08 168 GLY B C 1
ATOM 3325 O O . GLY B 1 90 ? 7.402 14.388 -25.541 1.00 18.39 168 GLY B O 1
ATOM 3326 N N . LEU B 1 91 ? 6.807 13.798 -23.488 1.00 17.41 169 LEU B N 1
ATOM 3327 C CA . LEU B 1 91 ? 8.056 14.296 -22.951 1.00 18.06 169 LEU B CA 1
ATOM 3328 C C . LEU B 1 91 ? 9.244 13.463 -23.419 1.00 16.58 169 LEU B C 1
ATOM 3329 O O . LEU B 1 91 ? 10.288 14.005 -23.729 1.00 16.24 169 LEU B O 1
ATOM 3334 N N . MET B 1 92 ? 9.079 12.154 -23.521 1.00 16.03 170 MET B N 1
ATOM 3335 C CA . MET B 1 92 ? 10.131 11.319 -23.990 1.00 15.63 170 MET B CA 1
ATOM 3336 C C . MET B 1 92 ? 10.431 11.617 -25.467 1.00 15.21 170 MET B C 1
ATOM 3337 O O . MET B 1 92 ? 11.595 11.601 -25.905 1.00 15.73 170 MET B O 1
ATOM 3342 N N . HIS B 1 93 ? 9.384 11.832 -26.239 1.00 13.80 171 HIS B N 1
ATOM 3343 C CA . HIS B 1 93 ? 9.549 12.271 -27.631 1.00 13.93 171 HIS B CA 1
ATOM 3344 C C . HIS B 1 93 ? 10.455 13.513 -27.726 1.00 13.47 171 HIS B C 1
ATOM 3345 O O . HIS B 1 93 ? 11.351 13.563 -28.524 1.00 11.61 171 HIS B O 1
ATOM 3352 N N . GLU B 1 94 ? 10.201 14.499 -26.885 1.00 13.37 172 GLU B N 1
ATOM 3353 C CA . GLU B 1 94 ? 10.996 15.724 -26.892 1.00 15.41 172 GLU B CA 1
ATOM 3354 C C . GLU B 1 94 ? 12.446 15.488 -26.536 1.00 14.31 172 GLU B C 1
ATOM 3355 O O . GLU B 1 94 ? 13.325 16.055 -27.152 1.00 12.93 172 GLU B O 1
ATOM 3361 N N . VAL B 1 95 ? 12.678 14.655 -25.523 1.00 13.21 173 VAL B N 1
ATOM 3362 C CA . VAL B 1 95 ? 14.011 14.336 -25.076 1.00 14.05 173 VAL B CA 1
ATOM 3363 C C . VAL B 1 95 ? 14.821 13.721 -26.200 1.00 13.81 173 VAL B C 1
ATOM 3364 O O . VAL B 1 95 ? 15.945 14.161 -26.492 1.00 14.12 173 VAL B O 1
ATOM 3368 N N . VAL B 1 96 ? 14.253 12.713 -26.848 1.00 13.29 174 VAL B N 1
ATOM 3369 C CA . VAL B 1 96 ? 15.024 11.964 -27.818 1.00 13.23 174 VAL B CA 1
ATOM 3370 C C . VAL B 1 96 ? 15.289 12.889 -29.030 1.00 13.88 174 VAL B C 1
ATOM 3371 O O . VAL B 1 96 ? 16.364 12.867 -29.620 1.00 13.62 174 VAL B O 1
ATOM 3375 N N . ASN B 1 97 ? 14.294 13.671 -29.405 1.00 13.14 175 ASN B N 1
ATOM 3376 C CA . ASN B 1 97 ? 14.514 14.607 -30.465 1.00 13.20 175 ASN B CA 1
ATOM 3377 C C . ASN B 1 97 ? 15.561 15.669 -30.099 1.00 13.95 175 ASN B C 1
ATOM 3378 O O . ASN B 1 97 ? 16.316 16.095 -30.977 1.00 14.11 175 ASN B O 1
ATOM 3383 N N . GLY B 1 98 ? 15.629 16.070 -28.834 1.00 12.58 176 GLY B N 1
ATOM 3384 C CA . GLY B 1 98 ? 16.703 16.977 -28.402 1.00 13.51 176 GLY B CA 1
ATOM 3385 C C . GLY B 1 98 ? 18.091 16.352 -28.529 1.00 13.69 176 GLY B C 1
ATOM 3386 O O . GLY B 1 98 ? 19.051 17.023 -28.949 1.00 15.01 176 GLY B O 1
ATOM 3387 N N . LEU B 1 99 ? 18.226 15.085 -28.128 1.00 12.14 177 LEU B N 1
ATOM 3388 C CA . LEU B 1 99 ? 19.502 14.382 -28.231 1.00 12.24 177 LEU B CA 1
ATOM 3389 C C . LEU B 1 99 ? 19.950 14.252 -29.691 1.00 12.67 177 LEU B C 1
ATOM 3390 O O . LEU B 1 99 ? 21.104 14.425 -29.995 1.00 12.73 177 LEU B O 1
ATOM 3395 N N . MET B 1 100 ? 19.003 13.921 -30.569 1.00 14.27 178 MET B N 1
ATOM 3396 C CA . MET B 1 100 ? 19.295 13.602 -31.943 1.00 14.38 178 MET B CA 1
ATOM 3397 C C . MET B 1 100 ? 19.662 14.848 -32.755 1.00 16.38 178 MET B C 1
ATOM 3398 O O . MET B 1 100 ? 20.317 14.727 -33.794 1.00 17.06 178 MET B O 1
ATOM 3403 N N . GLU B 1 101 ? 19.309 16.045 -32.284 1.00 15.64 179 GLU B N 1
ATOM 3404 C CA . GLU B 1 101 ? 19.645 17.225 -33.063 1.00 18.16 179 GLU B CA 1
ATOM 3405 C C . GLU B 1 101 ? 20.962 17.861 -32.624 1.00 18.65 179 GLU B C 1
ATOM 3406 O O . GLU B 1 101 ? 21.374 18.858 -33.205 1.00 19.70 179 GLU B O 1
ATOM 3412 N N . ARG B 1 102 ? 21.656 17.250 -31.654 1.00 16.24 180 ARG B N 1
ATOM 3413 C CA . ARG B 1 102 ? 22.954 17.754 -31.221 1.00 15.69 180 ARG B CA 1
ATOM 3414 C C . ARG B 1 102 ? 24.069 17.391 -32.210 1.00 18.08 180 ARG B C 1
ATOM 3415 O O . ARG B 1 102 ? 23.973 16.370 -32.886 1.00 16.44 180 ARG B O 1
ATOM 3423 N N . PRO B 1 103 ? 25.162 18.191 -32.235 1.00 20.61 181 PRO B N 1
ATOM 3424 C CA . PRO B 1 103 ? 26.374 17.832 -33.002 1.00 22.68 181 PRO B CA 1
ATOM 3425 C C . PRO B 1 103 ? 26.974 16.513 -32.557 1.00 21.31 181 PRO B C 1
ATOM 3426 O O . PRO B 1 103 ? 27.435 15.756 -33.386 1.00 22.21 181 PRO B O 1
ATOM 3430 N N . ASP B 1 104 ? 26.936 16.238 -31.249 1.00 18.97 182 ASP B N 1
ATOM 3431 C CA . ASP B 1 104 ? 27.440 14.975 -30.689 1.00 18.66 182 ASP B CA 1
ATOM 3432 C C . ASP B 1 104 ? 26.321 13.901 -30.564 1.00 18.04 182 ASP B C 1
ATOM 3433 O O . ASP B 1 104 ? 26.375 13.041 -29.676 1.00 16.72 182 ASP B O 1
ATOM 3438 N N . TRP B 1 105 ? 25.312 13.973 -31.449 1.00 17.86 183 TRP B N 1
ATOM 3439 C CA . TRP B 1 105 ? 24.166 13.041 -31.417 1.00 18.05 183 TRP B CA 1
ATOM 3440 C C . TRP B 1 105 ? 24.571 11.568 -31.326 1.00 19.19 183 TRP B C 1
ATOM 3441 O O . TRP B 1 105 ? 23.888 10.773 -30.651 1.00 18.72 183 TRP B O 1
ATOM 3452 N N . GLU B 1 106 ? 25.659 11.195 -32.004 1.00 18.28 184 GLU B N 1
ATOM 3453 C CA . GLU B 1 106 ? 26.059 9.801 -31.993 1.00 21.15 184 GLU B CA 1
ATOM 3454 C C . GLU B 1 106 ? 26.379 9.279 -30.612 1.00 19.73 184 GLU B C 1
ATOM 3455 O O . GLU B 1 106 ? 26.144 8.092 -30.329 1.00 20.86 184 GLU B O 1
ATOM 3461 N N . THR B 1 107 ? 26.911 10.125 -29.746 1.00 18.79 185 THR B N 1
ATOM 3462 C CA . THR B 1 107 ? 27.205 9.703 -28.379 1.00 19.36 185 THR B CA 1
ATOM 3463 C C . THR B 1 107 ? 26.062 10.116 -27.460 1.00 17.66 185 THR B C 1
ATOM 3464 O O . THR B 1 107 ? 25.735 9.401 -26.493 1.00 17.40 185 THR B O 1
ATOM 3468 N N . ALA B 1 108 ? 25.373 11.208 -27.782 1.00 15.54 186 ALA B N 1
ATOM 3469 C CA . ALA B 1 108 ? 24.291 11.682 -26.894 1.00 14.67 186 ALA B CA 1
ATOM 3470 C C . ALA B 1 108 ? 23.128 10.696 -26.846 1.00 15.11 186 ALA B C 1
ATOM 3471 O O . ALA B 1 108 ? 22.501 10.512 -25.776 1.00 14.76 186 ALA B O 1
ATOM 3473 N N . ILE B 1 109 ? 22.822 10.066 -27.979 1.00 13.76 187 ILE B N 1
ATOM 3474 C CA . ILE B 1 109 ? 21.737 9.094 -28.053 1.00 15.86 187 ILE B CA 1
ATOM 3475 C C . ILE B 1 109 ? 22.001 7.805 -27.238 1.00 15.76 187 ILE B C 1
ATOM 3476 O O . ILE B 1 109 ? 21.082 7.026 -27.026 1.00 17.09 187 ILE B O 1
ATOM 3481 N N . GLN B 1 110 ? 23.234 7.602 -26.790 1.00 16.13 188 GLN B N 1
ATOM 3482 C CA . GLN B 1 110 ? 23.603 6.467 -25.969 1.00 17.42 188 GLN B CA 1
ATOM 3483 C C . GLN B 1 110 ? 23.444 6.742 -24.455 1.00 16.78 188 GLN B C 1
ATOM 3484 O O . GLN B 1 110 ? 23.787 5.908 -23.635 1.00 16.10 188 GLN B O 1
ATOM 3490 N N . LYS B 1 111 ? 22.965 7.911 -24.087 1.00 15.44 189 LYS B N 1
ATOM 3491 C CA . LYS B 1 111 ? 22.679 8.194 -22.658 1.00 14.84 189 LYS B CA 1
ATOM 3492 C C . LYS B 1 111 ? 21.445 7.402 -22.243 1.00 14.37 189 LYS B C 1
ATOM 3493 O O . LYS B 1 111 ? 20.378 7.593 -22.813 1.00 14.55 189 LYS B O 1
ATOM 3499 N N . PRO B 1 112 ? 21.552 6.561 -21.198 1.00 13.80 190 PRO B N 1
ATOM 3500 C CA . PRO B 1 112 ? 20.361 5.791 -20.820 1.00 13.99 190 PRO B CA 1
ATOM 3501 C C . PRO B 1 112 ? 19.165 6.689 -20.432 1.00 14.01 190 PRO B C 1
ATOM 3502 O O . PRO B 1 112 ? 19.336 7.736 -19.806 1.00 13.07 190 PRO B O 1
ATOM 3506 N N . LEU B 1 113 ? 17.973 6.247 -20.863 1.00 13.30 191 LEU B N 1
ATOM 3507 C CA . LEU B 1 113 ? 16.711 6.938 -20.644 1.00 13.60 191 LEU B CA 1
ATOM 3508 C C . LEU B 1 113 ? 15.780 6.036 -19.839 1.00 14.75 191 LEU B C 1
ATOM 3509 O O . LEU B 1 113 ? 15.839 4.805 -19.933 1.00 15.83 191 LEU B O 1
ATOM 3514 N N . CYS B 1 114 ? 14.878 6.662 -19.106 1.00 14.50 192 CYS B N 1
ATOM 3515 C CA . CYS B 1 114 ? 13.890 5.953 -18.271 1.00 15.96 192 CYS B CA 1
ATOM 3516 C C . CYS B 1 114 ? 12.606 6.736 -18.320 1.00 16.49 192 CYS B C 1
ATOM 3517 O O . CYS B 1 114 ? 12.611 7.988 -18.237 1.00 14.98 192 CYS B O 1
ATOM 3520 N N . SER B 1 115 ? 11.513 6.001 -18.506 1.00 17.73 193 SER B N 1
ATOM 3521 C CA . SER B 1 115 ? 10.183 6.584 -18.582 1.00 19.47 193 SER B CA 1
ATOM 3522 C C . SER B 1 115 ? 9.377 6.231 -17.321 1.00 20.83 193 SER B C 1
ATOM 3523 O O . SER B 1 115 ? 9.171 5.039 -17.051 1.00 21.87 193 SER B O 1
ATOM 3526 N N . LEU B 1 116 ? 8.978 7.247 -16.548 1.00 19.02 194 LEU B N 1
ATOM 3527 C CA . LEU B 1 116 ? 8.104 7.053 -15.406 1.00 20.05 194 LEU B CA 1
ATOM 3528 C C . LEU B 1 116 ? 6.783 7.680 -15.719 1.00 19.95 194 LEU B C 1
ATOM 3529 O O . LEU B 1 116 ? 6.718 8.839 -16.163 1.00 22.26 194 LEU B O 1
ATOM 3534 N N . PRO B 1 117 ? 5.701 6.909 -15.558 1.00 17.92 195 PRO B N 1
ATOM 3535 C CA 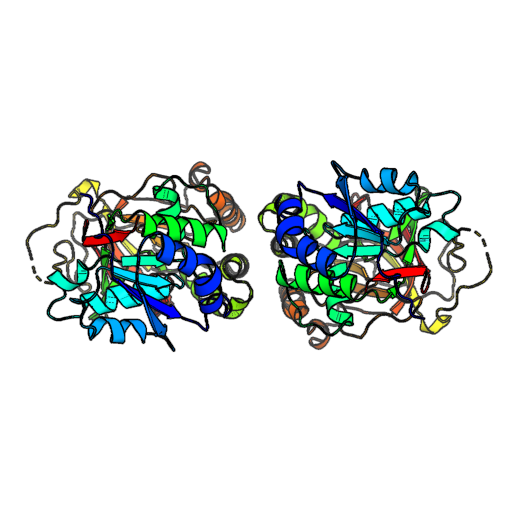. PRO B 1 117 ? 4.426 7.482 -15.961 1.00 20.66 195 PRO B CA 1
ATOM 3536 C C . PRO B 1 117 ? 3.921 8.479 -14.913 1.00 23.69 195 PRO B C 1
ATOM 3537 O O . PRO B 1 117 ? 4.063 8.241 -13.708 1.00 31.71 195 PRO B O 1
ATOM 3541 N N . ALA B 1 118 ? 3.364 9.576 -15.364 1.00 25.86 196 ALA B N 1
ATOM 3542 C CA . ALA B 1 118 ? 2.654 10.539 -14.551 1.00 30.03 196 ALA B CA 1
ATOM 3543 C C . ALA B 1 118 ? 1.677 11.216 -15.505 1.00 35.81 196 ALA B C 1
ATOM 3544 O O . ALA B 1 118 ? 1.124 12.259 -15.152 1.00 40.74 196 ALA B O 1
ATOM 3546 N N . GLY B 1 119 ? 1.463 10.629 -16.704 1.00 34.23 197 GLY B N 1
ATOM 3547 C CA . GLY B 1 119 ? 0.698 11.251 -17.772 1.00 36.80 197 GLY B CA 1
ATOM 3548 C C . GLY B 1 119 ? -0.688 10.645 -17.968 1.00 41.28 197 GLY B C 1
ATOM 3549 O O . GLY B 1 119 ? -1.163 9.859 -17.131 1.00 43.82 197 GLY B O 1
ATOM 3550 N N . ASN B 1 122 ? 0.856 6.681 -20.336 1.00 23.56 200 ASN B N 1
ATOM 3551 C CA . ASN B 1 122 ? 2.173 6.458 -20.805 1.00 22.13 200 ASN B CA 1
ATOM 3552 C C . ASN B 1 122 ? 2.264 5.072 -21.464 1.00 19.35 200 ASN B C 1
ATOM 3553 O O . ASN B 1 122 ? 2.496 4.052 -20.816 1.00 17.64 200 ASN B O 1
ATOM 3558 N N . ALA B 1 123 ? 2.082 5.064 -22.772 1.00 16.06 201 ALA B N 1
ATOM 3559 C CA . ALA B 1 123 ? 2.205 3.867 -23.571 1.00 16.29 201 ALA B CA 1
ATOM 3560 C C . ALA B 1 123 ? 3.572 3.224 -23.521 1.00 15.55 201 ALA B C 1
ATOM 3561 O O . ALA B 1 123 ? 3.696 2.009 -23.484 1.00 16.17 201 ALA B O 1
ATOM 3563 N N . LEU B 1 124 ? 4.624 4.029 -23.514 1.00 15.38 202 LEU B N 1
ATOM 3564 C CA . LEU B 1 124 ? 5.954 3.448 -23.509 1.00 15.63 202 LEU B CA 1
ATOM 3565 C C . LEU B 1 124 ? 6.234 2.769 -22.158 1.00 14.76 202 LEU B C 1
ATOM 3566 O O . LEU B 1 124 ? 6.739 1.640 -22.113 1.00 14.69 202 LEU B O 1
ATOM 3571 N N . ALA B 1 125 ? 5.869 3.425 -21.054 1.00 14.24 203 ALA B N 1
ATOM 3572 C CA . ALA B 1 125 ? 6.003 2.833 -19.720 1.00 14.97 203 ALA B CA 1
ATOM 3573 C C . ALA B 1 125 ? 5.174 1.529 -19.564 1.00 14.12 203 ALA B C 1
ATOM 3574 O O . ALA B 1 125 ? 5.663 0.533 -19.008 1.00 14.57 203 ALA B O 1
ATOM 3576 N N . ALA B 1 126 ? 3.943 1.550 -20.054 1.00 13.44 204 ALA B N 1
ATOM 3577 C CA . ALA B 1 126 ? 3.101 0.322 -20.103 1.00 14.76 204 ALA B CA 1
ATOM 3578 C C . ALA B 1 126 ? 3.749 -0.838 -20.849 1.00 14.30 204 ALA B C 1
ATOM 3579 O O . ALA B 1 126 ? 3.721 -1.977 -20.407 1.00 14.19 204 ALA B O 1
ATOM 3581 N N . SER B 1 127 ? 4.342 -0.529 -22.006 1.00 13.14 205 SER B N 1
ATOM 3582 C CA . SER B 1 127 ? 5.049 -1.518 -22.784 1.00 12.68 205 SER B CA 1
AT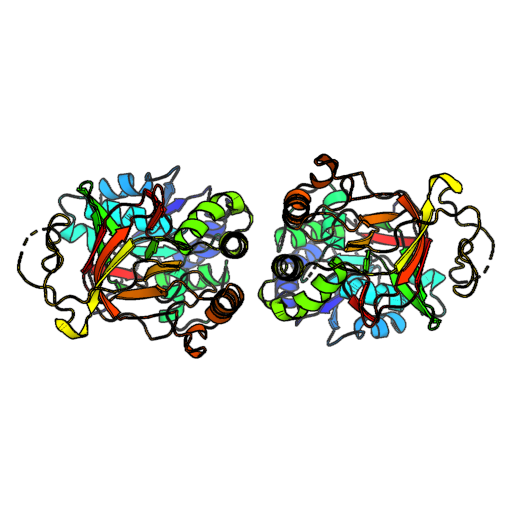OM 3583 C C . SER B 1 127 ? 6.236 -2.089 -22.021 1.00 14.07 205 SER B C 1
ATOM 3584 O O . SER B 1 127 ? 6.403 -3.320 -21.940 1.00 14.33 205 SER B O 1
ATOM 3587 N N . LEU B 1 128 ? 7.079 -1.207 -21.454 1.00 15.31 206 LEU B N 1
ATOM 3588 C CA . LEU B 1 128 ? 8.225 -1.643 -20.669 1.00 16.35 206 LEU B CA 1
ATOM 3589 C C . LEU B 1 128 ? 7.830 -2.534 -19.432 1.00 16.06 206 LEU B C 1
ATOM 3590 O O . LEU B 1 128 ? 8.476 -3.545 -19.154 1.00 16.68 206 LEU B O 1
ATOM 3595 N N . ASN B 1 129 ? 6.765 -2.152 -18.768 1.00 15.36 207 ASN B N 1
ATOM 3596 C CA . ASN B 1 129 ? 6.158 -2.937 -17.662 1.00 16.52 207 ASN B CA 1
ATOM 3597 C C . ASN B 1 129 ? 5.758 -4.334 -18.128 1.00 16.92 207 ASN B C 1
ATOM 3598 O O . ASN B 1 129 ? 6.074 -5.367 -17.477 1.00 17.70 207 ASN B O 1
ATOM 3603 N N . HIS B 1 130 ? 5.107 -4.370 -19.299 1.00 18.14 208 HIS B N 1
ATOM 3604 C CA . HIS B 1 130 ? 4.781 -5.630 -19.985 1.00 18.57 208 HIS B CA 1
ATOM 3605 C C . HIS B 1 130 ? 5.994 -6.512 -20.331 1.00 18.22 208 HIS B C 1
ATOM 3606 O O . HIS B 1 130 ? 6.015 -7.751 -20.013 1.00 18.73 208 HIS B O 1
ATOM 3613 N N . TYR B 1 131 ? 7.019 -5.936 -20.958 1.00 16.24 209 TYR B N 1
ATOM 3614 C CA . TYR B 1 131 ? 8.202 -6.714 -21.302 1.00 17.69 209 TYR B CA 1
ATOM 3615 C C . TYR B 1 131 ? 8.920 -7.306 -20.070 1.00 19.41 209 TYR B C 1
ATOM 3616 O O . TYR B 1 131 ? 9.570 -8.347 -20.174 1.00 19.86 209 TYR B O 1
ATOM 3625 N N . ALA B 1 132 ? 8.815 -6.615 -18.935 1.00 19.79 210 ALA B N 1
ATOM 3626 C CA . ALA B 1 132 ? 9.493 -7.011 -17.704 1.00 20.77 210 ALA B CA 1
ATOM 3627 C C . ALA B 1 132 ? 8.738 -8.164 -17.035 1.00 22.73 210 ALA B C 1
ATOM 3628 O O . ALA B 1 132 ? 9.276 -8.785 -16.126 1.00 23.65 210 ALA B O 1
ATOM 3630 N N . GLY B 1 133 ? 7.526 -8.460 -17.500 1.00 23.56 211 GLY B N 1
ATOM 3631 C CA . GLY B 1 133 ? 6.753 -9.613 -17.027 1.00 24.74 211 GLY B CA 1
ATOM 3632 C C . GLY B 1 133 ? 5.672 -9.258 -16.034 1.00 27.14 211 GLY B C 1
ATOM 3633 O O . GLY B 1 133 ? 5.005 -10.133 -15.508 1.00 27.57 211 GLY B O 1
ATOM 3634 N N . TYR B 1 134 ? 5.462 -7.971 -15.792 1.00 25.44 212 TYR B N 1
ATOM 3635 C CA . TYR B 1 134 ? 4.421 -7.550 -14.871 1.00 25.23 212 TYR B CA 1
ATOM 3636 C C . TYR B 1 134 ? 3.052 -7.614 -15.495 1.00 25.01 212 TYR B C 1
ATOM 3637 O O . TYR B 1 134 ? 2.898 -7.474 -16.712 1.00 22.13 212 TYR B O 1
ATOM 3646 N N . GLU B 1 135 ? 2.054 -7.712 -14.626 1.00 25.16 213 GLU B N 1
ATOM 3647 C CA . GLU B 1 135 ? 0.659 -7.621 -15.021 1.00 28.94 213 GLU B CA 1
ATOM 3648 C C . GLU B 1 135 ? 0.305 -6.213 -15.500 1.00 28.20 213 GLU B C 1
ATOM 3649 O O . GLU B 1 135 ? 0.968 -5.217 -15.154 1.00 24.98 213 GLU B O 1
ATOM 3655 N N . GLN B 1 136 ? -0.760 -6.142 -16.290 1.00 25.65 214 GLN B N 1
ATOM 3656 C CA . GLN B 1 136 ? -1.167 -4.916 -16.950 1.00 24.94 214 GLN B CA 1
ATOM 3657 C C . GLN B 1 136 ? -1.850 -3.904 -16.009 1.00 24.94 214 GLN B C 1
ATOM 3658 O O . GLN B 1 136 ? -3.058 -3.700 -16.054 1.00 29.15 214 GLN B O 1
ATOM 3664 N N . VAL B 1 137 ? -1.037 -3.198 -15.227 1.00 23.03 215 VAL B N 1
ATOM 3665 C CA . VAL B 1 137 ? -1.477 -2.286 -14.196 1.00 21.73 215 VAL B CA 1
ATOM 3666 C C . VAL B 1 137 ? -1.487 -0.840 -14.690 1.00 22.44 215 VAL B C 1
ATOM 3667 O O . VAL B 1 137 ? -0.887 -0.497 -15.736 1.00 22.26 215 VAL B O 1
ATOM 3671 N N . THR B 1 138 ? -2.140 0.016 -13.913 1.00 21.61 216 THR B N 1
ATOM 3672 C CA A THR B 1 138 ? -2.392 1.414 -14.247 0.50 23.19 216 THR B CA 1
ATOM 3673 C CA B THR B 1 138 ? -2.210 1.417 -14.296 0.50 23.23 216 THR B CA 1
ATOM 3674 C C . THR B 1 138 ? -2.014 2.332 -13.090 1.00 22.61 216 THR B C 1
ATOM 3675 O O . THR B 1 138 ? -1.793 1.858 -11.961 1.00 24.67 216 THR B O 1
ATOM 3682 N N . ASN B 1 139 ? -1.985 3.627 -13.370 1.00 22.97 217 ASN B N 1
ATOM 3683 C CA . ASN B 1 139 ? -1.840 4.678 -12.364 1.00 24.64 217 ASN B CA 1
ATOM 3684 C C . ASN B 1 139 ? -0.638 4.463 -11.431 1.00 24.66 217 ASN B C 1
ATOM 3685 O O . ASN B 1 139 ? 0.501 4.259 -11.905 1.00 22.19 217 ASN B O 1
ATOM 3690 N N . GLU B 1 140 ? -0.864 4.515 -10.115 1.00 24.53 218 GLU B N 1
ATOM 3691 C CA . GLU B 1 140 ? 0.243 4.423 -9.149 1.00 25.46 218 GLU B CA 1
ATOM 3692 C C . GLU B 1 140 ? 0.915 3.069 -9.153 1.00 20.66 218 GLU B C 1
ATOM 3693 O O . GLU B 1 140 ? 2.094 3.004 -8.895 1.00 23.93 218 GLU B O 1
ATOM 3699 N N . ASP B 1 141 ? 0.191 1.987 -9.421 1.00 21.01 219 ASP B N 1
ATOM 3700 C CA . ASP B 1 141 ? 0.820 0.667 -9.500 1.00 21.38 219 ASP B CA 1
ATOM 3701 C C . ASP B 1 141 ? 1.822 0.628 -10.678 1.00 20.30 219 ASP B C 1
ATOM 3702 O O . ASP B 1 141 ? 2.867 0.016 -10.590 1.00 17.58 219 ASP B O 1
ATOM 3707 N N . LEU B 1 142 ? 1.460 1.263 -11.777 1.00 17.38 220 LEU B N 1
ATOM 3708 C CA . LEU B 1 142 ? 2.345 1.288 -12.953 1.00 16.39 220 LEU B CA 1
ATOM 3709 C C . LEU B 1 142 ? 3.559 2.116 -12.600 1.00 15.36 220 LEU B C 1
ATOM 3710 O O . LEU B 1 142 ? 4.666 1.741 -12.924 1.00 15.49 220 LEU B O 1
ATOM 3715 N N . LEU B 1 143 ? 3.334 3.239 -11.928 1.00 16.08 221 LEU B N 1
ATOM 3716 C CA . LEU B 1 143 ? 4.449 4.104 -11.484 1.00 16.99 221 LEU B CA 1
ATOM 3717 C C . LEU B 1 143 ? 5.427 3.344 -10.604 1.00 16.95 221 LEU B C 1
ATOM 3718 O O . LEU B 1 143 ? 6.662 3.429 -10.795 1.00 15.89 221 LEU B O 1
ATOM 3723 N N . THR B 1 144 ? 4.891 2.595 -9.632 1.00 16.06 222 THR B N 1
ATOM 3724 C CA . THR B 1 144 ? 5.713 1.812 -8.750 1.00 16.21 222 THR B CA 1
ATOM 3725 C C . THR B 1 144 ? 6.561 0.811 -9.507 1.00 16.55 222 THR B C 1
ATOM 3726 O O . THR B 1 144 ? 7.756 0.738 -9.289 1.00 15.74 222 THR B O 1
ATOM 3730 N N . ASN B 1 145 ? 5.948 0.031 -10.389 1.00 16.60 223 ASN B N 1
ATOM 3731 C CA . ASN B 1 145 ? 6.681 -0.973 -11.154 1.00 16.99 223 ASN B CA 1
ATOM 3732 C C . ASN B 1 145 ? 7.803 -0.378 -12.031 1.00 16.20 223 ASN B C 1
ATOM 3733 O O . ASN B 1 145 ? 8.898 -0.919 -12.077 1.00 14.55 223 ASN B O 1
ATOM 3738 N N . CYS B 1 146 ? 7.491 0.716 -12.721 1.00 15.62 224 CYS B N 1
ATOM 3739 C CA . CYS B 1 146 ? 8.466 1.370 -13.588 1.00 16.55 224 CYS B CA 1
ATOM 3740 C C . CYS B 1 146 ? 9.586 1.947 -12.711 1.00 15.63 224 CYS B C 1
ATOM 3741 O O . CYS B 1 146 ? 10.732 1.945 -13.131 1.00 17.15 224 CYS B O 1
ATOM 3744 N N . THR B 1 147 ? 9.274 2.427 -11.513 1.00 13.83 225 THR B N 1
ATOM 3745 C CA . THR B 1 147 ? 10.326 2.916 -10.577 1.00 16.40 225 THR B CA 1
ATOM 3746 C C . THR B 1 147 ? 11.224 1.780 -10.081 1.00 16.28 225 THR B C 1
ATOM 3747 O O . THR B 1 147 ? 12.440 1.923 -10.006 1.00 16.26 225 THR B O 1
ATOM 3751 N N . LEU B 1 148 ? 10.616 0.635 -9.752 1.00 16.08 226 LEU B N 1
ATOM 3752 C CA . LEU B 1 148 ? 11.384 -0.555 -9.405 1.00 17.67 226 LEU B CA 1
ATOM 3753 C C . LEU B 1 148 ? 12.312 -1.016 -10.549 1.00 16.67 226 LEU B C 1
ATOM 3754 O O . LEU B 1 148 ? 13.416 -1.500 -10.300 1.00 16.40 226 LEU B O 1
ATOM 3759 N N . LEU B 1 149 ? 11.884 -0.858 -11.787 1.00 16.75 227 LEU B N 1
ATOM 3760 C CA . LEU B 1 149 ? 12.763 -1.181 -12.931 1.00 16.66 227 LEU B CA 1
ATOM 3761 C C . LEU B 1 149 ? 13.960 -0.231 -12.963 1.00 15.89 227 LEU B C 1
ATOM 3762 O O . LEU B 1 149 ? 15.073 -0.670 -13.183 1.00 13.88 227 LEU B O 1
ATOM 3767 N N . LEU B 1 150 ? 13.730 1.046 -12.693 1.00 15.19 228 LEU B N 1
ATOM 3768 C CA . LEU B 1 150 ? 14.845 1.980 -12.573 1.00 16.66 228 LEU B CA 1
ATOM 3769 C C . LEU B 1 150 ? 15.846 1.573 -11.467 1.00 16.37 228 LEU B C 1
ATOM 3770 O O . LEU B 1 150 ? 17.083 1.531 -11.688 1.00 15.26 228 LEU B O 1
ATOM 3775 N N . CYS B 1 151 ? 15.290 1.242 -10.293 1.00 17.07 229 CYS B N 1
ATOM 3776 C CA . CYS B 1 151 ? 16.064 0.792 -9.133 1.00 17.73 229 CYS B CA 1
ATOM 3777 C C . CYS B 1 151 ? 16.840 -0.476 -9.425 1.00 17.01 229 CYS B C 1
ATOM 3778 O O . CYS B 1 151 ? 17.941 -0.619 -8.928 1.00 15.46 229 CYS B O 1
ATOM 3781 N N . ARG B 1 152 ? 16.310 -1.374 -10.276 1.00 16.77 230 ARG B N 1
ATOM 3782 C CA . ARG B 1 152 ? 17.040 -2.576 -10.666 1.00 17.48 230 ARG B CA 1
ATOM 3783 C C . ARG B 1 152 ? 18.213 -2.289 -11.615 1.00 17.39 230 ARG B C 1
ATOM 3784 O O . ARG B 1 152 ? 19.141 -3.086 -11.700 1.00 16.60 230 ARG B O 1
ATOM 3792 N N . ARG B 1 153 ? 18.151 -1.181 -12.345 1.00 16.30 231 ARG B N 1
ATOM 3793 C CA . ARG B 1 153 ? 19.309 -0.689 -13.127 1.00 17.36 231 ARG B CA 1
ATOM 3794 C C . ARG B 1 153 ? 19.666 -1.364 -14.429 1.00 18.05 231 ARG B C 1
ATOM 3795 O O . ARG B 1 153 ? 20.655 -0.972 -15.067 1.00 18.37 231 ARG B O 1
ATOM 3803 N N . LEU B 1 154 ? 18.884 -2.346 -14.864 1.00 17.62 232 LEU B N 1
ATOM 3804 C CA . LEU B 1 154 ? 19.177 -3.032 -16.103 1.00 17.62 232 LEU B CA 1
ATOM 3805 C C . LEU B 1 154 ? 18.686 -2.240 -17.299 1.00 16.39 232 LEU B C 1
ATOM 3806 O O . LEU B 1 154 ? 17.620 -1.610 -17.248 1.00 16.50 232 LEU B O 1
ATOM 3811 N N . LEU B 1 155 ? 19.485 -2.287 -18.361 1.00 16.73 233 LEU B N 1
ATOM 3812 C CA . LEU B 1 155 ? 19.209 -1.544 -19.598 1.00 17.37 233 LEU B CA 1
ATOM 3813 C C . LEU B 1 155 ? 18.974 -2.482 -20.775 1.00 18.35 233 LEU B C 1
ATOM 3814 O O . LEU B 1 155 ? 19.623 -3.543 -20.894 1.00 18.12 233 LEU B O 1
ATOM 3819 N N . SER B 1 156 ? 18.077 -2.078 -21.669 1.00 17.74 234 SER B N 1
ATOM 3820 C CA . SER B 1 156 ? 17.782 -2.828 -22.864 1.00 20.65 234 SER B CA 1
ATOM 3821 C C . SER B 1 156 ? 17.768 -1.882 -24.038 1.00 18.09 234 SER B C 1
ATOM 3822 O O . SER B 1 156 ? 17.361 -0.762 -23.892 1.00 14.64 234 SER B O 1
ATOM 3825 N N . PRO B 1 157 ? 18.251 -2.335 -25.184 1.00 17.76 235 PRO B N 1
ATOM 3826 C CA . PRO B 1 157 ? 18.248 -1.426 -26.324 1.00 19.16 235 PRO B CA 1
ATOM 3827 C C . PRO B 1 157 ? 16.867 -1.284 -26.952 1.00 17.81 235 PRO B C 1
ATOM 3828 O O . PRO B 1 157 ? 16.069 -2.234 -26.930 1.00 17.41 235 PRO B O 1
ATOM 3832 N N . MET B 1 158 ? 16.569 -0.095 -27.503 1.00 16.69 236 MET B N 1
ATOM 3833 C CA . MET B 1 158 ? 15.287 0.153 -28.127 1.00 16.63 236 MET B CA 1
ATOM 3834 C C . MET B 1 158 ? 15.496 0.596 -29.565 1.00 14.54 236 MET B C 1
ATOM 3835 O O . MET B 1 158 ? 16.506 1.239 -29.899 1.00 13.70 236 MET B O 1
ATOM 3840 N N . ASN B 1 159 ? 14.519 0.266 -30.407 1.00 12.82 237 ASN B N 1
ATOM 3841 C CA . ASN B 1 159 ? 14.476 0.796 -31.760 1.00 12.71 237 ASN B CA 1
ATOM 3842 C C . ASN B 1 159 ? 14.110 2.297 -31.842 1.00 12.35 237 ASN B C 1
ATOM 3843 O O . ASN B 1 159 ? 13.392 2.828 -30.978 1.00 11.25 237 ASN B O 1
ATOM 3848 N N . LEU B 1 160 ? 14.548 2.961 -32.915 1.00 11.32 238 LEU B N 1
ATOM 3849 C CA . LEU B 1 160 ? 14.194 4.361 -33.121 1.00 12.58 238 LEU B CA 1
ATOM 3850 C C . LEU B 1 160 ? 13.757 4.531 -34.574 1.00 11.54 238 LEU B C 1
ATOM 3851 O O . LEU B 1 160 ? 14.436 4.094 -35.504 1.00 13.85 238 LEU B O 1
ATOM 3856 N N . LEU B 1 161 ? 12.653 5.195 -34.769 1.00 10.23 239 LEU B N 1
ATOM 3857 C CA . LEU B 1 161 ? 12.132 5.463 -36.117 1.00 10.85 239 LEU B CA 1
ATOM 3858 C C . LEU B 1 161 ? 12.555 6.876 -36.569 1.00 11.62 239 LEU B C 1
ATOM 3859 O O . LEU B 1 161 ? 12.227 7.881 -35.898 1.00 13.24 239 LEU B O 1
ATOM 3864 N N . SER B 1 162 ? 13.263 6.945 -37.691 1.00 11.81 240 SER B N 1
ATOM 3865 C CA . SER B 1 162 ? 13.774 8.191 -38.253 1.00 12.59 240 SER B CA 1
ATOM 3866 C C . SER B 1 162 ? 12.769 8.623 -39.336 1.00 12.56 240 SER B C 1
ATOM 3867 O O . SER B 1 162 ? 12.462 7.825 -40.241 1.00 14.58 240 SER B O 1
ATOM 3870 N N . LEU B 1 163 ? 12.249 9.846 -39.252 1.00 11.79 241 LEU B N 1
ATOM 3871 C CA . LEU B 1 163 ? 11.154 10.325 -40.105 1.00 12.62 241 LEU B CA 1
ATOM 3872 C C . LEU B 1 163 ? 11.620 11.546 -40.914 1.00 13.14 241 LEU B C 1
ATOM 3873 O O . LEU B 1 163 ? 12.349 12.424 -40.372 1.00 12.28 241 LEU B O 1
ATOM 3878 N N . HIS B 1 164 ? 11.133 11.604 -42.153 1.00 13.53 242 HIS B N 1
ATOM 3879 C CA . HIS B 1 164 ? 11.375 12.716 -43.127 1.00 14.05 242 HIS B CA 1
ATOM 3880 C C . HIS B 1 164 ? 10.053 13.100 -43.750 1.00 13.75 242 HIS B C 1
ATOM 3881 O O . HIS B 1 164 ? 9.302 12.234 -44.214 1.00 11.53 242 HIS B O 1
ATOM 3888 N N . THR B 1 165 ? 9.743 14.392 -43.806 1.00 13.73 243 THR B N 1
ATOM 3889 C CA . THR B 1 165 ? 8.516 14.846 -44.452 1.00 14.28 243 THR B CA 1
ATOM 3890 C C . THR B 1 165 ? 8.785 15.598 -45.762 1.00 13.17 243 THR B C 1
ATOM 3891 O O . THR B 1 165 ? 9.911 15.976 -46.030 1.00 13.83 243 THR B O 1
ATOM 3895 N N . ALA B 1 166 ? 7.756 15.775 -46.565 1.00 14.41 244 ALA B N 1
ATOM 3896 C CA . ALA B 1 166 ? 7.871 16.480 -47.838 1.00 14.81 244 ALA B CA 1
ATOM 3897 C C . ALA B 1 166 ? 8.411 17.903 -47.676 1.00 15.60 244 ALA B C 1
ATOM 3898 O O . ALA B 1 166 ? 9.158 18.381 -48.545 1.00 16.43 244 ALA B O 1
ATOM 3900 N N . SER B 1 167 ? 8.072 18.534 -46.562 1.00 14.82 245 SER B N 1
ATOM 3901 C CA . SER B 1 167 ? 8.560 19.901 -46.274 1.00 16.53 245 SER B CA 1
ATOM 3902 C C . SER B 1 167 ? 9.981 19.952 -45.718 1.00 16.04 245 SER B C 1
ATOM 3903 O O . SER B 1 167 ? 10.505 21.045 -45.478 1.00 15.59 245 SER B O 1
ATOM 3906 N N . GLY B 1 168 ? 10.614 18.788 -45.536 1.00 13.80 246 GLY B N 1
ATOM 3907 C CA . GLY B 1 168 ? 11.989 18.717 -45.061 1.00 14.39 246 GLY B CA 1
ATOM 3908 C C . GLY B 1 168 ? 12.169 18.591 -43.581 1.00 13.30 246 GLY B C 1
ATOM 3909 O O . GLY B 1 168 ? 13.318 18.586 -43.111 1.00 15.49 246 GLY B O 1
ATOM 3910 N N . LEU B 1 169 ? 11.073 18.528 -42.833 1.00 12.80 247 LEU B N 1
ATOM 3911 C CA . LEU B 1 169 ? 11.128 18.209 -41.436 1.00 15.47 247 LEU B CA 1
ATOM 3912 C C . LEU B 1 169 ? 11.831 16.846 -41.196 1.00 16.03 247 LEU B C 1
ATOM 3913 O O . LEU B 1 169 ? 11.573 15.855 -41.912 1.00 16.39 247 LEU B O 1
ATOM 3918 N N . ARG B 1 170 ? 12.727 16.844 -40.218 1.00 14.93 248 ARG B N 1
ATOM 3919 C CA . ARG B 1 170 ? 13.438 15.666 -39.758 1.00 16.16 248 ARG B CA 1
ATOM 3920 C C . ARG B 1 170 ? 13.054 15.480 -38.294 1.00 15.92 248 ARG B C 1
ATOM 3921 O O . ARG B 1 170 ? 13.285 16.372 -37.468 1.00 14.04 248 ARG B O 1
ATOM 3929 N N . LEU B 1 171 ? 12.524 14.295 -37.975 1.00 13.31 249 LEU B N 1
ATOM 3930 C CA . LEU B 1 171 ? 11.971 14.021 -36.686 1.00 14.15 249 LEU B CA 1
ATOM 3931 C C . LEU B 1 171 ? 12.212 12.543 -36.330 1.00 12.73 249 LEU B C 1
ATOM 3932 O O . LEU B 1 171 ? 12.373 11.710 -37.213 1.00 13.17 249 LEU B O 1
ATOM 3937 N N . PHE B 1 172 ? 12.227 12.231 -35.039 1.00 11.86 250 PHE B N 1
ATOM 3938 C CA . PHE B 1 172 ? 12.399 10.848 -34.537 1.00 11.18 250 PHE B CA 1
ATOM 3939 C C . PHE B 1 172 ? 11.241 10.428 -33.662 1.00 11.65 250 PHE B C 1
ATOM 3940 O O . PHE B 1 172 ? 10.615 11.232 -32.973 1.00 12.51 250 PHE B O 1
ATOM 3948 N N . SER B 1 173 ? 10.876 9.161 -33.759 1.00 13.07 251 SER B N 1
ATOM 3949 C CA . SER B 1 173 ? 9.720 8.630 -33.047 1.00 13.89 251 SER B CA 1
ATOM 3950 C C . SER B 1 173 ? 10.201 7.427 -32.212 1.00 13.73 251 SER B C 1
ATOM 3951 O O . SER B 1 173 ? 10.922 6.545 -32.717 1.00 13.39 251 SER B O 1
ATOM 3954 N N . VAL B 1 174 ? 9.845 7.422 -30.944 1.00 13.93 252 VAL B N 1
ATOM 3955 C CA . VAL B 1 174 ? 10.172 6.305 -30.043 1.00 14.95 252 VAL B CA 1
ATOM 3956 C C . VAL B 1 174 ? 9.032 5.303 -29.902 1.00 14.40 252 VAL B C 1
ATOM 3957 O O . VAL B 1 174 ? 9.262 4.186 -29.457 1.00 14.51 252 VAL B O 1
ATOM 3961 N N . LEU B 1 175 ? 7.830 5.686 -30.319 1.00 14.37 253 LEU B N 1
ATOM 3962 C CA . LEU B 1 175 ? 6.653 4.920 -30.021 1.00 15.45 253 LEU B CA 1
ATOM 3963 C C . LEU B 1 175 ? 5.759 4.687 -31.228 1.00 14.95 253 LEU B C 1
ATOM 3964 O O . LEU B 1 175 ? 5.508 3.527 -31.559 1.00 14.54 253 LEU B O 1
ATOM 3969 N N . SER B 1 176 ? 5.313 5.756 -31.904 1.00 13.87 254 SER B N 1
ATOM 3970 C CA . SER B 1 176 ? 4.310 5.625 -32.922 1.00 14.35 254 SER B CA 1
ATOM 3971 C C . SER B 1 176 ? 4.215 6.756 -33.888 1.00 14.94 254 SER B C 1
ATOM 3972 O O . SER B 1 176 ? 4.510 7.886 -33.553 1.00 15.18 254 SER B O 1
ATOM 3975 N N . LEU B 1 177 ? 3.698 6.469 -35.078 1.00 14.25 255 LEU B N 1
ATOM 3976 C CA . LEU B 1 177 ? 3.196 7.502 -35.961 1.00 14.71 255 LEU B CA 1
ATOM 3977 C C . LEU B 1 177 ? 1.797 7.056 -36.400 1.00 13.89 255 LEU B C 1
ATOM 3978 O O . LEU B 1 177 ? 1.621 5.956 -36.935 1.00 11.94 255 LEU B O 1
ATOM 3983 N N . ALA B 1 178 ? 0.821 7.928 -36.202 1.00 13.68 256 ALA B N 1
ATOM 3984 C CA . ALA B 1 178 ? -0.579 7.617 -36.475 1.00 13.79 256 ALA B CA 1
ATOM 3985 C C . ALA B 1 178 ? -1.140 8.637 -37.456 1.00 13.73 256 ALA B C 1
ATOM 3986 O O . ALA B 1 178 ? -0.818 9.856 -37.423 1.00 13.32 256 ALA B O 1
ATOM 3988 N N . TRP B 1 179 ? -2.021 8.130 -38.304 1.00 13.07 257 TRP B N 1
ATOM 3989 C CA . TRP B 1 179 ? -2.744 8.938 -39.264 1.00 14.09 257 TRP B CA 1
ATOM 3990 C C . TRP B 1 179 ? -4.172 8.411 -39.368 1.00 14.38 257 TRP B C 1
ATOM 3991 O O . TRP B 1 179 ? -4.370 7.216 -39.292 1.00 14.55 257 TRP B O 1
ATOM 4002 N N . GLY B 1 180 ? -5.132 9.299 -39.615 1.00 14.48 258 GLY B N 1
ATOM 4003 C CA . GLY B 1 180 ? -6.507 8.888 -39.748 1.00 17.63 258 GLY B CA 1
ATOM 4004 C C . GLY B 1 180 ? -7.152 8.858 -38.376 1.00 17.45 258 GLY B C 1
ATOM 4005 O O . GLY B 1 180 ? -6.869 9.705 -37.528 1.00 18.91 258 GLY B O 1
ATOM 4006 N N . PHE B 1 181 ? -7.985 7.841 -38.160 1.00 18.38 259 PHE B N 1
ATOM 4007 C CA . PHE B 1 181 ? -8.841 7.742 -36.972 1.00 18.58 259 PHE B CA 1
ATOM 4008 C C . PHE B 1 181 ? -8.041 7.970 -35.684 1.00 18.34 259 PHE B C 1
ATOM 4009 O O . PHE B 1 181 ? -8.461 8.773 -34.809 1.00 17.92 259 PHE B O 1
ATOM 4017 N N . ILE B 1 182 ? -6.916 7.263 -35.531 1.00 18.02 260 ILE B N 1
ATOM 4018 C CA . ILE B 1 182 ? -6.129 7.384 -34.293 1.00 19.21 260 ILE B CA 1
ATOM 4019 C C . ILE B 1 182 ? -5.589 8.781 -34.050 1.00 19.02 260 ILE B C 1
ATOM 4020 O O . ILE B 1 182 ? -5.722 9.311 -32.957 1.00 17.87 260 ILE B O 1
ATOM 4025 N N . ALA B 1 183 ? -5.042 9.428 -35.073 1.00 18.30 261 ALA B N 1
ATOM 4026 C CA . ALA B 1 183 ? -4.561 10.775 -34.908 1.00 17.97 261 ALA B CA 1
ATOM 4027 C C . ALA B 1 183 ? -5.688 11.761 -34.568 1.00 18.32 261 ALA B C 1
ATOM 4028 O O . ALA B 1 183 ? -5.489 12.707 -33.783 1.00 16.43 261 ALA B O 1
ATOM 4030 N N . ASP B 1 184 ? -6.856 11.540 -35.156 1.00 18.93 262 ASP B N 1
ATOM 4031 C CA . ASP B 1 184 ? -8.016 12.401 -34.913 1.00 21.28 262 ASP B CA 1
ATOM 4032 C C . ASP B 1 184 ? -8.469 12.272 -33.471 1.00 21.72 262 ASP B C 1
ATOM 4033 O O . ASP B 1 184 ? -8.905 13.266 -32.861 1.00 22.39 262 ASP B O 1
ATOM 4038 N N . VAL B 1 185 ? -8.351 11.072 -32.921 1.00 20.40 263 VAL B N 1
ATOM 4039 C CA . VAL B 1 185 ? -8.645 10.830 -31.527 1.00 21.52 263 VAL B CA 1
ATOM 4040 C C . VAL B 1 185 ? -7.629 11.526 -30.634 1.00 21.75 263 VAL B C 1
ATOM 4041 O O . VAL B 1 185 ? -8.018 12.154 -29.646 1.00 21.13 263 VAL B O 1
ATOM 4045 N N . ASP B 1 186 ? -6.337 11.446 -30.996 1.00 21.20 264 ASP B N 1
ATOM 4046 C CA . ASP B 1 186 ? -5.307 12.143 -30.222 1.00 22.33 264 ASP B CA 1
ATOM 4047 C C . ASP B 1 186 ? -5.663 13.633 -30.157 1.00 23.24 264 ASP B C 1
ATOM 4048 O O . ASP B 1 186 ? -5.577 14.224 -29.090 1.00 24.49 264 ASP B O 1
ATOM 4053 N N . LEU B 1 187 ? -6.072 14.218 -31.291 1.00 20.79 265 LEU B N 1
ATOM 4054 C CA . LEU B 1 187 ? -6.401 15.652 -31.378 1.00 24.27 265 LEU B CA 1
ATOM 4055 C C . LEU B 1 187 ? -7.601 15.989 -30.488 1.00 24.27 265 LEU B C 1
ATOM 4056 O O . LEU B 1 187 ? -7.515 16.843 -29.621 1.00 24.36 265 LEU B O 1
ATOM 4061 N N . GLU B 1 188 ? -8.695 15.286 -30.704 1.00 26.33 266 GLU B N 1
ATOM 4062 C CA . GLU B 1 188 ? -9.938 15.500 -29.949 1.00 29.27 266 GLU B CA 1
ATOM 4063 C C . GLU B 1 188 ? -9.733 15.328 -28.435 1.00 29.30 266 GLU B C 1
ATOM 4064 O O . GLU B 1 188 ? -10.300 16.081 -27.626 1.00 28.23 266 GLU B O 1
ATOM 4070 N N . SER B 1 189 ? -8.893 14.368 -28.051 1.00 26.13 267 SER B N 1
ATOM 4071 C CA . SER B 1 189 ? -8.708 14.012 -26.649 1.00 29.71 267 SER B CA 1
ATOM 4072 C C . SER B 1 189 ? -7.935 15.055 -25.827 1.00 31.08 267 SER B C 1
ATOM 4073 O O . SER B 1 189 ? -7.973 15.044 -24.587 1.00 32.54 267 SER B O 1
ATOM 4076 N N . GLU B 1 190 ? -7.278 15.987 -26.497 1.00 32.84 268 GLU B N 1
ATOM 4077 C CA . GLU B 1 190 ? -6.651 17.097 -25.788 1.00 37.82 268 GLU B CA 1
ATOM 4078 C C . GLU B 1 190 ? -7.646 17.960 -25.003 1.00 38.71 268 GLU B C 1
ATOM 4079 O O . GLU B 1 190 ? -7.278 18.577 -24.026 1.00 35.56 268 GLU B O 1
ATOM 4085 N N . LYS B 1 191 ? -8.892 18.017 -25.455 1.00 39.44 269 LYS B N 1
ATOM 4086 C CA . LYS B 1 191 ? -9.930 18.796 -24.787 1.00 41.97 269 LYS B CA 1
ATOM 4087 C C . LYS B 1 191 ? -10.458 18.151 -23.510 1.00 40.96 269 LYS B C 1
ATOM 4088 O O . LYS B 1 191 ? -11.236 18.781 -22.792 1.00 40.83 269 LYS B O 1
ATOM 4094 N N . TYR B 1 192 ? -10.030 16.921 -23.214 1.00 35.72 270 TYR B N 1
ATOM 4095 C CA . TYR B 1 192 ? -10.585 16.147 -22.095 1.00 33.40 270 TYR B CA 1
ATOM 4096 C C . TYR B 1 192 ? -9.560 15.608 -21.132 1.00 31.56 270 TYR B C 1
ATOM 4097 O O . TYR B 1 192 ? -9.750 14.541 -20.560 1.00 29.45 270 TYR B O 1
ATOM 4106 N N . ARG B 1 193 ? -8.475 16.344 -20.928 1.00 35.55 271 ARG B N 1
ATOM 4107 C CA . ARG B 1 193 ? -7.399 15.892 -20.018 1.00 38.22 271 ARG B CA 1
ATOM 4108 C C . ARG B 1 193 ? -7.826 15.570 -18.582 1.00 37.26 271 ARG B C 1
ATOM 4109 O O . ARG B 1 193 ? -7.218 14.737 -17.913 1.00 35.61 271 ARG B O 1
ATOM 4117 N N . ARG B 1 194 ? -8.879 16.219 -18.105 1.00 37.13 272 ARG B N 1
ATOM 4118 C CA . ARG B 1 194 ? -9.422 15.896 -16.777 1.00 39.02 272 ARG B CA 1
ATOM 4119 C C . ARG B 1 194 ? -9.913 14.435 -16.658 1.00 38.17 272 ARG B C 1
ATOM 4120 O O . ARG B 1 194 ? -10.031 13.905 -15.557 1.00 35.42 272 ARG B O 1
ATOM 4128 N N . LEU B 1 195 ? -10.190 13.775 -17.785 1.00 35.72 273 LEU B N 1
ATOM 4129 C CA . LEU B 1 195 ? -10.636 12.383 -17.736 1.00 35.55 273 LEU B CA 1
ATOM 4130 C C . LEU B 1 195 ? -9.478 11.386 -17.574 1.00 35.03 273 LEU B C 1
ATOM 4131 O O . LEU B 1 195 ? -9.718 10.189 -17.411 1.00 36.28 273 LEU B O 1
ATOM 4136 N N . GLY B 1 196 ? -8.236 11.863 -17.628 1.00 34.81 274 GLY B N 1
ATOM 4137 C CA . GLY B 1 196 ? -7.083 10.973 -17.555 1.00 34.33 274 GLY B CA 1
ATOM 4138 C C . GLY B 1 196 ? -6.977 10.174 -18.837 1.00 32.19 274 GLY B C 1
ATOM 4139 O O . GLY B 1 196 ? -7.231 10.695 -19.909 1.00 28.88 274 GLY B O 1
ATOM 4140 N N . GLU B 1 197 ? -6.616 8.906 -18.729 1.00 31.87 275 GLU B N 1
ATOM 4141 C CA . GLU B 1 197 ? -6.414 8.075 -19.919 1.00 33.63 275 GLU B CA 1
ATOM 4142 C C . GLU B 1 197 ? -7.736 7.712 -20.643 1.00 31.59 275 GLU B C 1
ATOM 4143 O O . GLU B 1 197 ? -7.742 7.402 -21.838 1.00 28.06 275 GLU B O 1
ATOM 4149 N N . MET B 1 198 ? -8.855 7.797 -19.913 1.00 27.47 276 MET B N 1
ATOM 4150 C CA . MET B 1 198 ? -10.185 7.665 -20.490 1.00 26.54 276 MET B CA 1
ATOM 4151 C C . MET B 1 198 ? -10.511 8.748 -21.528 1.00 23.84 276 MET B C 1
ATOM 4152 O O . MET B 1 198 ? -11.416 8.577 -22.322 1.00 22.72 276 MET B O 1
ATOM 4157 N N . ARG B 1 199 ? -9.764 9.841 -21.542 1.00 22.50 277 ARG B N 1
ATOM 4158 C CA . ARG B 1 199 ? -9.893 10.807 -22.619 1.00 22.84 277 ARG B CA 1
ATOM 4159 C C . ARG B 1 199 ? -9.767 10.173 -24.008 1.00 20.63 277 ARG B C 1
ATOM 4160 O O . ARG B 1 199 ? -10.443 10.592 -24.918 1.00 21.83 277 ARG B O 1
ATOM 4168 N N . PHE B 1 200 ? -9.011 9.101 -24.148 1.00 21.78 278 PHE B N 1
ATOM 4169 C CA . PHE B 1 200 ? -8.832 8.460 -25.462 1.00 21.55 278 PHE B CA 1
ATOM 4170 C C . PHE B 1 200 ? -10.016 7.569 -25.803 1.00 21.48 278 PHE B C 1
ATOM 4171 O O . PHE B 1 200 ? -10.356 7.354 -26.936 1.00 23.60 278 PHE B O 1
ATOM 4179 N N . THR B 1 201 ? -10.688 7.070 -24.804 1.00 23.25 279 THR B N 1
ATOM 4180 C CA . THR B 1 201 ? -11.913 6.328 -25.024 1.00 22.17 279 THR B CA 1
ATOM 4181 C C . THR B 1 201 ? -13.059 7.239 -25.463 1.00 21.07 279 THR B C 1
ATOM 4182 O O . THR B 1 201 ? -13.810 6.924 -26.378 1.00 22.41 279 THR B O 1
ATOM 4186 N N . LEU B 1 202 ? -13.188 8.381 -24.823 1.00 22.17 280 LEU B N 1
ATOM 4187 C CA . LEU B 1 202 ? -14.199 9.334 -25.211 1.00 22.90 280 LEU B CA 1
ATOM 4188 C C . LEU B 1 202 ? -13.914 9.828 -26.601 1.00 21.44 280 LEU B C 1
ATOM 4189 O O . LEU B 1 202 ? -14.772 9.841 -27.428 1.00 20.78 280 LEU B O 1
ATOM 4194 N N . GLY B 1 203 ? -12.658 10.164 -26.884 1.00 21.13 281 GLY B N 1
ATOM 4195 C CA . GLY B 1 203 ? -12.320 10.519 -28.250 1.00 19.07 281 GLY B CA 1
ATOM 4196 C C . GLY B 1 203 ? -12.627 9.462 -29.292 1.00 18.46 281 GLY B C 1
ATOM 4197 O O . GLY B 1 203 ? -13.035 9.776 -30.407 1.00 18.71 281 GLY B O 1
ATOM 4198 N N . THR B 1 204 ? -12.414 8.202 -28.946 1.00 18.67 282 THR B N 1
ATOM 4199 C CA . THR B 1 204 ? -12.738 7.109 -29.809 1.00 18.12 282 THR B CA 1
ATOM 4200 C C . THR B 1 204 ? -14.238 7.010 -30.088 1.00 20.13 282 THR B C 1
ATOM 4201 O O . THR B 1 204 ? -14.642 6.902 -31.252 1.00 19.66 282 THR B O 1
ATOM 4205 N N . PHE B 1 205 ? -15.084 7.154 -29.073 1.00 20.16 283 PHE B N 1
ATOM 4206 C CA . PHE B 1 205 ? -16.528 7.184 -29.333 1.00 21.73 283 PHE B CA 1
ATOM 4207 C C . PHE B 1 205 ? -16.934 8.328 -30.212 1.00 21.76 283 PHE B C 1
ATOM 4208 O O . PHE B 1 205 ? -17.753 8.168 -31.104 1.00 22.69 283 PHE B O 1
ATOM 4216 N N . LEU B 1 206 ? -16.360 9.492 -29.977 1.00 22.44 284 LEU B N 1
ATOM 4217 C CA . LEU B 1 206 ? -16.716 10.645 -30.756 1.00 23.90 284 LEU B CA 1
ATOM 4218 C C . LEU B 1 206 ? -16.340 10.487 -32.209 1.00 25.56 284 LEU B C 1
ATOM 4219 O O . LEU B 1 206 ? -17.128 10.801 -33.104 1.00 25.30 284 LEU B O 1
ATOM 4224 N N . ARG B 1 207 ? -15.147 9.984 -32.447 1.00 24.38 285 ARG B N 1
ATOM 4225 C CA . ARG B 1 207 ? -14.721 9.761 -33.816 1.00 26.73 285 ARG B CA 1
ATOM 4226 C C . ARG B 1 207 ? -15.480 8.626 -34.453 1.00 25.30 285 ARG B C 1
ATOM 4227 O O . ARG B 1 207 ? -15.787 8.688 -35.644 1.00 24.34 285 ARG B O 1
ATOM 4235 N N . LEU B 1 208 ? -15.809 7.609 -33.671 1.00 24.99 286 LEU B N 1
ATOM 4236 C CA . LEU B 1 208 ? -16.589 6.487 -34.178 1.00 27.94 286 LEU B CA 1
ATOM 4237 C C . LEU B 1 208 ? -17.983 6.931 -34.597 1.00 29.76 286 LEU B C 1
ATOM 4238 O O . LEU B 1 208 ? -18.447 6.576 -35.677 1.00 26.98 286 LEU B O 1
ATOM 4243 N N . ALA B 1 209 ? -18.620 7.753 -33.765 1.00 30.31 287 ALA B N 1
ATOM 4244 C CA . ALA B 1 209 ? -19.904 8.358 -34.120 1.00 31.94 287 ALA B CA 1
ATOM 4245 C C . ALA B 1 209 ? -19.835 9.115 -35.439 1.00 34.78 287 ALA B C 1
ATOM 4246 O O . ALA B 1 209 ? -20.783 9.076 -36.178 1.00 34.81 287 ALA B O 1
ATOM 4248 N N . ALA B 1 210 ? -18.701 9.746 -35.756 1.00 34.40 288 ALA B N 1
ATOM 4249 C CA . ALA B 1 210 ? -18.532 10.445 -37.011 1.00 33.33 288 ALA B CA 1
ATOM 4250 C C . ALA B 1 210 ? -17.553 9.743 -37.974 1.00 33.79 288 ALA B C 1
ATOM 4251 O O . ALA B 1 210 ? -16.786 10.406 -38.663 1.00 31.62 288 ALA B O 1
ATOM 4253 N N . LEU B 1 211 ? -17.598 8.420 -38.038 1.00 31.73 289 LEU B N 1
ATOM 4254 C CA . LEU B 1 211 ? -16.600 7.659 -38.771 1.00 31.94 289 LEU B CA 1
ATOM 4255 C C . LEU B 1 211 ? -16.427 8.147 -40.203 1.00 33.84 289 LEU B C 1
ATOM 4256 O O . LEU B 1 211 ? -17.405 8.343 -40.921 1.00 32.70 289 LEU B O 1
ATOM 4261 N N . ARG B 1 212 ? -15.175 8.347 -40.604 1.00 30.81 290 ARG B N 1
ATOM 4262 C CA . ARG B 1 212 ? -14.845 8.761 -41.962 1.00 28.79 290 ARG B CA 1
ATOM 4263 C C . ARG B 1 212 ? -13.616 7.992 -42.421 1.00 26.52 290 ARG B C 1
ATOM 4264 O O . ARG B 1 212 ? -12.903 7.416 -41.606 1.00 23.57 290 ARG B O 1
ATOM 4272 N N . THR B 1 213 ? -13.373 8.003 -43.721 1.00 24.80 291 THR B N 1
ATOM 4273 C CA . THR B 1 213 ? -12.147 7.477 -44.267 1.00 24.60 291 THR B CA 1
ATOM 4274 C C . THR B 1 213 ? -11.276 8.621 -44.743 1.00 23.28 291 THR B C 1
ATOM 4275 O O . THR B 1 213 ? -11.705 9.797 -44.793 1.00 23.65 291 THR B O 1
ATOM 4279 N N . TYR B 1 214 ? -10.025 8.282 -45.019 1.00 20.23 292 TYR B N 1
ATOM 4280 C CA . TYR B 1 214 ? -9.017 9.264 -45.366 1.00 20.80 292 TYR B CA 1
ATOM 4281 C C . TYR B 1 214 ? -8.317 8.759 -46.610 1.00 20.31 292 TYR B C 1
ATOM 4282 O O . TYR B 1 214 ? -7.883 7.607 -46.644 1.00 20.27 292 TYR B O 1
ATOM 4291 N N . ARG B 1 215 ? -8.211 9.619 -47.610 1.00 21.02 293 ARG B N 1
ATOM 4292 C CA . ARG B 1 215 ? -7.631 9.258 -48.906 1.00 21.55 293 ARG B CA 1
ATOM 4293 C C . ARG B 1 215 ? -6.124 9.361 -48.784 1.00 19.30 293 ARG B C 1
ATOM 4294 O O . ARG B 1 215 ? -5.615 10.328 -48.266 1.00 17.58 293 ARG B O 1
ATOM 4298 N N . GLY B 1 216 ? -5.418 8.346 -49.253 1.00 19.03 294 GLY B N 1
ATOM 4299 C CA . GLY B 1 216 ? -3.965 8.421 -49.278 1.00 19.00 294 GLY B CA 1
ATOM 4300 C C . GLY B 1 216 ? -3.318 7.168 -49.767 1.00 18.76 294 GLY B C 1
ATOM 4301 O O . GLY B 1 216 ? -3.987 6.193 -50.064 1.00 20.72 294 GLY B O 1
ATOM 4302 N N . ARG B 1 217 ? -2.004 7.201 -49.907 1.00 19.18 295 ARG B N 1
ATOM 4303 C CA . ARG B 1 217 ? -1.275 6.041 -50.436 1.00 18.59 295 ARG B CA 1
ATOM 4304 C C . ARG B 1 217 ? -0.207 5.584 -49.464 1.00 16.04 295 ARG B C 1
ATOM 4305 O O . ARG B 1 217 ? 0.576 6.399 -48.968 1.00 16.21 295 ARG B O 1
ATOM 4313 N N . LEU B 1 218 ? -0.203 4.289 -49.197 1.00 14.21 296 LEU B N 1
ATOM 4314 C CA . LEU B 1 218 ? 0.756 3.656 -48.299 1.00 13.63 296 LEU B CA 1
ATOM 4315 C C . LEU B 1 218 ? 1.645 2.640 -49.011 1.00 14.36 296 LEU B C 1
ATOM 4316 O O . LEU B 1 218 ? 1.139 1.826 -49.817 1.00 15.27 296 LEU B O 1
ATOM 4321 N N . ALA B 1 219 ? 2.948 2.661 -48.693 1.00 12.72 297 ALA B N 1
ATOM 4322 C CA . ALA B 1 219 ? 3.904 1.679 -49.225 1.00 12.94 297 ALA B CA 1
ATOM 4323 C C . ALA B 1 219 ? 4.852 1.332 -48.092 1.00 12.89 297 ALA B C 1
ATOM 4324 O O . ALA B 1 219 ? 5.034 2.153 -47.173 1.00 13.89 297 ALA B O 1
ATOM 4326 N N . TYR B 1 220 ? 5.440 0.141 -48.125 1.00 11.09 298 TYR B N 1
ATOM 4327 C CA . TYR B 1 220 ? 6.263 -0.296 -47.020 1.00 12.18 298 TYR B CA 1
ATOM 4328 C C . TYR B 1 220 ? 7.255 -1.346 -47.475 1.00 12.81 298 TYR B C 1
ATOM 4329 O O . TYR B 1 220 ? 7.084 -1.972 -48.550 1.00 11.75 298 TYR B O 1
ATOM 4338 N N . LEU B 1 221 ? 8.306 -1.507 -46.699 1.00 12.83 299 LEU B N 1
ATOM 4339 C CA . LEU B 1 221 ? 9.383 -2.475 -47.003 1.00 13.10 299 LEU B CA 1
ATOM 4340 C C . LEU B 1 221 ? 9.299 -3.521 -45.888 1.00 13.47 299 LEU B C 1
ATOM 4341 O O . LEU B 1 221 ? 9.688 -3.229 -44.753 1.00 13.02 299 LEU B O 1
ATOM 4346 N N . PRO B 1 222 ? 8.694 -4.704 -46.174 1.00 13.22 300 PRO B N 1
ATOM 4347 C CA . PRO B 1 222 ? 8.570 -5.711 -45.121 1.00 13.66 300 PRO B CA 1
ATOM 4348 C C . PRO B 1 222 ? 9.930 -6.289 -44.710 1.00 12.72 300 PRO B C 1
ATOM 4349 O O . PRO B 1 222 ? 10.891 -6.350 -45.524 1.00 12.19 300 PRO B O 1
ATOM 4353 N N . VAL B 1 223 ? 10.035 -6.675 -43.450 1.00 12.82 301 VAL B N 1
ATOM 4354 C CA . VAL B 1 223 ? 11.316 -7.194 -42.939 1.00 13.73 301 VAL B CA 1
ATOM 4355 C C . VAL B 1 223 ? 11.796 -8.419 -43.747 1.00 13.31 301 VAL B C 1
ATOM 4356 O O . VAL B 1 223 ? 13.001 -8.609 -43.944 1.00 12.32 301 VAL B O 1
ATOM 4360 N N . GLY B 1 224 ? 10.853 -9.208 -44.231 1.00 13.71 302 GLY B N 1
ATOM 4361 C CA . GLY B 1 224 ? 11.180 -10.403 -45.001 1.00 13.72 302 GLY B CA 1
ATOM 4362 C C . GLY B 1 224 ? 11.988 -10.118 -46.258 1.00 14.54 302 GLY B C 1
ATOM 4363 O O . GLY B 1 224 ? 12.769 -10.976 -46.695 1.00 14.23 302 GLY B O 1
ATOM 4364 N N . ARG B 1 225 ? 11.816 -8.913 -46.845 1.00 13.15 303 ARG B N 1
ATOM 4365 C CA . ARG B 1 225 ? 12.467 -8.631 -48.143 1.00 13.60 303 ARG B CA 1
ATOM 4366 C C . ARG B 1 225 ? 13.965 -8.408 -48.045 1.00 15.32 303 ARG B C 1
ATOM 4367 O O . ARG B 1 225 ? 14.712 -8.851 -48.920 1.00 16.08 303 ARG B O 1
ATOM 4375 N N . VAL B 1 226 ? 14.396 -7.678 -47.016 1.00 16.05 304 VAL B N 1
ATOM 4376 C CA . VAL B 1 226 ? 15.762 -7.237 -46.866 1.00 19.12 304 VAL B CA 1
ATOM 4377 C C . VAL B 1 226 ? 16.392 -7.607 -45.541 1.00 18.26 304 VAL B C 1
ATOM 4378 O O . VAL B 1 226 ? 17.623 -7.528 -45.396 1.00 16.72 304 VAL B O 1
ATOM 4382 N N . GLY B 1 227 ? 15.578 -7.964 -44.553 1.00 17.04 305 GLY B N 1
ATOM 4383 C CA . GLY B 1 227 ? 16.108 -8.107 -43.231 1.00 18.28 305 GLY B CA 1
ATOM 4384 C C . GLY B 1 227 ? 16.337 -6.775 -42.525 1.00 20.07 305 GLY B C 1
ATOM 4385 O O . GLY B 1 227 ? 16.147 -5.712 -43.101 1.00 21.34 305 GLY B O 1
ATOM 4386 N N . SER B 1 228 ? 16.712 -6.838 -41.270 1.00 20.33 306 SER B N 1
ATOM 4387 C CA . SER B 1 228 ? 16.793 -5.653 -40.415 1.00 23.33 306 SER B CA 1
ATOM 4388 C C . SER B 1 228 ? 18.179 -5.031 -40.280 1.00 24.27 306 SER B C 1
ATOM 4389 O O . SER B 1 228 ? 18.319 -4.054 -39.556 1.00 30.17 306 SER B O 1
ATOM 4392 N N . LYS B 1 229 ? 19.197 -5.580 -40.926 1.00 25.00 307 LYS B N 1
ATOM 4393 C CA . LYS B 1 229 ? 20.538 -5.033 -40.809 1.00 28.25 307 LYS B CA 1
ATOM 4394 C C . LYS B 1 229 ? 20.545 -3.630 -41.440 1.00 29.97 307 LYS B C 1
ATOM 4395 O O . LYS B 1 229 ? 19.892 -3.406 -42.457 1.00 28.25 307 LYS B O 1
ATOM 4401 N N . THR B 1 230 ? 21.255 -2.691 -40.831 1.00 31.51 308 THR B N 1
ATOM 4402 C CA . THR B 1 230 ? 21.340 -1.346 -41.398 1.00 32.27 308 THR B CA 1
ATOM 4403 C C . THR B 1 230 ? 22.138 -1.407 -42.698 1.00 32.62 308 THR B C 1
ATOM 4404 O O . THR B 1 230 ? 23.247 -1.931 -42.699 1.00 31.04 308 THR B O 1
ATOM 4408 N N . PRO B 1 231 ? 21.567 -0.911 -43.816 1.00 32.90 309 PRO B N 1
ATOM 4409 C CA . PRO B 1 231 ? 22.394 -0.924 -45.037 1.00 36.80 309 PRO B CA 1
ATOM 4410 C C . PRO B 1 231 ? 23.404 0.231 -45.047 1.00 44.65 309 PRO B C 1
ATOM 4411 O O . PRO B 1 231 ? 23.086 1.338 -44.564 1.00 42.84 309 PRO B O 1
ATOM 4415 N N . ALA B 1 232 ? 24.600 -0.023 -45.579 1.00 51.06 310 ALA B N 1
ATOM 4416 C CA . ALA B 1 232 ? 25.562 1.053 -45.891 1.00 53.99 310 ALA B CA 1
ATOM 4417 C C . ALA B 1 232 ? 25.016 1.984 -46.972 1.00 55.60 310 ALA B C 1
ATOM 4418 O O . ALA B 1 232 ? 24.359 1.526 -47.903 1.00 58.55 310 ALA B O 1
ATOM 4420 N N . SER B 1 233 ? 25.290 3.285 -46.847 1.00 61.57 311 SER B N 1
ATOM 4421 C CA . SER B 1 233 ? 24.842 4.284 -47.833 1.00 62.70 311 SER B CA 1
ATOM 4422 C C . SER B 1 233 ? 25.678 4.227 -49.116 1.00 64.69 311 SER B C 1
ATOM 4423 O O . SER B 1 233 ? 26.687 4.926 -49.248 1.00 64.78 311 SER B O 1
ATOM 4425 N N . GLY B 1 240 ? 24.170 12.079 -40.085 1.00 47.09 318 GLY B N 1
ATOM 4426 C CA . GLY B 1 240 ? 23.224 10.974 -40.039 1.00 38.34 318 GLY B CA 1
ATOM 4427 C C . GLY B 1 240 ? 22.117 11.247 -39.069 1.00 37.67 318 GLY B C 1
ATOM 4428 O O . GLY B 1 240 ? 21.949 12.395 -38.622 1.00 46.67 318 GLY B O 1
ATOM 4429 N N . PRO B 1 241 ? 21.372 10.202 -38.708 1.00 31.06 319 PRO B N 1
ATOM 4430 C CA . PRO B 1 241 ? 21.617 8.847 -39.211 1.00 29.29 319 PRO B CA 1
ATOM 4431 C C . PRO B 1 241 ? 21.267 8.751 -40.688 1.00 27.22 319 PRO B C 1
ATOM 4432 O O . PRO B 1 241 ? 20.415 9.496 -41.169 1.00 26.58 319 PRO B O 1
ATOM 4436 N N . VAL B 1 242 ? 21.951 7.855 -41.375 1.00 23.64 320 VAL B N 1
ATOM 4437 C CA . VAL B 1 242 ? 21.714 7.566 -42.765 1.00 22.77 320 VAL B CA 1
ATOM 4438 C C . VAL B 1 242 ? 20.523 6.598 -42.824 1.00 18.96 320 VAL B C 1
ATOM 4439 O O . VAL B 1 242 ? 20.504 5.588 -42.125 1.00 16.39 320 VAL B O 1
ATOM 4443 N N . ASP B 1 243 ? 19.530 6.967 -43.626 1.00 17.45 321 ASP B N 1
ATOM 4444 C CA . ASP B 1 243 ? 18.331 6.145 -43.898 1.00 16.40 321 ASP B CA 1
ATOM 4445 C C . ASP B 1 243 ? 18.425 5.574 -45.347 1.00 15.79 321 ASP B C 1
ATOM 4446 O O . ASP B 1 243 ? 17.689 5.987 -46.244 1.00 13.49 321 ASP B O 1
ATOM 4451 N N . ALA B 1 244 ? 19.303 4.577 -45.518 1.00 15.84 322 ALA B N 1
ATOM 4452 C CA . ALA B 1 244 ? 19.643 4.071 -46.848 1.00 16.38 322 ALA B CA 1
ATOM 4453 C C . ALA B 1 244 ? 18.540 3.249 -47.539 1.00 16.59 322 ALA B C 1
ATOM 4454 O O . ALA B 1 244 ? 18.653 2.984 -48.726 1.00 16.83 322 ALA B O 1
ATOM 4456 N N . HIS B 1 245 ? 17.462 2.881 -46.846 1.00 16.40 323 HIS B N 1
ATOM 4457 C CA . HIS B 1 245 ? 16.326 2.261 -47.506 1.00 16.09 323 HIS B CA 1
ATOM 4458 C C . HIS B 1 245 ? 15.447 3.314 -48.188 1.00 16.07 323 HIS B C 1
ATOM 4459 O O . HIS B 1 245 ? 14.576 2.963 -48.978 1.00 15.20 323 HIS B O 1
ATOM 4466 N N . LEU B 1 246 ? 15.615 4.596 -47.827 1.00 15.36 324 LEU B N 1
ATOM 4467 C CA . LEU B 1 246 ? 14.718 5.618 -48.324 1.00 14.46 324 LEU B CA 1
ATOM 4468 C C . LEU B 1 246 ? 15.267 6.234 -49.599 1.00 14.14 324 LEU B C 1
ATOM 4469 O O . LEU B 1 246 ? 16.467 6.408 -49.707 1.00 16.21 324 LEU B O 1
ATOM 4474 N N . VAL B 1 247 ? 14.367 6.543 -50.520 1.00 13.80 325 VAL B N 1
ATOM 4475 C CA . VAL B 1 247 ? 14.661 7.461 -51.631 1.00 15.74 325 VAL B CA 1
ATOM 4476 C C . VAL B 1 247 ? 13.848 8.736 -51.438 1.00 15.52 325 VAL B C 1
ATOM 4477 O O . VAL B 1 247 ? 12.820 8.727 -50.711 1.00 13.84 325 VAL B O 1
ATOM 4481 N N . PRO B 1 248 ? 14.260 9.833 -52.094 1.00 16.94 326 PRO B N 1
ATOM 4482 C CA . PRO B 1 248 ? 13.520 11.083 -51.852 1.00 16.69 326 PRO B CA 1
ATOM 4483 C C . PRO B 1 248 ? 12.024 11.003 -52.139 1.00 16.69 326 PRO B C 1
ATOM 4484 O O . PRO B 1 248 ? 11.568 10.273 -53.042 1.00 15.52 326 PRO B O 1
ATOM 4488 N N . LEU B 1 249 ? 11.235 11.735 -51.347 1.00 15.68 327 LEU B N 1
ATOM 4489 C CA . LEU B 1 249 ? 9.791 11.717 -51.450 1.00 16.97 327 LEU B CA 1
ATOM 4490 C C . LEU B 1 249 ? 9.253 12.141 -52.802 1.00 18.95 327 LEU B C 1
ATOM 4491 O O . LEU B 1 249 ? 8.173 11.699 -53.203 1.00 17.91 327 LEU B O 1
ATOM 4496 N N . GLU B 1 250 ? 10.007 12.984 -53.502 1.00 19.73 328 GLU B N 1
ATOM 4497 C CA . GLU B 1 250 ? 9.655 13.305 -54.887 1.00 24.35 328 GLU B CA 1
ATOM 4498 C C . GLU B 1 250 ? 9.907 12.190 -55.928 1.00 23.19 328 GLU B C 1
ATOM 4499 O O . GLU B 1 250 ? 9.565 12.388 -57.098 1.00 22.78 328 GLU B O 1
ATOM 4505 N N . GLU B 1 251 ? 10.567 11.091 -55.545 1.00 19.18 329 GLU B N 1
ATOM 4506 C CA . GLU B 1 251 ? 10.759 9.931 -56.419 1.00 18.85 329 GLU B CA 1
ATOM 4507 C C . GLU B 1 251 ? 9.796 8.792 -56.023 1.00 18.68 329 GLU B C 1
ATOM 4508 O O . GLU B 1 251 ? 9.430 8.686 -54.846 1.00 15.27 329 GLU B O 1
ATOM 4514 N N . PRO B 1 252 ? 9.396 7.941 -57.002 1.00 18.48 330 PRO B N 1
ATOM 4515 C CA . PRO B 1 252 ? 8.593 6.760 -56.664 1.00 18.41 330 PRO B CA 1
ATOM 4516 C C . PRO B 1 252 ? 9.298 5.857 -55.642 1.00 16.78 330 PRO B C 1
ATOM 4517 O O . PRO B 1 252 ? 10.527 5.789 -55.628 1.00 16.07 330 PRO B O 1
ATOM 4521 N N . VAL B 1 253 ? 8.543 5.168 -54.782 1.00 17.78 331 VAL B N 1
ATOM 4522 C CA . VAL B 1 253 ? 9.205 4.191 -53.915 1.00 19.00 331 VAL B CA 1
ATOM 4523 C C . VAL B 1 253 ? 9.909 3.093 -54.714 1.00 17.35 331 VAL B C 1
ATOM 4524 O O . VAL B 1 253 ? 9.508 2.764 -55.870 1.00 17.61 331 VAL B O 1
ATOM 4528 N N . PRO B 1 254 ? 10.948 2.515 -54.108 1.00 17.05 332 PRO B N 1
ATOM 4529 C CA . PRO B 1 254 ? 11.710 1.485 -54.851 1.00 16.75 332 PRO B CA 1
ATOM 4530 C C . PRO B 1 254 ? 10.855 0.287 -55.255 1.00 16.68 332 PRO B C 1
ATOM 4531 O O . PRO B 1 254 ? 9.829 -0.013 -54.604 1.00 15.60 332 PRO B O 1
ATOM 4535 N N . SER B 1 255 ? 11.230 -0.355 -56.380 1.00 17.06 333 SER B N 1
ATOM 4536 C CA . SER B 1 255 ? 10.449 -1.468 -56.971 1.00 18.10 333 SER B CA 1
ATOM 4537 C C . SER B 1 255 ? 10.293 -2.687 -56.051 1.00 17.29 333 SER B C 1
ATOM 4538 O O . SER B 1 255 ? 9.316 -3.382 -56.150 1.00 18.11 333 SER B O 1
ATOM 4541 N N . HIS B 1 256 ? 11.213 -2.871 -55.127 1.00 15.12 334 HIS B N 1
ATOM 4542 C CA . HIS B 1 256 ? 11.138 -4.007 -54.193 1.00 15.73 334 HIS B CA 1
ATOM 4543 C C . HIS B 1 256 ? 10.276 -3.771 -52.970 1.00 14.60 334 HIS B C 1
ATOM 4544 O O . HIS B 1 256 ? 10.112 -4.673 -52.165 1.00 14.39 334 HIS B O 1
ATOM 4551 N N . TRP B 1 257 ? 9.728 -2.564 -52.801 1.00 13.72 335 TRP B N 1
ATOM 4552 C CA . TRP B 1 257 ? 8.794 -2.308 -51.712 1.00 13.73 335 TRP B CA 1
ATOM 4553 C C . TRP B 1 257 ? 7.419 -2.892 -52.076 1.00 14.76 335 TRP B C 1
ATOM 4554 O O . TRP B 1 257 ? 7.161 -3.341 -53.204 1.00 14.32 335 TRP B O 1
ATOM 4565 N N . THR B 1 258 ? 6.541 -2.909 -51.111 1.00 13.49 336 THR B N 1
ATOM 4566 C CA . THR B 1 258 ? 5.170 -3.291 -51.344 1.00 15.37 336 THR B CA 1
ATOM 4567 C C . THR B 1 258 ? 4.340 -2.022 -51.393 1.00 15.92 336 THR B C 1
ATOM 4568 O O . THR B 1 258 ? 4.387 -1.231 -50.466 1.00 15.56 336 THR B O 1
ATOM 4572 N N . VAL B 1 259 ? 3.563 -1.819 -52.451 1.00 15.09 337 VAL B N 1
ATOM 4573 C CA . VAL B 1 259 ? 2.611 -0.680 -52.474 1.00 16.19 337 VAL B CA 1
ATOM 4574 C C . VAL B 1 259 ? 1.211 -1.211 -52.171 1.00 17.13 337 VAL B C 1
ATOM 4575 O O . VAL B 1 259 ? 0.716 -2.141 -52.826 1.00 17.07 337 VAL B O 1
ATOM 4579 N N . VAL B 1 260 ? 0.545 -0.646 -51.164 1.00 16.75 338 VAL B N 1
ATOM 4580 C CA . VAL B 1 260 ? -0.811 -1.089 -50.825 1.00 17.80 338 VAL B CA 1
ATOM 4581 C C . VAL B 1 260 ? -1.796 -0.552 -51.892 1.00 19.87 338 VAL B C 1
ATOM 4582 O O . VAL B 1 260 ? -1.699 0.607 -52.278 1.00 18.71 338 VAL B O 1
ATOM 4586 N N . PRO B 1 261 ? -2.714 -1.405 -52.418 1.00 22.29 339 PRO B N 1
ATOM 4587 C CA . PRO B 1 261 ? -3.549 -0.878 -53.517 1.00 24.87 339 PRO B CA 1
ATOM 4588 C C . PRO B 1 261 ? -4.657 0.067 -53.082 1.00 25.68 339 PRO B C 1
ATOM 4589 O O . PRO B 1 261 ? -5.021 0.952 -53.852 1.00 26.52 339 PRO B O 1
ATOM 4593 N N . ASP B 1 262 ? -5.149 -0.075 -51.852 1.00 27.30 340 ASP B N 1
ATOM 4594 C CA . ASP B 1 262 ? -6.209 0.798 -51.331 1.00 29.34 340 ASP B CA 1
ATOM 4595 C C . ASP B 1 262 ? -5.866 2.272 -51.466 1.00 29.01 340 ASP B C 1
ATOM 4596 O O . ASP B 1 262 ? -4.713 2.685 -51.242 1.00 31.51 340 ASP B O 1
ATOM 4601 N N . GLU B 1 263 ? -6.854 3.067 -51.841 1.00 25.32 341 GLU B N 1
ATOM 4602 C CA . GLU B 1 263 ? -6.683 4.504 -51.914 1.00 29.14 341 GLU B CA 1
ATOM 4603 C C . GLU B 1 263 ? -7.323 5.218 -50.708 1.00 26.28 341 GLU B C 1
ATOM 4604 O O . GLU B 1 263 ? -7.171 6.432 -50.601 1.00 27.98 341 GLU B O 1
ATOM 4607 N N . ASP B 1 264 ? -8.032 4.492 -49.844 1.00 24.75 342 ASP B N 1
ATOM 4608 C CA A ASP B 1 264 ? -8.721 5.057 -48.673 0.70 27.04 342 ASP B CA 1
ATOM 4609 C CA B ASP B 1 264 ? -8.511 5.121 -48.627 0.30 24.81 342 ASP B CA 1
ATOM 4610 C C . ASP B 1 264 ? -8.529 4.191 -47.429 1.00 24.21 342 ASP B C 1
ATOM 4611 O O . ASP B 1 264 ? -8.681 2.976 -47.523 1.00 24.77 342 ASP B O 1
ATOM 4620 N N . PHE B 1 265 ? -8.301 4.817 -46.276 1.00 21.03 343 PHE B N 1
ATOM 4621 C CA . PHE B 1 265 ? -8.027 4.090 -45.026 1.00 16.98 343 PHE B CA 1
ATOM 4622 C C . PHE B 1 265 ? -8.893 4.652 -43.927 1.00 16.54 343 PHE B C 1
ATOM 4623 O O . PHE B 1 265 ? -9.229 5.828 -43.945 1.00 18.42 343 PHE B O 1
ATOM 4631 N N . VAL B 1 266 ? -9.202 3.834 -42.928 1.00 15.68 344 VAL B N 1
ATOM 4632 C CA . VAL B 1 266 ? -9.761 4.334 -41.705 1.00 15.77 344 VAL B CA 1
ATOM 4633 C C . VAL B 1 266 ? -8.611 4.845 -40.836 1.00 15.77 344 VAL B C 1
ATOM 4634 O O . VAL B 1 266 ? -8.712 5.932 -40.224 1.00 15.05 344 VAL B O 1
ATOM 4638 N N . LEU B 1 267 ? -7.504 4.090 -40.825 1.00 14.18 345 LEU B N 1
ATOM 4639 C CA . LEU B 1 267 ? -6.319 4.482 -40.073 1.00 14.37 345 LEU B CA 1
ATOM 4640 C C . LEU B 1 267 ? -5.067 3.812 -40.623 1.00 13.68 345 LEU B C 1
ATOM 4641 O O . LEU B 1 267 ? -5.109 2.726 -41.199 1.00 13.61 345 LEU B O 1
ATOM 4646 N N . VAL B 1 268 ? -3.940 4.440 -40.328 1.00 13.39 346 VAL B N 1
ATOM 4647 C CA . VAL B 1 268 ? -2.659 3.821 -40.487 1.00 13.67 346 VAL B CA 1
ATOM 4648 C C . VAL B 1 268 ? -1.821 4.118 -39.224 1.00 13.41 346 VAL B C 1
ATOM 4649 O O . VAL B 1 268 ? -1.817 5.241 -38.718 1.00 12.32 346 VAL B O 1
ATOM 4653 N N . LEU B 1 269 ? -1.134 3.088 -38.729 1.00 14.35 347 LEU B N 1
ATOM 4654 C CA . LEU B 1 269 ? -0.357 3.178 -37.486 1.00 14.46 347 LEU B CA 1
ATOM 4655 C C . LEU B 1 269 ? 0.966 2.442 -37.552 1.00 12.97 347 LEU B C 1
ATOM 4656 O O . LEU B 1 269 ? 0.993 1.242 -37.750 1.00 11.24 347 LEU B O 1
ATOM 4661 N N . ALA B 1 270 ? 2.066 3.190 -37.466 1.00 12.37 348 ALA B N 1
ATOM 4662 C CA . ALA B 1 270 ? 3.358 2.601 -37.246 1.00 12.95 348 ALA B CA 1
ATOM 4663 C C . ALA B 1 270 ? 3.566 2.578 -35.749 1.00 12.32 348 ALA B C 1
ATOM 4664 O O . ALA B 1 270 ? 3.418 3.635 -35.082 1.00 13.06 348 ALA B O 1
ATOM 4666 N N . LEU B 1 271 ? 3.894 1.411 -35.207 1.00 11.59 349 LEU B N 1
ATOM 4667 C CA . LEU B 1 271 ? 4.029 1.216 -33.758 1.00 11.03 349 LEU B CA 1
ATOM 4668 C C . LEU B 1 271 ? 5.293 0.393 -33.421 1.00 11.29 349 LEU B C 1
ATOM 4669 O O . LEU B 1 271 ? 5.491 -0.718 -33.987 1.00 12.42 349 LEU B O 1
ATOM 4674 N N . LEU B 1 272 ? 6.128 0.934 -32.515 1.00 11.79 350 LEU B N 1
ATOM 4675 C CA . LEU B 1 272 ? 7.390 0.336 -32.124 1.00 11.71 350 LEU B CA 1
ATOM 4676 C C . LEU B 1 272 ? 7.284 -0.535 -30.904 1.00 12.74 350 LEU B C 1
ATOM 4677 O O . LEU B 1 272 ? 8.236 -1.234 -30.580 1.00 11.57 350 LEU B O 1
ATOM 4682 N N . HIS B 1 273 ? 6.123 -0.494 -30.244 1.00 13.28 351 HIS B N 1
ATOM 4683 C CA . HIS B 1 273 ? 5.973 -1.164 -28.929 1.00 14.62 351 HIS B CA 1
ATOM 4684 C C . HIS B 1 273 ? 4.663 -1.916 -28.825 1.00 14.67 351 HIS B C 1
ATOM 4685 O O . HIS B 1 273 ? 3.864 -1.875 -29.734 1.00 15.09 351 HIS B O 1
ATOM 4692 N N . SER B 1 274 ? 4.454 -2.595 -27.705 1.00 15.04 352 SER B N 1
ATOM 4693 C CA . SER B 1 274 ? 3.303 -3.487 -27.549 1.00 15.24 352 SER B CA 1
ATOM 4694 C C . SER B 1 274 ? 2.006 -2.734 -27.189 1.00 15.12 352 SER B C 1
ATOM 4695 O O . SER B 1 274 ? 0.891 -3.202 -27.514 1.00 15.22 352 SER B O 1
ATOM 4698 N N . HIS B 1 275 ? 2.136 -1.590 -26.521 1.00 13.71 353 HIS B N 1
ATOM 4699 C CA . HIS B 1 275 ? 1.005 -0.890 -25.995 1.00 14.46 353 HIS B CA 1
ATOM 4700 C C . HIS B 1 275 ? 0.788 0.523 -26.510 1.00 16.45 353 HIS B C 1
ATOM 4701 O O . HIS B 1 275 ? 1.730 1.265 -26.733 1.00 17.00 353 HIS B O 1
ATOM 4708 N N . LEU B 1 276 ? -0.479 0.894 -26.657 1.00 17.48 354 LEU B N 1
ATOM 4709 C CA . LEU B 1 276 ? -0.906 2.238 -27.017 1.00 19.62 354 LEU B CA 1
ATOM 4710 C C . LEU B 1 276 ? -1.342 3.074 -25.786 1.00 21.55 354 LEU B C 1
ATOM 4711 O O . LEU B 1 276 ? -1.551 4.285 -25.881 1.00 21.41 354 LEU B O 1
ATOM 4716 N N . GLY B 1 277 ? -1.429 2.414 -24.645 1.00 20.34 355 GLY B N 1
ATOM 4717 C CA . GLY B 1 277 ? -1.853 3.002 -23.393 1.00 21.05 355 GLY B CA 1
ATOM 4718 C C . GLY B 1 277 ? -1.746 1.925 -22.327 1.00 19.82 355 GLY B C 1
ATOM 4719 O O . GLY B 1 277 ? -1.535 0.740 -22.630 1.00 18.22 355 GLY B O 1
ATOM 4720 N N . SER B 1 278 ? -1.850 2.303 -21.071 1.00 19.75 356 SER B N 1
ATOM 4721 C CA . SER B 1 278 ? -1.677 1.320 -20.031 1.00 22.14 356 SER B CA 1
ATOM 4722 C C . SER B 1 278 ? -2.707 0.170 -20.088 1.00 22.63 356 SER B C 1
ATOM 4723 O O . SER B 1 278 ? -2.393 -0.944 -19.656 1.00 23.86 356 SER B O 1
ATOM 4726 N N . GLU B 1 279 ? -3.895 0.415 -20.642 1.00 21.81 357 GLU B N 1
ATOM 4727 C CA . GLU B 1 279 ? -4.880 -0.675 -20.843 1.00 24.74 357 GLU B CA 1
ATOM 4728 C C . GLU B 1 279 ? -5.219 -0.917 -22.321 1.00 24.17 357 GLU B C 1
ATOM 4729 O O . GLU B 1 279 ? -6.349 -1.271 -22.668 1.00 23.64 357 GLU B O 1
ATOM 4735 N N . MET B 1 280 ? -4.240 -0.719 -23.198 1.00 21.17 358 MET B N 1
ATOM 4736 C CA . MET B 1 280 ? -4.429 -0.940 -24.633 1.00 21.38 358 MET B CA 1
ATOM 4737 C C . MET B 1 280 ? -3.263 -1.746 -25.200 1.00 19.04 358 MET B C 1
ATOM 4738 O O . MET B 1 280 ? -2.270 -1.209 -25.610 1.00 18.03 358 MET B O 1
ATOM 4743 N N . PHE B 1 281 ? -3.422 -3.068 -25.206 1.00 19.44 359 PHE B N 1
ATOM 4744 C CA . PHE B 1 281 ? -2.383 -4.001 -25.626 1.00 18.75 359 PHE B CA 1
ATOM 4745 C C . PHE B 1 281 ? -2.523 -4.198 -27.137 1.00 18.72 359 PHE B C 1
ATOM 4746 O O . PHE B 1 281 ? -3.083 -5.209 -27.589 1.00 19.22 359 PHE B O 1
ATOM 4754 N N . ALA B 1 282 ? -1.944 -3.270 -27.911 1.00 17.67 360 ALA B N 1
ATOM 4755 C CA . ALA B 1 282 ? -2.251 -3.163 -29.319 1.00 18.54 360 ALA B CA 1
ATOM 4756 C C . ALA B 1 282 ? -1.542 -4.197 -30.174 1.00 18.97 360 ALA B C 1
ATOM 4757 O O . ALA B 1 282 ? -2.025 -4.538 -31.249 1.00 19.10 360 ALA B O 1
ATOM 4759 N N . ALA B 1 283 ? -0.384 -4.654 -29.742 1.00 17.39 361 ALA B N 1
ATOM 4760 C CA . ALA B 1 283 ? 0.448 -5.489 -30.567 1.00 19.22 361 ALA B CA 1
ATOM 4761 C C . ALA B 1 283 ? 0.820 -6.709 -29.743 1.00 20.63 361 ALA B C 1
ATOM 4762 O O . ALA B 1 283 ? 1.915 -6.785 -29.203 1.00 20.96 361 ALA B O 1
ATOM 4764 N N . PRO B 1 284 ? -0.107 -7.676 -29.636 1.00 22.85 362 PRO B N 1
ATOM 4765 C CA . PRO B 1 284 ? 0.166 -8.854 -28.823 1.00 25.57 362 PRO B CA 1
ATOM 4766 C C . PRO B 1 284 ? 1.005 -9.933 -29.474 1.00 28.24 362 PRO B C 1
ATOM 4767 O O . PRO B 1 284 ? 1.227 -10.959 -28.838 1.00 30.73 362 PRO B O 1
ATOM 4771 N N . MET B 1 285 ? 1.496 -9.713 -30.695 1.00 30.10 363 MET B N 1
ATOM 4772 C CA . MET B 1 285 ? 2.283 -10.732 -31.422 1.00 32.24 363 MET B CA 1
ATOM 4773 C C . MET B 1 285 ? 3.767 -10.854 -31.035 1.00 35.37 363 MET B C 1
ATOM 4774 O O . MET B 1 285 ? 4.510 -11.601 -31.681 1.00 40.52 363 MET B O 1
ATOM 4779 N N . GLY B 1 286 ? 4.210 -10.151 -30.002 1.00 32.13 364 GLY B N 1
ATOM 4780 C CA . GLY B 1 286 ? 5.548 -10.310 -29.488 1.00 33.06 364 GLY B CA 1
ATOM 4781 C C . GLY B 1 286 ? 6.339 -9.024 -29.652 1.00 34.21 364 GLY B C 1
ATOM 4782 O O . GLY B 1 286 ? 6.075 -8.253 -30.577 1.00 36.31 364 GLY B O 1
ATOM 4783 N N . ARG B 1 28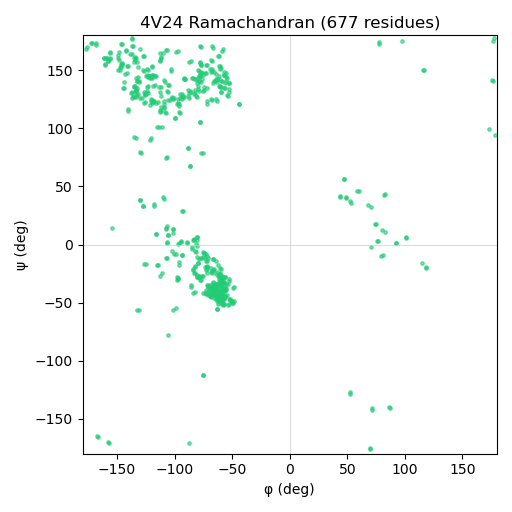7 ? 7.284 -8.791 -28.740 1.00 33.99 365 ARG B N 1
ATOM 4784 C CA . ARG B 1 287 ? 8.126 -7.589 -28.750 1.00 32.28 365 ARG B CA 1
ATOM 4785 C C . ARG B 1 287 ? 8.783 -7.494 -30.109 1.00 27.11 365 ARG B C 1
ATOM 4786 O O . ARG B 1 287 ? 9.171 -8.518 -30.687 1.00 27.31 365 ARG B O 1
ATOM 4794 N N . CYS B 1 288 ? 8.937 -6.278 -30.635 1.00 22.63 366 CYS B N 1
ATOM 4795 C CA . CYS B 1 288 ? 9.622 -6.114 -31.944 1.00 21.94 366 CYS B CA 1
ATOM 4796 C C . CYS B 1 288 ? 11.059 -6.602 -31.941 1.00 19.24 366 CYS B C 1
ATOM 4797 O O . CYS B 1 288 ? 11.816 -6.302 -31.037 1.00 19.89 366 CYS B O 1
ATOM 4800 N N .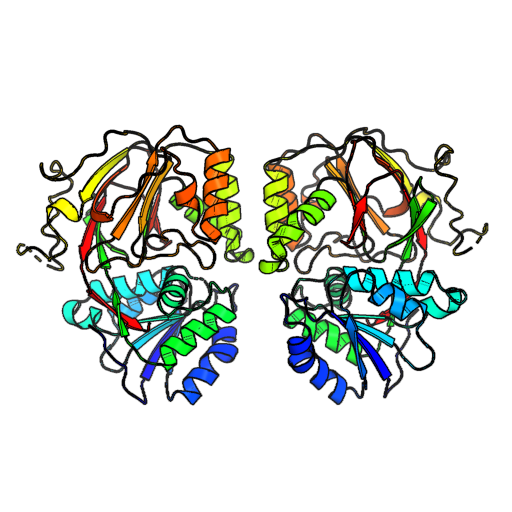 ALA B 1 289 ? 11.464 -7.311 -32.979 1.00 17.71 367 ALA B N 1
ATOM 4801 C CA . ALA B 1 289 ? 12.862 -7.593 -33.177 1.00 17.86 367 ALA B CA 1
ATOM 4802 C C . ALA B 1 289 ? 13.618 -6.286 -33.384 1.00 17.02 367 ALA B C 1
ATOM 4803 O O . ALA B 1 289 ? 13.030 -5.275 -33.738 1.00 15.90 367 ALA B O 1
ATOM 4805 N N . ALA B 1 290 ? 14.933 -6.356 -33.204 1.00 16.62 368 ALA B N 1
ATOM 4806 C CA . ALA B 1 290 ? 15.809 -5.268 -33.508 1.00 17.70 368 ALA B CA 1
ATOM 4807 C C . ALA B 1 290 ? 15.574 -4.822 -34.947 1.00 17.01 368 ALA B C 1
ATOM 4808 O O . ALA B 1 290 ? 15.583 -5.643 -35.883 1.00 16.81 368 ALA B O 1
ATOM 4810 N N . GLY B 1 291 ? 15.342 -3.526 -35.137 1.00 14.34 369 GLY B N 1
ATOM 4811 C CA . GLY B 1 291 ? 15.244 -2.962 -36.486 1.00 14.60 369 GLY B CA 1
ATOM 4812 C C . GLY B 1 291 ? 13.888 -3.101 -37.174 1.00 15.43 369 GLY B C 1
ATOM 4813 O O . GLY B 1 291 ? 13.776 -2.778 -38.335 1.00 14.58 369 GLY B O 1
ATOM 4814 N N . VAL B 1 292 ? 12.849 -3.511 -36.437 1.00 13.08 370 VAL B N 1
ATOM 4815 C CA . VAL B 1 292 ? 11.554 -3.831 -36.991 1.00 14.21 370 VAL B CA 1
ATOM 4816 C C . VAL B 1 292 ? 10.483 -3.111 -36.191 1.00 13.64 370 VAL B C 1
ATOM 4817 O O . VAL B 1 292 ? 10.592 -2.962 -34.966 1.00 14.15 370 VAL B O 1
ATOM 4821 N N . MET B 1 293 ? 9.493 -2.614 -36.886 1.00 12.84 371 MET B N 1
ATOM 4822 C CA . MET B 1 293 ? 8.299 -2.123 -36.240 1.00 13.72 371 MET B CA 1
ATOM 4823 C C . MET B 1 293 ? 7.033 -2.722 -36.793 1.00 13.84 371 MET B C 1
ATOM 4824 O O . MET B 1 293 ? 7.013 -3.323 -37.872 1.00 14.67 371 MET B O 1
ATOM 4829 N N . HIS B 1 294 ? 5.975 -2.582 -35.994 1.00 13.55 372 HIS B N 1
ATOM 4830 C CA . HIS B 1 294 ? 4.635 -3.025 -36.381 1.00 13.33 372 HIS B CA 1
ATOM 4831 C C . HIS B 1 294 ? 4.007 -1.961 -37.308 1.00 13.75 372 HIS B C 1
ATOM 4832 O O . HIS B 1 294 ? 4.130 -0.737 -37.052 1.00 15.00 372 HIS B O 1
ATOM 4839 N N . LEU B 1 295 ? 3.410 -2.396 -38.412 1.00 12.25 373 LEU B N 1
ATOM 4840 C CA . LEU B 1 295 ? 2.584 -1.502 -39.220 1.00 12.82 373 LEU B CA 1
ATOM 4841 C C . LEU B 1 295 ? 1.170 -2.052 -39.274 1.00 13.43 373 LEU B C 1
ATOM 4842 O O . LEU B 1 295 ? 0.974 -3.230 -39.648 1.00 14.33 373 LEU B O 1
ATOM 4847 N N . PHE B 1 296 ? 0.200 -1.240 -38.880 1.00 12.91 374 PHE B N 1
ATOM 4848 C CA . PHE B 1 296 ? -1.210 -1.646 -38.937 1.00 15.21 374 PHE B CA 1
ATOM 4849 C C . PHE B 1 296 ? -1.878 -0.681 -39.839 1.00 14.67 374 PHE B C 1
ATOM 4850 O O . PHE B 1 296 ? -1.566 0.531 -39.838 1.00 16.12 374 PHE B O 1
ATOM 4858 N N . TYR B 1 297 ? -2.849 -1.171 -40.573 1.00 15.14 375 TYR B N 1
ATOM 4859 C CA . TYR B 1 297 ? -3.805 -0.283 -41.207 1.00 14.86 375 TYR B CA 1
ATOM 4860 C C . TYR B 1 297 ? -5.171 -0.932 -41.298 1.00 15.98 375 TYR B C 1
ATOM 4861 O O . TYR B 1 297 ? -5.292 -2.145 -41.320 1.00 14.68 375 TYR B O 1
ATOM 4870 N N . VAL B 1 298 ? -6.177 -0.075 -41.308 1.00 16.41 376 VAL B N 1
ATOM 4871 C CA . VAL B 1 298 ? -7.556 -0.477 -41.411 1.00 17.80 376 VAL B CA 1
ATOM 4872 C C . VAL B 1 298 ? -8.095 0.046 -42.729 1.00 18.31 376 VAL B C 1
ATOM 4873 O O . VAL B 1 298 ? -8.064 1.244 -43.020 1.00 18.25 376 VAL B O 1
ATOM 4877 N N . ARG B 1 299 ? -8.577 -0.881 -43.537 1.00 19.70 377 ARG B N 1
ATOM 4878 C CA . ARG B 1 299 ? -9.149 -0.566 -44.854 1.00 22.28 377 ARG B CA 1
ATOM 4879 C C . ARG B 1 299 ? -10.578 -0.047 -44.714 1.00 23.23 377 ARG B C 1
ATOM 4880 O O . ARG B 1 299 ? -11.292 -0.419 -43.793 1.00 21.96 377 ARG B O 1
ATOM 4888 N N . ALA B 1 300 ? -10.977 0.804 -45.651 1.00 24.49 378 ALA B N 1
ATOM 4889 C CA . ALA B 1 300 ? -12.344 1.339 -45.723 1.00 26.58 378 ALA B CA 1
ATOM 4890 C C . ALA B 1 300 ? -13.376 0.233 -45.930 1.00 25.70 378 ALA B C 1
ATOM 4891 O O . ALA B 1 300 ? -13.112 -0.715 -46.639 1.00 27.39 378 ALA B O 1
ATOM 4893 N N . GLY B 1 301 ? -14.539 0.353 -45.301 1.00 27.91 379 GLY B N 1
ATOM 4894 C CA . GLY B 1 301 ? -15.616 -0.637 -45.439 1.00 28.34 379 GLY B CA 1
ATOM 4895 C C . GLY B 1 301 ? -15.994 -1.313 -44.131 1.00 29.01 379 GLY B C 1
ATOM 4896 O O . GLY B 1 301 ? -17.073 -1.911 -44.016 1.00 28.86 379 GLY B O 1
ATOM 4897 N N . VAL B 1 302 ? -15.102 -1.260 -43.143 1.00 25.00 380 VAL B N 1
ATOM 4898 C CA . VAL B 1 302 ? -15.383 -1.818 -41.827 1.00 24.72 380 VAL B CA 1
ATOM 4899 C C . VAL B 1 302 ? -16.516 -1.037 -41.147 1.00 24.45 380 VAL B C 1
ATOM 4900 O O . VAL B 1 302 ? -16.659 0.175 -41.334 1.00 23.09 380 VAL B O 1
ATOM 4904 N N . SER B 1 303 ? -17.300 -1.728 -40.326 1.00 26.46 381 SER B N 1
ATOM 4905 C CA . SER B 1 303 ? -18.426 -1.090 -39.661 1.00 28.25 381 SER B CA 1
ATOM 4906 C C . SER B 1 303 ? -18.021 -0.440 -38.351 1.00 28.46 381 SER B C 1
ATOM 4907 O O . SER B 1 303 ? -17.032 -0.860 -37.725 1.00 25.27 381 SER B O 1
ATOM 4910 N N . ARG B 1 304 ? -18.821 0.541 -37.912 1.00 27.74 382 ARG B N 1
ATOM 4911 C CA . ARG B 1 304 ? -18.636 1.126 -36.592 1.00 28.49 382 ARG B CA 1
ATOM 4912 C C . ARG B 1 304 ? -18.681 0.058 -35.531 1.00 27.79 382 ARG B C 1
ATOM 4913 O O . ARG B 1 304 ? -17.940 0.114 -34.563 1.00 24.33 382 ARG B O 1
ATOM 4921 N N . ALA B 1 305 ? -19.574 -0.917 -35.686 1.00 28.60 383 ALA B N 1
ATOM 4922 C CA . ALA B 1 305 ? -19.777 -1.909 -34.638 1.00 28.26 383 ALA B CA 1
ATOM 4923 C C . ALA B 1 305 ? -18.551 -2.815 -34.525 1.00 27.09 383 ALA B C 1
ATOM 4924 O O . ALA B 1 305 ? -18.102 -3.118 -33.422 1.00 26.28 383 ALA B O 1
ATOM 4926 N N . MET B 1 306 ? -18.021 -3.260 -35.650 1.00 25.41 384 MET B N 1
ATOM 4927 C CA . MET B 1 306 ? -16.769 -4.038 -35.634 1.00 27.00 384 MET B CA 1
ATOM 4928 C C . MET B 1 306 ? -15.598 -3.221 -35.056 1.00 22.80 384 MET B C 1
ATOM 4929 O O . MET B 1 306 ? -14.789 -3.745 -34.297 1.00 22.85 384 MET B O 1
ATOM 4934 N N . LEU B 1 307 ? -15.476 -1.968 -35.452 1.00 21.87 385 LEU B N 1
ATOM 4935 C CA . LEU B 1 307 ? -14.387 -1.139 -34.903 1.00 24.25 385 LEU B CA 1
ATOM 4936 C C . LEU B 1 307 ? -14.486 -1.047 -33.396 1.00 23.65 385 LEU B C 1
ATOM 4937 O O . LEU B 1 307 ? -13.487 -1.162 -32.700 1.00 21.08 385 LEU B O 1
ATOM 4942 N N . LEU B 1 308 ? -15.701 -0.879 -32.871 1.00 23.48 386 LEU B N 1
ATOM 4943 C CA . LEU B 1 308 ? -15.873 -0.891 -31.429 1.00 24.36 386 LEU B CA 1
ATOM 4944 C C . LEU B 1 308 ? -15.474 -2.210 -30.801 1.00 25.21 386 LEU B C 1
ATOM 4945 O O . LEU B 1 308 ? -14.852 -2.227 -29.727 1.00 24.66 386 LEU B O 1
ATOM 4950 N N . ARG B 1 309 ? -15.834 -3.316 -31.433 1.00 24.21 387 ARG B N 1
ATOM 4951 C CA . ARG B 1 309 ? -15.504 -4.617 -30.907 1.00 25.95 387 ARG B CA 1
ATOM 4952 C C . ARG B 1 309 ? -14.001 -4.768 -30.842 1.00 23.20 387 ARG B C 1
ATOM 4953 O O . ARG B 1 309 ? -13.477 -5.277 -29.862 1.00 21.36 387 ARG B O 1
ATOM 4961 N N . LEU B 1 310 ? -13.319 -4.318 -31.893 1.00 20.93 388 LEU B N 1
ATOM 4962 C CA . LEU B 1 310 ? -11.871 -4.422 -31.934 1.00 21.76 388 LEU B CA 1
ATOM 4963 C C . LEU B 1 310 ? -11.252 -3.567 -30.828 1.00 22.42 388 LEU B C 1
ATOM 4964 O O . LEU B 1 310 ? -10.353 -4.024 -30.101 1.00 23.13 388 LEU B O 1
ATOM 4969 N N . PHE B 1 311 ? -11.714 -2.323 -30.721 1.00 22.10 389 PHE B N 1
ATOM 4970 C CA . PHE B 1 311 ? -11.219 -1.420 -29.673 1.00 21.68 389 PHE B CA 1
ATOM 4971 C C . PHE B 1 311 ? -11.310 -2.045 -28.290 1.00 23.15 389 PHE B C 1
ATOM 4972 O O . PHE B 1 311 ? -10.307 -2.117 -27.557 1.00 21.63 389 PHE B O 1
ATOM 4980 N N . LEU B 1 312 ? -12.495 -2.566 -27.940 1.00 23.29 390 LEU B N 1
ATOM 4981 C CA . LEU B 1 312 ? -12.683 -3.163 -26.620 1.00 24.25 390 LEU B CA 1
ATOM 4982 C C . LEU B 1 312 ? -11.831 -4.406 -26.373 1.00 25.60 390 LEU B C 1
ATOM 4983 O O . LEU B 1 312 ? -11.303 -4.613 -25.270 1.00 25.66 390 LEU B O 1
ATOM 4988 N N . ALA B 1 313 ? -11.657 -5.212 -27.405 1.00 22.98 391 ALA B N 1
ATOM 4989 C CA . ALA B 1 313 ? -10.842 -6.405 -27.329 1.00 22.90 391 ALA B CA 1
ATOM 4990 C C . ALA B 1 313 ? -9.354 -6.098 -27.152 1.00 22.55 391 ALA B C 1
ATOM 4991 O O . ALA B 1 313 ? -8.611 -6.931 -26.657 1.00 19.10 391 ALA B O 1
ATOM 4993 N N . MET B 1 314 ? -8.933 -4.905 -27.576 1.00 22.59 392 MET B N 1
ATOM 4994 C CA . MET B 1 314 ? -7.541 -4.474 -27.409 1.00 24.84 392 MET B CA 1
ATOM 4995 C C . MET B 1 314 ? -7.070 -4.397 -25.961 1.00 24.00 392 MET B C 1
ATOM 4996 O O . MET B 1 314 ? -5.867 -4.587 -25.665 1.00 24.51 392 MET B O 1
ATOM 5001 N N . GLU B 1 315 ? -7.985 -4.222 -25.023 1.00 24.61 393 GLU B N 1
ATOM 5002 C CA . GLU B 1 315 ? -7.604 -4.242 -23.607 1.00 27.78 393 GLU B CA 1
ATOM 5003 C C . GLU B 1 315 ? -6.779 -5.475 -23.204 1.00 29.40 393 GLU B C 1
ATOM 5004 O O . GLU B 1 315 ? -5.778 -5.347 -22.502 1.00 30.33 393 GLU B O 1
ATOM 5010 N N . LYS B 1 316 ? -7.236 -6.664 -23.579 1.00 27.26 394 LYS B N 1
ATOM 5011 C CA . LYS B 1 316 ? -6.503 -7.883 -23.284 1.00 29.31 394 LYS B CA 1
ATOM 5012 C C . LYS B 1 316 ? -5.726 -8.420 -24.495 1.00 25.99 394 LYS B C 1
ATOM 5013 O O . LYS B 1 316 ? -5.234 -9.551 -24.498 1.00 24.65 394 LYS B O 1
ATOM 5017 N N . GLY B 1 317 ? -5.594 -7.598 -25.522 1.00 23.03 395 GLY B N 1
ATOM 5018 C CA . GLY B 1 317 ? -4.814 -7.969 -26.682 1.00 21.72 395 GLY B CA 1
ATOM 5019 C C . GLY B 1 317 ? -5.450 -9.053 -27.519 1.00 23.00 395 GLY B C 1
ATOM 5020 O O . GLY B 1 317 ? -4.740 -9.840 -28.111 1.00 23.26 395 GLY B O 1
ATOM 5021 N N . ARG B 1 318 ? -6.784 -9.082 -27.556 1.00 24.64 396 ARG B N 1
ATOM 5022 C CA . ARG B 1 318 ? -7.527 -10.157 -28.224 1.00 26.26 396 ARG B CA 1
ATOM 5023 C C . ARG B 1 318 ? -8.157 -9.743 -29.542 1.00 26.51 396 ARG B C 1
ATOM 5024 O O . ARG B 1 318 ? -8.809 -10.564 -30.198 1.00 26.50 396 ARG B O 1
ATOM 5032 N N . HIS B 1 319 ? -7.931 -8.496 -29.958 1.00 22.70 397 HIS B N 1
ATOM 5033 C CA . HIS B 1 319 ? -8.490 -7.990 -31.186 1.00 23.05 397 HIS B CA 1
ATOM 5034 C C . HIS B 1 319 ? -8.091 -8.751 -32.460 1.00 24.77 397 HIS B C 1
ATOM 5035 O O . HIS B 1 319 ? -8.866 -8.736 -33.423 1.00 25.74 397 HIS B O 1
ATOM 5042 N N . MET B 1 320 ? -6.895 -9.342 -32.518 1.00 23.57 398 MET B N 1
ATOM 5043 C CA . MET B 1 320 ? -6.500 -10.084 -33.738 1.00 27.16 398 MET B CA 1
ATOM 5044 C C . MET B 1 320 ? -7.274 -11.416 -33.880 1.00 29.13 398 MET B C 1
ATOM 5045 O O . MET B 1 320 ? -7.331 -11.985 -34.975 1.00 27.85 398 MET B O 1
ATOM 5050 N N . GLU B 1 321 ? -7.860 -11.905 -32.784 1.00 30.76 399 GLU B N 1
ATOM 5051 C CA . GLU B 1 321 ? -8.634 -13.158 -32.825 1.00 34.45 399 GLU B CA 1
ATOM 5052 C C . GLU B 1 321 ? -9.938 -13.031 -33.620 1.00 32.31 399 GLU B C 1
ATOM 5053 O O . GLU B 1 321 ? -10.502 -14.040 -34.060 1.00 35.40 399 GLU B O 1
ATOM 5059 N N . TYR B 1 322 ? -10.430 -11.813 -33.812 1.00 31.20 400 TYR B N 1
ATOM 5060 C CA . TYR B 1 322 ? -11.618 -11.605 -34.643 1.00 32.59 400 TYR B CA 1
ATOM 5061 C C . TYR B 1 322 ? -11.376 -11.941 -36.114 1.00 33.99 400 TYR B C 1
ATOM 5062 O O . TYR B 1 322 ? -12.324 -12.198 -36.851 1.00 31.45 400 TYR B O 1
ATOM 5071 N N . GLU B 1 323 ? -10.109 -11.937 -36.538 1.00 32.89 401 GLU B N 1
ATOM 5072 C CA . GLU B 1 323 ? -9.748 -12.129 -37.940 1.00 37.07 401 GLU B CA 1
ATOM 5073 C C . GLU B 1 323 ? -10.563 -11.229 -38.862 1.00 34.14 401 GLU B C 1
ATOM 5074 O O . GLU B 1 323 ? -10.981 -11.634 -39.939 1.00 32.70 401 GLU B O 1
ATOM 5080 N N . CYS B 1 324 ? -10.774 -9.991 -38.433 1.00 29.89 402 CYS B N 1
ATOM 5081 C CA . CYS B 1 324 ? -11.435 -9.002 -39.259 1.00 30.15 402 CYS B CA 1
ATOM 5082 C C . CYS B 1 324 ? -10.576 -8.738 -40.496 1.00 28.99 402 CYS B C 1
ATOM 5083 O O . CYS B 1 324 ? -9.399 -8.379 -40.351 1.00 26.95 402 CYS B O 1
ATOM 5086 N N . PRO B 1 325 ? -11.135 -8.921 -41.718 1.00 28.26 403 PRO B N 1
ATOM 5087 C CA . PRO B 1 325 ? -10.290 -8.713 -42.919 1.00 27.21 403 PRO B CA 1
ATOM 5088 C C . PRO B 1 325 ? -9.925 -7.245 -43.202 1.00 25.30 403 PRO B C 1
ATOM 5089 O O . PRO B 1 325 ? -9.088 -6.959 -44.088 1.00 24.56 403 PRO B O 1
ATOM 5093 N N . TYR B 1 326 ? -10.570 -6.309 -42.517 1.00 22.86 404 TYR B N 1
ATOM 5094 C CA . TYR B 1 326 ? -10.262 -4.901 -42.740 1.00 23.33 404 TYR B CA 1
ATOM 5095 C C . TYR B 1 326 ? -9.018 -4.445 -41.946 1.00 22.02 404 TYR B C 1
ATOM 5096 O O . TYR B 1 326 ? -8.439 -3.412 -42.280 1.00 21.14 404 TYR B O 1
ATOM 5105 N N . LEU B 1 327 ? -8.639 -5.189 -40.919 1.00 21.44 405 LEU B N 1
ATOM 5106 C CA . LEU B 1 327 ? -7.424 -4.885 -40.116 1.00 21.19 405 LEU B CA 1
ATOM 5107 C C . LEU B 1 327 ? -6.215 -5.676 -40.616 1.00 20.64 405 LEU B C 1
ATOM 5108 O O . LEU B 1 327 ? -6.202 -6.897 -40.495 1.00 20.13 405 LEU B O 1
ATOM 5113 N N . VAL B 1 328 ? -5.208 -4.989 -41.177 1.00 17.99 406 VAL B N 1
ATOM 5114 C CA . VAL B 1 328 ? -4.029 -5.643 -41.746 1.00 17.87 406 VAL B CA 1
ATOM 5115 C C . VAL B 1 328 ? -2.806 -5.313 -40.889 1.00 17.12 406 VAL B C 1
ATOM 5116 O O . VAL B 1 328 ? -2.637 -4.178 -40.479 1.00 16.96 406 VAL B O 1
ATOM 5120 N N . TYR B 1 329 ? -1.992 -6.308 -40.600 1.00 16.25 407 TYR B N 1
ATOM 5121 C CA . TYR B 1 329 ? -0.753 -6.169 -39.839 1.00 16.07 407 TYR B CA 1
ATOM 5122 C C . TYR B 1 329 ? 0.413 -6.683 -40.650 1.00 15.47 407 TYR B C 1
ATOM 5123 O O . TYR B 1 329 ? 0.340 -7.768 -41.253 1.00 15.55 407 TYR B O 1
ATOM 5132 N N . VAL B 1 330 ? 1.518 -5.938 -40.645 1.00 14.65 408 VAL B N 1
ATOM 5133 C CA A VAL B 1 330 ? 2.741 -6.347 -41.286 0.50 14.32 408 VAL B CA 1
ATOM 5134 C CA B VAL B 1 330 ? 2.769 -6.336 -41.313 0.50 14.84 408 VAL B CA 1
ATOM 5135 C C . VAL B 1 330 ? 3.964 -5.787 -40.532 1.00 15.25 408 VAL B C 1
ATOM 5136 O O . VAL B 1 330 ? 3.990 -4.597 -40.159 1.00 15.18 408 VAL B O 1
ATOM 5143 N N . PRO B 1 331 ? 4.986 -6.625 -40.281 1.00 14.46 409 PRO B N 1
ATOM 5144 C CA . PRO B 1 331 ? 6.233 -6.116 -39.694 1.00 14.56 409 PRO B CA 1
ATOM 5145 C C . PRO B 1 331 ? 7.160 -5.500 -40.781 1.00 14.37 409 PRO B C 1
ATOM 5146 O O . PRO B 1 331 ? 7.413 -6.142 -41.801 1.00 13.60 409 PRO B O 1
ATOM 5150 N N . VAL B 1 332 ? 7.662 -4.280 -40.543 1.00 12.83 410 VAL B N 1
ATOM 5151 C CA . VAL B 1 332 ? 8.390 -3.544 -41.565 1.00 12.64 410 VAL B CA 1
ATOM 5152 C C . VAL B 1 332 ? 9.673 -2.925 -41.040 1.00 12.27 410 VAL B C 1
ATOM 5153 O O . VAL B 1 332 ? 9.840 -2.712 -39.815 1.00 13.19 410 VAL B O 1
ATOM 5157 N N . VAL B 1 333 ? 10.553 -2.579 -41.963 1.00 11.81 411 VAL B N 1
ATOM 5158 C CA . VAL B 1 333 ? 11.707 -1.789 -41.655 1.00 11.94 411 VAL B CA 1
ATOM 5159 C C . VAL B 1 333 ? 11.645 -0.348 -42.170 1.00 12.51 411 VAL B C 1
ATOM 5160 O O . VAL B 1 333 ? 12.499 0.504 -41.796 1.00 12.35 411 VAL B O 1
ATOM 5164 N N . ALA B 1 334 ? 10.675 -0.060 -43.022 1.00 11.67 412 ALA B N 1
ATOM 5165 C CA . ALA B 1 334 ? 10.495 1.271 -43.572 1.00 12.11 412 ALA B CA 1
ATOM 5166 C C . ALA B 1 334 ? 9.088 1.399 -44.125 1.00 12.45 412 ALA B C 1
ATOM 5167 O O . ALA B 1 334 ? 8.390 0.392 -44.406 1.00 11.31 412 ALA B O 1
ATOM 5169 N N . PHE B 1 335 ? 8.669 2.649 -44.275 1.00 12.79 413 PHE B N 1
ATOM 5170 C CA . PHE B 1 335 ? 7.395 2.941 -44.910 1.00 13.03 413 PHE B CA 1
ATOM 5171 C C . PHE B 1 335 ? 7.371 4.349 -45.500 1.00 12.11 413 PHE B C 1
ATOM 5172 O O . PHE B 1 335 ? 8.255 5.189 -45.205 1.00 11.74 413 PHE B O 1
ATOM 5180 N N . ARG B 1 336 ? 6.365 4.563 -46.350 1.00 11.40 414 ARG B N 1
ATOM 5181 C CA . ARG B 1 336 ? 6.005 5.872 -46.915 1.00 11.49 414 ARG B CA 1
ATOM 5182 C C . ARG B 1 336 ? 4.510 5.995 -46.891 1.00 11.73 414 ARG B C 1
ATOM 5183 O O . ARG B 1 336 ? 3.779 5.060 -47.288 1.00 11.19 414 ARG B O 1
ATOM 5191 N N . LEU B 1 337 ? 4.037 7.125 -46.367 1.00 12.61 415 LEU B N 1
ATOM 5192 C CA . LEU B 1 337 ? 2.628 7.462 -46.368 1.00 13.69 415 LEU B CA 1
ATOM 5193 C C . LEU B 1 337 ? 2.451 8.845 -47.025 1.00 15.20 415 LEU B C 1
ATOM 5194 O O . LEU B 1 337 ? 3.130 9.826 -46.631 1.00 13.65 415 LEU B O 1
ATOM 5199 N N . GLU B 1 338 ? 1.528 8.900 -48.002 1.00 15.86 416 GLU B N 1
ATOM 5200 C CA . GLU B 1 338 ? 1.198 10.123 -48.747 1.00 17.21 416 GLU B CA 1
ATOM 5201 C C . GLU B 1 338 ? -0.279 10.414 -48.556 1.00 17.41 416 GLU B C 1
ATOM 5202 O O . GLU B 1 338 ? -1.112 9.907 -49.288 1.00 17.42 416 GLU B O 1
ATOM 5208 N N . PRO B 1 339 ? -0.615 11.184 -47.524 1.00 17.96 417 PRO B N 1
ATOM 5209 C CA . PRO B 1 339 ? -2.010 11.611 -47.364 1.00 19.44 417 PRO B CA 1
ATOM 5210 C C . PRO B 1 339 ? -2.452 12.484 -48.537 1.00 20.49 417 PRO B C 1
ATOM 5211 O O . PRO B 1 339 ? -1.673 13.330 -48.987 1.00 19.19 417 PRO B O 1
ATOM 5215 N N . LYS B 1 340 ? -3.687 12.277 -48.997 1.00 23.61 418 LYS B N 1
ATOM 5216 C CA . LYS B 1 340 ? -4.326 13.122 -50.015 1.00 27.91 418 LYS B CA 1
ATOM 5217 C C . LYS B 1 340 ? -5.698 13.519 -49.516 1.00 33.58 418 LYS B C 1
ATOM 5218 O O . LYS B 1 340 ? -6.650 13.576 -50.296 1.00 36.21 418 LYS B O 1
ATOM 5224 N N . ASP B 1 341 ? -5.798 13.782 -48.213 1.00 34.63 419 ASP B N 1
ATOM 5225 C CA . ASP B 1 341 ? -7.097 13.920 -47.518 1.00 40.30 419 ASP B CA 1
ATOM 5226 C C . ASP B 1 341 ? -7.447 15.367 -47.129 1.00 40.31 419 ASP B C 1
ATOM 5227 O O . ASP B 1 341 ? -8.374 15.590 -46.360 1.00 46.15 419 ASP B O 1
ATOM 5232 N N . GLY B 1 342 ? -6.733 16.342 -47.677 1.00 41.94 420 GLY B N 1
ATOM 5233 C CA . GLY B 1 342 ? -6.892 17.735 -47.246 1.00 44.42 420 GLY B CA 1
ATOM 5234 C C . GLY B 1 342 ? -6.348 17.931 -45.839 1.00 44.98 420 GLY B C 1
ATOM 5235 O O . GLY B 1 342 ? -5.820 16.989 -45.237 1.00 46.20 420 GLY B O 1
ATOM 5236 N N . LYS B 1 343 ? -6.503 19.138 -45.301 1.00 41.43 421 LYS B N 1
ATOM 5237 C CA . LYS B 1 343 ? -5.953 19.487 -43.973 1.00 38.23 421 LYS B CA 1
ATOM 5238 C C . LYS B 1 343 ? -6.178 18.385 -42.912 1.00 33.50 421 LYS B C 1
ATOM 5239 O O . LYS B 1 343 ? -7.311 17.993 -42.622 1.00 33.03 421 LYS B O 1
ATOM 5241 N N . GLY B 1 344 ? -5.097 17.873 -42.336 1.00 31.01 422 GLY B N 1
ATOM 5242 C CA . GLY B 1 344 ? -5.243 16.818 -41.319 1.00 27.74 422 GLY B CA 1
ATOM 5243 C C . GLY B 1 344 ? -4.033 16.784 -40.438 1.00 26.67 422 GLY B C 1
ATOM 5244 O O . GLY B 1 344 ? -3.151 17.689 -40.530 1.00 23.30 422 GLY B O 1
ATOM 5245 N N . VAL B 1 345 ? -3.985 15.740 -39.600 1.00 23.42 423 VAL B N 1
ATOM 5246 C CA . VAL B 1 345 ? -2.944 15.613 -38.613 1.00 23.54 423 VAL B CA 1
ATOM 5247 C C . VAL B 1 345 ? -2.334 14.216 -38.597 1.00 20.60 423 VAL B C 1
ATOM 5248 O O . VAL B 1 345 ? -2.945 13.224 -39.004 1.00 22.12 423 VAL B O 1
ATOM 5252 N N . PHE B 1 346 ? -1.118 14.200 -38.087 1.00 18.30 424 PHE B N 1
ATOM 5253 C CA . PHE B 1 346 ? -0.454 13.011 -37.642 1.00 17.59 424 PHE B CA 1
ATOM 5254 C C . PHE B 1 346 ? -0.342 13.193 -36.134 1.00 17.93 424 PHE B C 1
ATOM 5255 O O . PHE B 1 346 ? -0.348 14.321 -35.614 1.00 18.74 424 PHE B O 1
ATOM 5263 N N . ALA B 1 347 ? -0.184 12.078 -35.449 1.00 16.99 425 ALA B N 1
ATOM 5264 C CA . ALA B 1 347 ? 0.235 12.059 -34.099 1.00 17.56 425 ALA B CA 1
ATOM 5265 C C . ALA B 1 347 ? 1.534 11.274 -34.110 1.00 17.19 425 ALA B C 1
ATOM 5266 O O . ALA B 1 347 ? 1.555 10.087 -34.510 1.00 15.35 425 ALA B O 1
ATOM 5268 N N . VAL B 1 348 ? 2.610 11.912 -33.640 1.00 15.52 426 VAL B N 1
ATOM 5269 C CA . VAL B 1 348 ? 3.884 11.245 -33.488 1.00 15.36 426 VAL B CA 1
ATOM 5270 C C . VAL B 1 348 ? 4.213 11.135 -32.009 1.00 14.73 426 VAL B C 1
ATOM 5271 O O . VAL B 1 348 ? 4.356 12.157 -31.326 1.00 15.40 426 VAL B O 1
ATOM 5275 N N . ASP B 1 349 ? 4.254 9.919 -31.487 1.00 14.35 427 ASP B N 1
ATOM 5276 C CA . ASP B 1 349 ? 4.390 9.675 -30.058 1.00 14.88 427 ASP B CA 1
ATOM 5277 C C . ASP B 1 349 ? 3.327 10.426 -29.260 1.00 18.01 427 ASP B C 1
ATOM 5278 O O . ASP B 1 349 ? 3.580 10.901 -28.171 1.00 19.68 427 ASP B O 1
ATOM 5283 N N . GLY B 1 350 ? 2.135 10.513 -29.843 1.00 19.12 428 GLY B N 1
ATOM 5284 C CA . GLY B 1 350 ? 1.031 11.247 -29.277 1.00 20.57 428 GLY B CA 1
ATOM 5285 C C . GLY B 1 350 ? 1.043 12.743 -29.509 1.00 21.90 428 GLY B C 1
ATOM 5286 O O . GLY B 1 350 ? 0.040 13.384 -29.238 1.00 22.70 428 GLY B O 1
ATOM 5287 N N . GLU B 1 351 ? 2.144 13.278 -30.043 1.00 20.26 429 GLU B N 1
ATOM 5288 C CA . GLU B 1 351 ? 2.278 14.709 -30.319 1.00 21.19 429 GLU B CA 1
ATOM 5289 C C . GLU B 1 351 ? 1.762 15.062 -31.702 1.00 20.10 429 GLU B C 1
ATOM 5290 O O . GLU B 1 351 ? 2.029 14.379 -32.711 1.00 19.81 429 GLU B O 1
ATOM 5296 N N . LEU B 1 352 ? 0.964 16.108 -31.769 1.00 19.48 430 LEU B N 1
ATOM 5297 C CA . LEU B 1 352 ? 0.279 16.446 -33.030 1.00 21.02 430 LEU B CA 1
ATOM 5298 C C . LEU B 1 352 ? 1.166 17.273 -33.934 1.00 21.20 430 LEU B C 1
ATOM 5299 O O . LEU B 1 352 ? 1.948 18.106 -33.470 1.00 21.50 430 LEU B O 1
ATOM 5304 N N . MET B 1 353 ? 1.048 17.019 -35.224 1.00 19.66 431 MET B N 1
ATOM 5305 C CA . MET B 1 353 ? 1.640 17.857 -36.258 1.00 20.97 431 MET B CA 1
ATOM 5306 C C . MET B 1 353 ? 0.753 17.803 -37.493 1.00 21.64 431 MET B C 1
ATOM 5307 O O . MET B 1 353 ? -0.081 16.922 -37.625 1.00 20.71 431 MET B O 1
ATOM 5312 N N . VAL B 1 354 ? 0.977 18.734 -38.423 1.00 21.20 432 VAL B N 1
ATOM 5313 C CA . VAL B 1 354 ? 0.183 18.832 -39.633 1.00 19.57 432 VAL B CA 1
ATOM 5314 C C . VAL B 1 354 ? 0.630 17.705 -40.519 1.00 19.46 432 VAL B C 1
ATOM 5315 O O . VAL B 1 354 ? 1.816 17.432 -40.642 1.00 21.23 432 VAL B O 1
ATOM 5319 N N . SER B 1 355 ? -0.324 17.034 -41.110 1.00 19.00 433 SER B N 1
ATOM 5320 C CA . SER B 1 355 ? -0.058 15.887 -41.947 1.00 21.10 433 SER B CA 1
ATOM 5321 C C . SER B 1 355 ? 0.450 16.322 -43.348 1.00 21.03 433 SER B C 1
ATOM 5322 O O . SER B 1 355 ? 0.044 17.357 -43.884 1.00 21.82 433 SER B O 1
ATOM 5325 N N . GLU B 1 356 ? 1.323 15.514 -43.917 1.00 19.42 434 GLU B N 1
ATOM 5326 C CA . GLU B 1 356 ? 1.919 15.737 -45.244 1.00 20.21 434 GLU B CA 1
ATOM 5327 C C . GLU B 1 356 ? 2.633 14.420 -45.608 1.00 19.20 434 GLU B C 1
ATOM 5328 O O . GLU B 1 356 ? 2.761 13.530 -44.760 1.00 20.38 434 GLU B O 1
ATOM 5334 N N . ALA B 1 357 ? 3.149 14.293 -46.816 1.00 16.17 435 ALA B N 1
ATOM 5335 C CA . ALA B 1 357 ? 3.874 13.065 -47.151 1.00 15.17 435 ALA B CA 1
ATOM 5336 C C . ALA B 1 357 ? 5.022 12.836 -46.166 1.00 14.50 435 ALA B C 1
ATOM 5337 O O . ALA B 1 357 ? 5.775 13.758 -45.813 1.00 14.32 435 ALA B O 1
ATOM 5339 N N . VAL B 1 358 ? 5.193 11.588 -45.768 1.00 13.97 436 VAL B N 1
ATOM 5340 C CA . VAL B 1 358 ? 6.200 11.252 -44.778 1.00 13.62 436 VAL B CA 1
ATOM 5341 C C . VAL B 1 358 ? 6.732 9.865 -45.065 1.00 12.12 436 VAL B C 1
ATOM 5342 O O . VAL B 1 358 ? 6.012 9.012 -45.588 1.00 12.46 436 VAL B O 1
ATOM 5346 N N . GLN B 1 359 ? 7.983 9.641 -44.709 1.00 11.83 437 GLN B N 1
ATOM 5347 C CA . GLN B 1 359 ? 8.550 8.306 -44.783 1.00 11.83 437 GLN B CA 1
ATOM 5348 C C . GLN B 1 359 ? 9.513 8.116 -43.665 1.00 12.16 437 GLN B C 1
ATOM 5349 O O . GLN B 1 359 ? 9.995 9.096 -43.059 1.00 10.90 437 GLN B O 1
ATOM 5355 N N . GLY B 1 360 ? 9.706 6.857 -43.285 1.00 12.00 438 GLY B N 1
ATOM 5356 C CA . GLY B 1 360 ? 10.548 6.572 -42.167 1.00 12.48 438 GLY B CA 1
ATOM 5357 C C . GLY B 1 360 ? 11.272 5.242 -42.275 1.00 12.33 438 GLY B C 1
ATOM 5358 O O . GLY B 1 360 ? 10.880 4.346 -43.066 1.00 11.05 438 GLY B O 1
ATOM 5359 N N . GLN B 1 361 ? 12.350 5.138 -41.524 1.00 12.08 439 GLN B N 1
ATOM 5360 C CA . GLN B 1 361 ? 13.136 3.911 -41.443 1.00 11.99 439 GLN B CA 1
ATOM 5361 C C . GLN B 1 361 ? 13.420 3.609 -39.978 1.00 11.78 439 GLN B C 1
ATOM 5362 O O . GLN B 1 361 ? 13.788 4.519 -39.195 1.00 10.38 439 GLN B O 1
ATOM 5368 N N . VAL B 1 362 ? 13.357 2.321 -39.631 1.00 12.74 440 VAL B N 1
ATOM 5369 C CA . VAL B 1 362 ? 13.623 1.894 -38.279 1.00 12.93 440 VAL B CA 1
ATOM 5370 C C . VAL B 1 362 ? 15.108 1.651 -38.095 1.00 15.06 440 VAL B C 1
ATOM 5371 O O . VAL B 1 362 ? 15.721 1.019 -38.939 1.00 16.63 440 VAL B O 1
ATOM 5375 N N . HIS B 1 363 ? 15.690 2.207 -37.038 1.00 15.34 441 HIS B N 1
ATOM 5376 C CA . HIS B 1 363 ? 17.075 1.885 -36.683 1.00 16.68 441 HIS B CA 1
ATOM 5377 C C . HIS B 1 363 ? 17.121 0.999 -35.467 1.00 15.52 441 HIS B C 1
ATOM 5378 O O . HIS B 1 363 ? 16.465 1.295 -34.479 1.00 13.74 441 HIS B O 1
ATOM 5385 N N . PRO B 1 364 ? 17.904 -0.078 -35.554 1.00 15.07 442 PRO B N 1
ATOM 5386 C CA . PRO B 1 364 ? 17.910 -1.100 -34.520 1.00 15.09 442 PRO B CA 1
ATOM 5387 C C . PRO B 1 364 ? 18.759 -0.706 -33.342 1.00 15.39 442 PRO B C 1
ATOM 5388 O O . PRO B 1 364 ? 19.839 -0.094 -33.506 1.00 15.79 442 PRO B O 1
ATOM 5392 N N . ASN B 1 365 ? 18.252 -1.010 -32.159 1.00 16.39 443 ASN B N 1
ATOM 5393 C CA . ASN B 1 365 ? 19.055 -0.984 -30.938 1.00 19.19 443 ASN B CA 1
ATOM 5394 C C . ASN B 1 365 ? 19.857 0.295 -30.848 1.00 17.81 443 ASN B C 1
ATOM 5395 O O . ASN B 1 365 ? 21.067 0.316 -30.717 1.00 17.51 443 ASN B O 1
ATOM 5400 N N . TYR B 1 366 ? 19.116 1.375 -30.914 1.00 15.91 444 TYR B N 1
ATOM 5401 C CA . TYR B 1 366 ? 19.683 2.668 -31.131 1.00 16.30 444 TYR B CA 1
ATOM 5402 C C . TYR B 1 366 ? 19.913 3.476 -29.866 1.00 16.51 444 TYR B C 1
ATOM 5403 O O . TYR B 1 366 ? 20.761 4.371 -29.853 1.00 17.13 444 TYR B O 1
ATOM 5412 N N . PHE B 1 367 ? 19.098 3.235 -28.846 1.00 14.54 445 PHE B N 1
ATOM 5413 C CA . PHE B 1 367 ? 19.272 3.864 -27.546 1.00 15.59 445 PHE B CA 1
ATOM 5414 C C . PHE B 1 367 ? 18.942 2.848 -26.429 1.00 16.44 445 PHE B C 1
ATOM 5415 O O . PHE B 1 367 ? 18.372 1.770 -26.699 1.00 17.39 445 PHE B O 1
ATOM 5423 N N . TRP B 1 368 ? 19.326 3.196 -25.206 1.00 16.60 446 TRP B N 1
ATOM 5424 C CA . TRP B 1 368 ? 19.134 2.338 -24.041 1.00 16.98 446 TRP B CA 1
ATOM 5425 C C . TRP B 1 368 ? 18.007 2.855 -23.203 1.00 16.07 446 TRP B C 1
ATOM 5426 O O . TRP B 1 368 ? 17.891 4.095 -22.993 1.00 15.42 446 TRP B O 1
ATOM 5437 N N . MET B 1 369 ? 17.165 1.933 -22.729 1.00 15.86 447 MET B N 1
ATOM 5438 C CA . MET B 1 369 ? 16.218 2.257 -21.699 1.00 16.76 447 MET B CA 1
ATOM 5439 C C . MET B 1 369 ? 16.334 1.341 -20.504 1.00 18.16 447 MET B C 1
ATOM 5440 O O . MET B 1 369 ? 16.618 0.147 -20.637 1.00 16.50 447 MET B O 1
ATOM 5445 N N . VAL B 1 370 ? 16.101 1.925 -19.344 1.00 18.55 448 VAL B N 1
ATOM 5446 C CA . VAL B 1 370 ? 15.902 1.185 -18.138 1.00 22.03 448 VAL B CA 1
ATOM 5447 C C . VAL B 1 370 ? 14.689 0.306 -18.403 1.00 25.36 448 VAL B C 1
ATOM 5448 O O . VAL B 1 370 ? 13.669 0.761 -18.953 1.00 28.38 448 VAL B O 1
ATOM 5452 N N . SER B 1 371 ? 14.793 -0.965 -18.093 1.00 25.14 449 SER B N 1
ATOM 5453 C CA . SER B 1 371 ? 13.746 -1.862 -18.528 1.00 30.35 449 SER B CA 1
ATOM 5454 C C . SER B 1 371 ? 13.878 -3.219 -17.880 1.00 32.01 449 SER B C 1
ATOM 5455 O O . SER B 1 371 ? 14.900 -3.551 -17.281 1.00 33.27 449 SER B O 1
#

GO terms:
  GO:0005515 protein binding (F, IPI)
  GO:0005516 calmodulin binding (F, IDA)
  GO:0005737 cytoplasm (C, IDA)
  GO:0003677 DNA binding (F, IDA)
  GO:0043066 negative regulation of apoptotic process (P, IDA)
  GO:0008481 sphingosine kinase activity (F, IDA)
  GO:0048146 positive regulation of fibroblast proliferation (P, IDA)
  GO:0031901 early endosome membrane (C, IDA)
  GO:0034612 response to tumor necrosis factor (P, IDA)
  GO:0035924 cellular response to vascular endothelial growth factor stimulus (P, IDA)
  GO:0005886 plasma membrane (C, IDA)
  GO:0005905 clathrin-coated pit (C, IDA)
  GO:0008289 lipid binding (F, IDA)
  GO:0010803 regulation of tumor necrosis factor-mediated signaling pathway (P, IDA)
  GO:1900060 negative regulation of ceramide biosynthetic process (P, IDA)
  GO:0030100 regulation of endocytosis (P, IDA)
  GO:1900745 positive regulation of p38MAPK cascade (P, IDA)
  GO:0031398 positive regulation of protein ubiquitination (P, IDA)
  GO:0006670 sphingosine metabolic process (P, IDA)
  GO:0005634 nucleus (C, EXP)